Protein AF-A0A8I0CZD2-F1 (afdb_monomer_lite)

Foldseek 3Di:
DPPPVVVCVQVVVVVVVQVVFDVQQVSVVLVVLLVVLLVVQLVVPPDPLSQLVSLLLSLLSVLLSCCCGVPVVHHSQPDALVNVLVSLLCLFPPDPCQEAQDFDDQWDQDPVVRHTYGDPRHHSFYQDPVRQRGAALLRSLQSLQSLQSSVVSCVVVVVHPDRRSPPPDLCSSVVSNVVSVVPPPFDAPLLLVLLLVLLVVVCVVPVVSLLLNLLSLCLQFLLDALVLLFDDPVDFAFQVLWDADVAIWGQTDDPPDGLIDGGDPVSVVSVVSSCVSVVPDPPDPDRVPHGSDADPVGHHGHHSVRSFVSSLVSLVSSLVVCVVVPDDNVVSCSSNPDTSVSSNLNSLSVCCSVPNQPNSCSSCGPDRSVVSCCVRCVRSPPCPDPCVVVPDDDPPPPPDD

Sequence (401 aa):
MKDAESYYLGHPDVRRYLLDFDESLEAPRYAELGREFISEFITANTTVESSALFGASRVIVERLLLWCWEIQKISVCAMGSDEFKSFLRFNSFPPSAWVGTSPRHRFVYNDDDEEYSINNKWRSFCVKPDGSTLPTRFNLEVIRSICSRFFEFLISRKIRTHNPTKGLAPLFLEELSRDSGAIGRGVGAIHLNFAVLSAADLCEQDADFERALFIIAMTRYLLVPMRKLAATKKHVPSMGCFVKEDCWYYEGNDQTTSRRSKLPLEFIPYLERYCISRQIFSSSHNLDREPLLITKHGRSGVSQRQIRNIVKDVLLHAELMMVRSGHSRSDAAILRTATLYSLRDASIRSCLAERGLYETQQRLGNESVWSVIKRTFSFVEPFSGDADNFQGNQFTDHSGL

Secondary structure (DSSP, 8-state):
---HHHHHHH-HHHHHHHHTS-GGG-HHHHHHHHHHHHHHHHHTT-STTHHHHHHHHHHHHHHHHHIIIIII---GGG--HHHHHHHHHHHHS--GGGEESS---SEEEETTTTEEEE-TT--SEE--TTS--PPPHHHHHHHHHHHHHHHHHHHHTTS-S--TTTT--TTHHHHHHHHTT----S--HHHHHHHHHHHHHHHTT-GGGHHHHHHHHHHHHS---HHHHS--SS---BGGGEEESSSEEE--S-SS----EEPPTTTHHHHHHHHHHTT--TTSS-GGGSBSSB-TT--B---HHHHHHHHHHHHHHHHHHHHHTT--HHHHHHHHH--HHHHHHHHHHHHHHHHHHHHHHHHHTTS-HHHHHTTT-TT-----S-GGG------------

Organism: NCBI:txid2745518

Radius of gyration: 24.58 Å; chains: 1; bounding box: 64×75×63 Å

pLDDT: mean 81.32, std 17.89, range [25.23, 97.88]

Structure (mmCIF, N/CA/C/O backbone):
data_AF-A0A8I0CZD2-F1
#
_entry.id   AF-A0A8I0CZD2-F1
#
loop_
_atom_site.group_PDB
_atom_site.id
_atom_site.type_symbol
_atom_site.label_atom_id
_atom_site.label_alt_id
_atom_site.label_comp_id
_atom_site.label_asym_id
_atom_site.label_entity_id
_atom_site.label_seq_id
_atom_site.pdbx_PDB_ins_code
_atom_site.Cartn_x
_atom_site.Cartn_y
_atom_site.Cartn_z
_atom_site.occupancy
_atom_site.B_iso_or_equiv
_atom_site.auth_seq_id
_atom_site.auth_comp_id
_atom_site.auth_asym_id
_atom_site.auth_atom_id
_atom_site.pdbx_PDB_model_num
ATOM 1 N N . MET A 1 1 ? -3.276 21.208 19.593 1.00 45.00 1 MET A N 1
ATOM 2 C CA . MET A 1 1 ? -4.530 20.464 19.829 1.00 45.00 1 MET A CA 1
ATOM 3 C C . MET A 1 1 ? -5.096 20.982 21.136 1.00 45.00 1 MET A C 1
ATOM 5 O O . MET A 1 1 ? -4.341 21.018 22.101 1.00 45.00 1 MET A O 1
ATOM 9 N N . LYS A 1 2 ? -6.341 21.476 21.149 1.00 46.12 2 LYS A N 1
ATOM 10 C CA . LYS A 1 2 ? -7.012 21.814 22.409 1.00 46.12 2 LYS A CA 1
ATOM 11 C C . LYS A 1 2 ? -7.106 20.533 23.261 1.00 46.12 2 LYS A C 1
ATOM 13 O O . LYS A 1 2 ? -7.127 19.439 22.696 1.00 46.12 2 LYS A O 1
ATOM 18 N N . ASP A 1 3 ? -7.077 20.691 24.578 1.00 65.25 3 ASP A N 1
ATOM 19 C CA . ASP A 1 3 ? -7.200 19.625 25.582 1.00 65.25 3 ASP A CA 1
ATOM 20 C C . ASP A 1 3 ? -8.326 18.622 25.238 1.00 65.25 3 ASP A C 1
ATOM 22 O O . ASP A 1 3 ? -9.295 18.997 24.573 1.00 65.25 3 ASP A O 1
ATOM 26 N N . ALA A 1 4 ? -8.221 17.357 25.664 1.00 68.94 4 ALA A N 1
ATOM 27 C CA . ALA A 1 4 ? -9.253 16.337 25.426 1.00 68.94 4 ALA A CA 1
ATOM 28 C C . ALA A 1 4 ? -10.637 16.820 25.893 1.00 68.94 4 ALA A C 1
ATOM 30 O O . ALA A 1 4 ? -11.639 16.598 25.211 1.00 68.94 4 ALA A O 1
ATOM 31 N N . GLU A 1 5 ? -10.663 17.585 26.983 1.00 76.19 5 GLU A N 1
ATOM 32 C CA . GLU A 1 5 ? -11.857 18.248 27.501 1.00 76.19 5 GLU A CA 1
ATOM 33 C C . GLU A 1 5 ? -12.459 19.253 26.513 1.00 76.19 5 GLU A C 1
ATOM 35 O O . GLU A 1 5 ? -13.671 19.282 26.324 1.00 76.19 5 GLU A O 1
ATOM 40 N N . SER A 1 6 ? -11.646 20.009 25.772 1.00 77.94 6 SER A N 1
ATOM 41 C CA . SER A 1 6 ? -12.162 20.919 24.745 1.00 77.94 6 SER A CA 1
ATOM 42 C C . SER A 1 6 ? -12.825 20.193 23.576 1.00 77.94 6 SER A C 1
ATOM 44 O O . SER A 1 6 ? -13.710 20.774 22.949 1.00 77.94 6 SER A O 1
ATOM 46 N N . TYR A 1 7 ? -12.401 18.969 23.248 1.00 80.88 7 TYR A N 1
ATOM 47 C CA . TYR A 1 7 ? -13.070 18.172 22.217 1.00 80.88 7 TYR A CA 1
ATOM 48 C C . TYR A 1 7 ? -14.448 17.709 22.698 1.00 80.88 7 TYR A C 1
ATOM 50 O O . TYR A 1 7 ? -15.426 17.840 21.962 1.00 80.88 7 TYR A O 1
ATOM 58 N N . TYR A 1 8 ? -14.526 17.207 23.933 1.00 85.00 8 TYR A N 1
ATOM 59 C CA . TYR A 1 8 ? -15.776 16.724 24.513 1.00 85.00 8 TYR A CA 1
ATOM 60 C C . TYR A 1 8 ? -16.758 17.843 24.862 1.00 85.00 8 TYR A C 1
ATOM 62 O O . TYR A 1 8 ? -17.957 17.597 24.806 1.00 85.00 8 TYR A O 1
ATOM 70 N N . LEU A 1 9 ? -16.285 19.060 25.147 1.00 84.38 9 LEU A N 1
ATOM 71 C CA . LEU A 1 9 ? -17.152 20.234 25.289 1.00 84.38 9 LEU A CA 1
ATOM 72 C C . LEU A 1 9 ? -17.927 20.527 23.998 1.00 84.38 9 LEU A C 1
ATOM 74 O O . LEU A 1 9 ? -19.109 20.820 24.062 1.00 84.38 9 LEU A O 1
ATOM 78 N N . GLY A 1 10 ? -17.292 20.387 22.830 1.00 83.19 10 GLY A N 1
ATOM 79 C CA . GLY A 1 10 ? -17.981 20.538 21.542 1.00 83.19 10 GLY A CA 1
ATOM 80 C C . GLY A 1 10 ? -18.755 19.295 21.086 1.00 83.19 10 GLY A C 1
ATOM 81 O O . GLY A 1 10 ? -19.528 19.389 20.141 1.00 83.19 10 GLY A O 1
ATOM 82 N N . HIS A 1 11 ? -18.534 18.136 21.719 1.00 86.06 11 HIS A N 1
ATOM 83 C CA . HIS A 1 11 ? -19.139 16.843 21.362 1.00 86.06 11 HIS A CA 1
ATOM 84 C C . HIS A 1 11 ? -19.617 16.078 22.616 1.00 86.06 11 HIS A C 1
ATOM 86 O O . HIS A 1 11 ? -19.130 14.969 22.892 1.00 86.06 11 HIS A O 1
ATOM 92 N N . PRO A 1 12 ? -20.550 16.632 23.408 1.00 86.81 12 PRO A N 1
ATOM 93 C CA . PRO A 1 12 ? -20.925 16.054 24.701 1.00 86.81 12 PRO A CA 1
ATOM 94 C C . PRO A 1 12 ? -21.558 14.665 24.571 1.00 86.81 12 PRO A C 1
ATOM 96 O O . PRO A 1 12 ? -21.335 13.796 25.420 1.00 86.81 12 PRO A O 1
ATOM 99 N N . ASP A 1 13 ? -22.267 14.410 23.470 1.00 89.19 13 ASP A N 1
ATOM 100 C CA . ASP A 1 13 ? -22.850 13.102 23.167 1.00 89.19 13 ASP A CA 1
ATOM 101 C C . ASP A 1 13 ? -21.795 12.004 23.014 1.00 89.19 13 ASP A C 1
ATOM 103 O O . ASP A 1 13 ? -22.035 10.865 23.407 1.00 89.19 13 ASP A O 1
ATOM 107 N N . VAL A 1 14 ? -20.599 12.328 22.511 1.00 89.62 14 VAL A N 1
ATOM 108 C CA . VAL A 1 14 ? -19.505 11.350 22.400 1.00 89.62 14 VAL A CA 1
ATOM 109 C C . VAL A 1 14 ? -19.033 10.929 23.783 1.00 89.62 14 VAL A C 1
ATOM 111 O O . VAL A 1 14 ? -18.816 9.744 24.025 1.00 89.62 14 VAL A O 1
ATOM 114 N N . ARG A 1 15 ? -18.893 11.882 24.710 1.00 89.25 15 ARG A N 1
ATOM 115 C CA . ARG A 1 15 ? -18.480 11.577 26.083 1.00 89.25 15 ARG A CA 1
ATOM 116 C C . ARG A 1 15 ? -19.521 10.711 26.784 1.00 89.25 15 ARG A C 1
ATOM 118 O O . ARG A 1 15 ? -19.156 9.707 27.385 1.00 89.25 15 ARG A O 1
ATOM 125 N N . ARG A 1 16 ? -20.806 11.063 26.660 1.00 91.19 16 ARG A N 1
ATOM 126 C CA . ARG A 1 16 ? -21.921 10.263 27.195 1.00 91.19 16 ARG A CA 1
ATOM 127 C C . ARG A 1 16 ? -21.920 8.851 26.613 1.00 91.19 16 ARG A C 1
ATOM 129 O O . ARG A 1 16 ? -21.985 7.894 27.369 1.00 91.19 16 ARG A O 1
ATOM 136 N N . TYR A 1 17 ? -21.757 8.730 25.296 1.00 92.25 17 TYR A N 1
ATOM 137 C CA . TYR A 1 17 ? -21.693 7.444 24.608 1.00 92.25 17 TYR A CA 1
ATOM 138 C C . TYR A 1 17 ? -20.551 6.555 25.113 1.00 92.25 17 TYR A C 1
ATOM 140 O O . TYR A 1 17 ? -20.745 5.371 25.361 1.00 92.25 17 TYR A O 1
ATOM 148 N N . LEU A 1 18 ? -19.355 7.120 25.302 1.00 93.38 18 LEU A N 1
ATOM 149 C CA . LEU A 1 18 ? -18.202 6.364 25.795 1.00 93.38 18 LEU A CA 1
ATOM 150 C C . LEU A 1 18 ? -18.363 5.913 27.255 1.00 93.38 18 LEU A C 1
ATOM 152 O O . LEU A 1 18 ? -17.822 4.872 27.616 1.00 93.38 18 LEU A O 1
ATOM 156 N N . LEU A 1 19 ? -19.086 6.682 28.074 1.00 93.69 19 LEU A N 1
ATOM 157 C CA . LEU A 1 19 ? -19.374 6.357 29.476 1.00 93.69 19 LEU A CA 1
ATOM 158 C C . LEU A 1 19 ? -20.518 5.344 29.650 1.00 93.69 19 LEU A C 1
ATOM 160 O O . LEU A 1 19 ? -20.643 4.776 30.727 1.00 93.69 19 LEU A O 1
ATOM 164 N N . ASP A 1 20 ? -21.334 5.114 28.617 1.00 95.50 20 ASP A N 1
ATOM 165 C CA . ASP A 1 20 ? -22.426 4.125 28.636 1.00 95.50 20 ASP A CA 1
ATOM 166 C C . ASP A 1 20 ? -21.916 2.674 28.510 1.00 95.50 20 ASP A C 1
ATOM 168 O O . ASP A 1 20 ? -22.626 1.709 28.791 1.00 95.50 20 ASP A O 1
ATOM 172 N N . PHE A 1 21 ? -20.660 2.496 28.094 1.00 95.25 21 PHE A N 1
ATOM 173 C CA . PHE A 1 21 ? -20.014 1.189 28.054 1.00 95.25 21 PHE A CA 1
ATOM 174 C C . PHE A 1 21 ? -19.589 0.714 29.446 1.00 95.25 21 PHE A C 1
ATOM 176 O O . PHE A 1 21 ? -19.212 1.504 30.306 1.00 95.25 21 PHE A O 1
ATOM 183 N N . ASP A 1 22 ? -19.564 -0.609 29.625 1.00 95.31 22 ASP A N 1
ATOM 184 C CA . ASP A 1 22 ? -19.030 -1.246 30.830 1.00 95.31 22 ASP A CA 1
ATOM 185 C C . ASP A 1 22 ? -17.594 -0.771 31.126 1.00 95.31 22 ASP A C 1
ATOM 187 O O . ASP A 1 22 ? -16.742 -0.725 30.229 1.00 95.31 22 ASP A O 1
ATOM 191 N N . GLU A 1 23 ? -17.320 -0.441 32.391 1.00 93.69 23 GLU A N 1
ATOM 192 C CA . GLU A 1 23 ? -16.035 0.111 32.836 1.00 93.69 23 GLU A CA 1
ATOM 193 C C . GLU A 1 23 ? -14.842 -0.793 32.481 1.00 93.69 23 GLU A C 1
ATOM 195 O O . GLU A 1 23 ? -13.758 -0.291 32.173 1.00 93.69 23 GLU A O 1
ATOM 200 N N . SER A 1 24 ? -15.037 -2.118 32.434 1.00 94.31 24 SER A N 1
ATOM 201 C CA . SER A 1 24 ? -13.992 -3.087 32.071 1.00 94.31 24 SER A CA 1
ATOM 202 C C . SER A 1 24 ? -13.492 -2.948 30.627 1.00 94.31 24 SER A C 1
ATOM 204 O O . SER A 1 24 ? -12.402 -3.424 30.296 1.00 94.31 24 SER A O 1
ATOM 206 N N . LEU A 1 25 ? -14.258 -2.282 29.756 1.00 95.25 25 LEU A N 1
ATOM 207 C CA . LEU A 1 25 ? -13.869 -2.008 28.372 1.00 95.25 25 LEU A CA 1
ATOM 208 C C . LEU A 1 25 ? -12.903 -0.822 28.261 1.00 95.25 25 LEU A C 1
ATOM 210 O O . LEU A 1 25 ? -12.228 -0.688 27.235 1.00 95.25 25 LEU A O 1
ATOM 214 N N . GLU A 1 26 ? -12.847 0.030 29.293 1.00 95.50 26 GLU A N 1
ATOM 215 C CA . GLU A 1 26 ? -12.083 1.283 29.350 1.00 95.50 26 GLU A CA 1
ATOM 216 C C . GLU A 1 26 ? -12.269 2.154 28.085 1.00 95.50 26 GLU A C 1
ATOM 218 O O . GLU A 1 26 ? -11.314 2.732 27.552 1.00 95.50 26 GLU A O 1
ATOM 223 N N . ALA A 1 27 ? -13.498 2.227 27.557 1.00 95.19 27 ALA A N 1
ATOM 224 C CA . ALA A 1 27 ? -13.780 2.874 26.273 1.00 95.19 27 ALA A CA 1
ATOM 225 C C . ALA A 1 27 ? -13.301 4.344 26.191 1.00 95.19 27 ALA A C 1
ATOM 227 O O . ALA A 1 27 ? -12.648 4.681 25.196 1.00 95.19 27 ALA A O 1
ATOM 228 N N . PRO A 1 28 ? -13.499 5.208 27.216 1.00 94.25 28 PRO A N 1
ATOM 229 C CA . PRO A 1 28 ? -12.981 6.581 27.192 1.00 94.25 28 PRO A CA 1
ATOM 230 C C . PRO A 1 28 ? -11.456 6.647 27.022 1.00 94.25 28 PRO A C 1
ATOM 232 O O . PRO A 1 28 ? -10.950 7.371 26.162 1.00 94.25 28 PRO A O 1
ATOM 235 N N . ARG A 1 29 ? -10.725 5.809 27.768 1.00 94.38 29 ARG A N 1
ATOM 236 C CA . ARG A 1 29 ? -9.258 5.744 27.738 1.00 94.38 29 ARG A CA 1
ATOM 237 C C . ARG A 1 29 ? -8.741 5.343 26.357 1.00 94.38 29 ARG A C 1
ATOM 239 O O . ARG A 1 29 ? -7.827 5.970 25.824 1.00 94.38 29 ARG A O 1
ATOM 246 N N . TYR A 1 30 ? -9.304 4.296 25.752 1.00 95.12 30 TYR A N 1
ATOM 247 C CA . TYR A 1 30 ? -8.850 3.846 24.430 1.00 95.12 30 TYR A CA 1
ATOM 248 C C . TYR A 1 30 ? -9.311 4.768 23.292 1.00 95.12 30 TYR A C 1
ATOM 250 O O . TYR A 1 30 ? -8.614 4.855 22.278 1.00 95.12 30 TYR A O 1
ATOM 258 N N . ALA A 1 31 ? -10.418 5.503 23.455 1.00 93.44 31 ALA A N 1
ATOM 259 C CA . ALA A 1 31 ? -10.799 6.573 22.533 1.00 93.44 31 ALA A CA 1
ATOM 260 C C . ALA A 1 31 ? -9.760 7.708 22.526 1.00 93.44 31 ALA A C 1
ATOM 262 O O . ALA A 1 31 ? -9.360 8.174 21.457 1.00 93.44 31 ALA A O 1
ATOM 263 N N . GLU A 1 32 ? -9.280 8.116 23.702 1.00 92.00 32 GLU A N 1
ATOM 264 C CA . GLU A 1 32 ? -8.211 9.110 23.862 1.00 92.00 32 GLU A CA 1
ATOM 265 C C . GLU A 1 32 ? -6.896 8.655 23.244 1.00 92.00 32 GLU A C 1
ATOM 267 O O . GLU A 1 32 ? -6.343 9.360 22.401 1.00 92.00 32 GLU A O 1
ATOM 272 N N . LEU A 1 33 ? -6.457 7.435 23.556 1.00 93.62 33 LEU A N 1
ATOM 273 C CA . LEU A 1 33 ? -5.257 6.845 22.957 1.00 93.62 33 LEU A CA 1
ATOM 274 C C . LEU A 1 33 ? -5.362 6.738 21.431 1.00 93.62 33 LEU A C 1
ATOM 276 O O . LEU A 1 33 ? -4.371 6.921 20.726 1.00 93.62 33 LEU A O 1
ATOM 280 N N . GLY A 1 34 ? -6.559 6.469 20.904 1.00 92.25 34 GLY A N 1
ATOM 281 C CA . GLY A 1 34 ? -6.835 6.525 19.472 1.00 92.25 34 GLY A CA 1
ATOM 282 C C . GLY A 1 34 ? -6.588 7.919 18.892 1.00 92.25 34 GLY A C 1
ATOM 283 O O . GLY A 1 34 ? -5.903 8.045 17.876 1.00 92.25 34 GLY A O 1
ATOM 284 N N . ARG A 1 35 ? -7.092 8.975 19.546 1.00 88.00 35 ARG A N 1
ATOM 285 C CA . ARG A 1 35 ? -6.862 10.368 19.124 1.00 88.00 35 ARG A CA 1
ATOM 286 C C . ARG A 1 35 ? -5.393 10.770 19.229 1.00 88.00 35 ARG A C 1
ATOM 288 O O . ARG A 1 35 ? -4.882 11.385 18.295 1.00 88.00 35 ARG A O 1
ATOM 295 N N . GLU A 1 36 ? -4.711 10.395 20.309 1.00 89.50 36 GLU A N 1
ATOM 296 C CA . GLU A 1 36 ? -3.272 10.627 20.485 1.00 89.50 36 GLU A CA 1
ATOM 297 C C . GLU A 1 36 ? -2.461 9.959 19.377 1.00 89.50 36 GLU A C 1
ATOM 299 O O . GLU A 1 36 ? -1.682 10.634 18.707 1.00 89.50 36 GLU A O 1
ATOM 304 N N . PHE A 1 37 ? -2.707 8.669 19.119 1.00 89.50 37 PHE A N 1
ATOM 305 C CA . PHE A 1 37 ? -2.067 7.938 18.028 1.00 89.50 37 PHE A CA 1
ATOM 306 C C . PHE A 1 37 ? -2.246 8.670 16.702 1.00 89.50 37 PHE A C 1
ATOM 308 O O . PHE A 1 37 ? -1.277 8.903 15.987 1.00 89.50 37 PHE A O 1
ATOM 315 N N . ILE A 1 38 ? -3.481 9.050 16.370 1.00 85.50 38 ILE A N 1
ATOM 316 C CA . ILE A 1 38 ? -3.778 9.734 15.114 1.00 85.50 38 ILE A CA 1
ATOM 317 C C . ILE A 1 38 ? -3.054 11.094 15.057 1.00 85.50 38 ILE A C 1
ATOM 319 O O . ILE A 1 38 ? -2.485 11.430 14.020 1.00 85.50 38 ILE A O 1
ATOM 323 N N . SER A 1 39 ? -3.029 11.853 16.154 1.00 80.56 39 SER A N 1
ATOM 324 C CA . SER A 1 39 ? -2.367 13.162 16.249 1.00 80.56 39 SER A CA 1
ATOM 325 C C . SER A 1 39 ? -0.844 13.069 16.096 1.00 80.56 39 SER A C 1
ATOM 327 O O . SER A 1 39 ? -0.253 13.783 15.281 1.00 80.56 39 SER A O 1
ATOM 329 N N . GLU A 1 40 ? -0.194 12.139 16.799 1.00 78.81 40 GLU A N 1
ATOM 330 C CA . GLU A 1 40 ? 1.242 11.868 16.643 1.00 78.81 40 GLU A CA 1
ATOM 331 C C . GLU A 1 40 ? 1.567 11.420 15.221 1.00 78.81 40 GLU A C 1
ATOM 333 O O . GLU A 1 40 ? 2.548 11.857 14.612 1.00 78.81 40 GLU A O 1
ATOM 338 N N . PHE A 1 41 ? 0.699 10.581 14.662 1.00 68.06 41 PHE A N 1
ATOM 339 C CA . PHE A 1 41 ? 0.849 10.071 13.316 1.00 68.06 41 PHE A CA 1
ATOM 340 C C . PHE A 1 41 ? 0.789 11.198 12.271 1.00 68.06 41 PHE A C 1
ATOM 342 O O . PHE A 1 41 ? 1.543 11.154 11.296 1.00 68.06 41 PHE A O 1
ATOM 349 N N . ILE A 1 42 ? -0.060 12.216 12.457 1.00 62.97 42 ILE A N 1
ATOM 350 C CA . ILE A 1 42 ? -0.085 13.419 11.605 1.00 62.97 42 ILE A CA 1
ATOM 351 C C . ILE A 1 42 ? 1.168 14.262 11.811 1.00 62.97 42 ILE A C 1
ATOM 353 O O . ILE A 1 42 ? 1.794 14.668 10.834 1.00 62.97 42 ILE A O 1
ATOM 357 N N . THR A 1 43 ? 1.521 14.535 13.069 1.00 61.44 43 THR A N 1
ATOM 358 C CA . THR A 1 43 ? 2.589 15.480 13.430 1.00 61.44 43 THR A CA 1
ATOM 359 C C . THR A 1 43 ? 3.947 15.012 12.906 1.00 61.44 43 THR A C 1
ATOM 361 O O . THR A 1 43 ? 4.754 15.820 12.456 1.00 61.44 43 THR A O 1
ATOM 364 N N . ALA A 1 44 ? 4.168 13.697 12.854 1.00 58.25 44 ALA A N 1
ATOM 365 C CA . ALA A 1 44 ? 5.349 13.099 12.236 1.00 58.25 44 ALA A CA 1
ATOM 366 C C . ALA A 1 44 ? 5.378 13.173 10.688 1.00 58.25 44 ALA A C 1
ATOM 368 O O . ALA A 1 44 ? 6.393 12.828 10.084 1.00 58.25 44 ALA A O 1
ATOM 369 N N . ASN A 1 45 ? 4.285 13.564 10.018 1.00 54.22 45 ASN A N 1
ATOM 370 C CA . ASN A 1 45 ? 4.106 13.453 8.561 1.00 54.22 45 ASN A CA 1
ATOM 371 C C . ASN A 1 45 ? 3.643 14.759 7.875 1.00 54.22 45 ASN A C 1
ATOM 373 O O . ASN A 1 45 ? 2.934 14.693 6.878 1.00 54.22 45 ASN A O 1
ATOM 377 N N . THR A 1 46 ? 4.055 15.930 8.364 1.00 50.41 46 THR A N 1
ATOM 378 C CA . THR A 1 46 ? 3.640 17.296 7.963 1.00 50.41 46 THR A CA 1
ATOM 379 C C . THR A 1 46 ? 3.738 17.620 6.451 1.00 50.41 46 THR A C 1
ATOM 381 O O . THR A 1 46 ? 4.675 18.266 5.994 1.00 50.41 46 THR A O 1
ATOM 384 N N . THR A 1 47 ? 2.747 17.209 5.653 1.00 52.50 47 THR A N 1
ATOM 385 C CA . THR A 1 47 ? 2.442 17.703 4.287 1.00 52.50 47 THR A CA 1
ATOM 386 C C . THR A 1 47 ? 0.928 17.606 4.029 1.00 52.50 47 THR A C 1
ATOM 388 O O . THR A 1 47 ? 0.217 16.940 4.781 1.00 52.50 47 THR A O 1
ATOM 391 N N . VAL A 1 48 ? 0.397 18.206 2.952 1.00 45.75 48 VAL A N 1
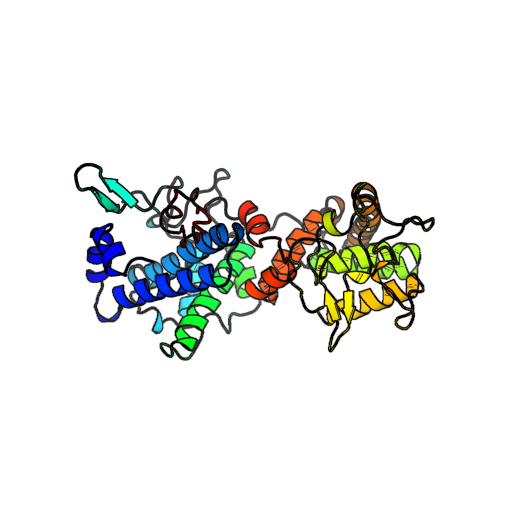ATOM 392 C CA . VAL A 1 48 ? -1.011 18.037 2.489 1.00 45.75 48 VAL A CA 1
ATOM 393 C C . VAL A 1 48 ? -1.406 16.549 2.343 1.00 45.75 48 VAL A C 1
ATOM 395 O O . VAL A 1 48 ? -2.572 16.174 2.449 1.00 45.75 48 VAL A O 1
ATOM 398 N N . GLU A 1 49 ? -0.421 15.667 2.173 1.00 50.56 49 GLU A N 1
ATOM 399 C CA . GLU A 1 49 ? -0.569 14.214 2.044 1.00 50.56 49 GLU A CA 1
ATOM 400 C C . GLU A 1 49 ? -0.840 13.505 3.390 1.00 50.56 49 GLU A C 1
ATOM 402 O O . GLU A 1 49 ? -1.325 12.369 3.390 1.00 50.56 49 GLU A O 1
ATOM 407 N N . SER A 1 50 ? -0.612 14.184 4.526 1.00 56.66 50 SER A N 1
ATOM 408 C CA . SER A 1 50 ? -0.972 13.736 5.886 1.00 56.66 50 SER A CA 1
ATOM 409 C C . SER A 1 50 ? -2.480 13.645 6.112 1.00 56.66 50 SER A C 1
ATOM 411 O O . SER A 1 50 ? -2.939 12.769 6.841 1.00 56.66 50 SER A O 1
ATOM 413 N N . SER A 1 51 ? -3.264 14.484 5.430 1.00 58.06 51 SER A N 1
ATOM 414 C CA . SER A 1 51 ? -4.716 14.603 5.615 1.00 58.06 51 SER A CA 1
ATOM 415 C C . SER A 1 51 ? -5.480 13.350 5.153 1.00 58.06 51 SER A C 1
ATOM 417 O O . SER A 1 51 ? -6.381 12.865 5.839 1.00 58.06 51 SER A O 1
ATOM 419 N N . ALA A 1 52 ? -5.088 12.741 4.029 1.00 59.12 52 ALA A N 1
ATOM 420 C CA . ALA A 1 52 ? -5.745 11.525 3.537 1.00 59.12 52 ALA A CA 1
ATOM 421 C C . ALA A 1 52 ? -5.417 10.292 4.399 1.00 59.12 52 ALA A C 1
ATOM 423 O O . ALA A 1 52 ? -6.291 9.468 4.675 1.00 59.12 52 ALA A O 1
ATOM 424 N N . LEU A 1 53 ? -4.164 10.192 4.854 1.00 66.44 53 LEU A N 1
ATOM 425 C CA . LEU A 1 53 ? -3.715 9.147 5.770 1.00 66.44 53 LEU A CA 1
ATOM 426 C C . LEU A 1 53 ? -4.374 9.281 7.137 1.00 66.44 53 LEU A C 1
ATOM 428 O O . LEU A 1 53 ? -4.842 8.294 7.692 1.00 66.44 53 LEU A O 1
ATOM 432 N N . PHE A 1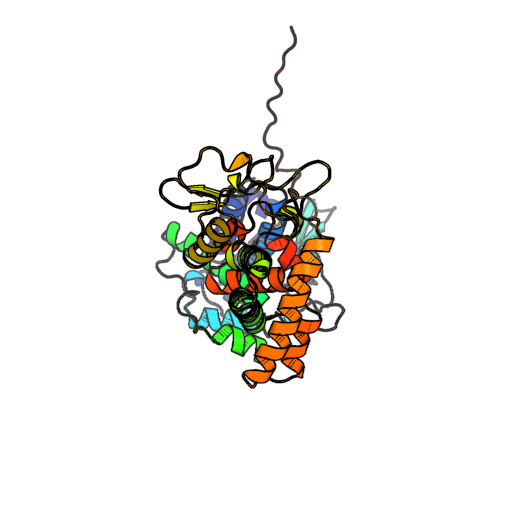 54 ? -4.485 10.509 7.631 1.00 70.94 54 PHE A N 1
ATOM 433 C CA . PHE A 1 54 ? -5.268 10.827 8.811 1.00 70.94 54 PHE A CA 1
ATOM 434 C C . PHE A 1 54 ? -6.706 10.331 8.684 1.00 70.94 54 PHE A C 1
ATOM 436 O O . PHE A 1 54 ? -7.172 9.603 9.555 1.00 70.94 54 PHE A O 1
ATOM 443 N N . GLY A 1 55 ? -7.390 10.667 7.585 1.00 73.44 55 GLY A N 1
ATOM 444 C CA . GLY A 1 55 ? -8.780 10.270 7.373 1.00 73.44 55 GLY A CA 1
ATOM 445 C C . GLY A 1 55 ? -8.967 8.755 7.444 1.00 73.44 55 GLY A C 1
ATOM 446 O O . GLY A 1 55 ? -9.849 8.273 8.153 1.00 73.44 55 GLY A O 1
ATOM 447 N N . ALA A 1 56 ? -8.101 7.994 6.772 1.00 75.00 56 ALA A N 1
ATOM 448 C CA . ALA A 1 56 ? -8.167 6.538 6.792 1.00 75.00 56 ALA A CA 1
ATOM 449 C C . ALA A 1 56 ? -7.781 5.935 8.150 1.00 75.00 56 ALA A C 1
ATOM 451 O O . ALA A 1 56 ? -8.487 5.053 8.638 1.00 75.00 56 ALA A O 1
ATOM 452 N N . SER A 1 57 ? -6.703 6.419 8.776 1.00 81.81 57 SER A N 1
ATOM 453 C CA . SER A 1 57 ? -6.286 5.980 10.111 1.00 81.81 57 SER A CA 1
ATOM 454 C C . SER A 1 57 ? -7.384 6.226 11.137 1.00 81.81 57 SER A C 1
ATOM 456 O O . SER A 1 57 ? -7.715 5.313 11.884 1.00 81.81 57 SER A O 1
ATOM 458 N N . ARG A 1 58 ? -8.014 7.405 11.111 1.00 85.19 58 ARG A N 1
ATOM 459 C CA . ARG A 1 58 ? -9.158 7.742 11.962 1.00 85.19 58 ARG A CA 1
ATOM 460 C C . ARG A 1 58 ? -10.301 6.755 11.778 1.00 85.19 58 ARG A C 1
ATOM 462 O O . ARG A 1 58 ? -10.721 6.135 12.747 1.00 85.19 58 ARG A O 1
ATOM 469 N N . VAL A 1 59 ? -10.763 6.565 10.541 1.00 84.56 59 VAL A N 1
ATOM 470 C CA . VAL A 1 59 ? -11.888 5.664 10.243 1.00 84.56 59 VAL A CA 1
ATOM 471 C C . VAL A 1 59 ? -11.585 4.225 10.666 1.00 84.56 59 VAL A C 1
ATOM 473 O O . VAL A 1 59 ? -12.454 3.557 11.219 1.00 84.56 59 VAL A O 1
ATOM 476 N N . ILE A 1 60 ? -10.369 3.734 10.417 1.00 89.19 60 ILE A N 1
ATOM 477 C CA . ILE A 1 60 ? -9.993 2.344 10.704 1.00 89.19 60 ILE A CA 1
ATOM 478 C C . ILE A 1 60 ? -9.792 2.109 12.200 1.00 89.19 60 ILE A C 1
ATOM 480 O O . ILE A 1 60 ? -10.302 1.115 12.716 1.00 89.19 60 ILE A O 1
ATOM 484 N N . VAL A 1 61 ? -9.075 2.999 12.894 1.00 93.38 61 VAL A N 1
ATOM 485 C CA . VAL A 1 61 ? -8.859 2.889 14.345 1.00 93.38 61 VAL A CA 1
ATOM 486 C C . VAL A 1 61 ? -10.192 2.962 15.063 1.00 93.38 61 VAL A C 1
ATOM 488 O O . VAL A 1 61 ? -10.500 2.100 15.870 1.00 93.38 61 VAL A O 1
ATOM 491 N N . GLU A 1 62 ? -11.040 3.916 14.715 1.00 92.44 62 GLU A N 1
ATOM 492 C CA . GLU A 1 62 ? -12.348 4.015 15.343 1.00 92.44 62 GLU A CA 1
ATOM 493 C C . GLU A 1 62 ? -13.242 2.817 15.055 1.00 92.44 62 GLU A C 1
ATOM 495 O O . GLU A 1 62 ? -13.882 2.304 15.964 1.00 92.44 62 GLU A O 1
ATOM 500 N N . ARG A 1 63 ? -13.251 2.311 13.819 1.00 93.19 63 ARG A N 1
ATOM 501 C CA . ARG A 1 63 ? -13.989 1.086 13.504 1.00 93.19 63 ARG A CA 1
ATOM 502 C C . ARG A 1 63 ? -13.486 -0.100 14.326 1.00 93.19 63 ARG A C 1
ATOM 504 O O . ARG A 1 63 ? -14.299 -0.914 14.746 1.00 93.19 63 ARG A O 1
ATOM 511 N N . LEU A 1 64 ? -12.175 -0.212 14.546 1.00 96.38 64 LEU A N 1
ATOM 512 C CA . LEU A 1 64 ? -11.589 -1.230 15.420 1.00 96.38 64 LEU A CA 1
ATOM 513 C C . LEU A 1 64 ? -12.100 -1.079 16.858 1.00 96.38 64 LEU A C 1
ATOM 515 O O . LEU A 1 64 ? -12.541 -2.065 17.442 1.00 96.38 64 LEU A O 1
ATOM 519 N N . LEU A 1 65 ? -12.063 0.140 17.401 1.00 96.50 65 LEU A N 1
ATOM 520 C CA . LEU A 1 65 ? -12.522 0.444 18.756 1.00 96.50 65 LEU A CA 1
ATOM 521 C C . LEU A 1 65 ? -14.013 0.113 18.930 1.00 96.50 65 LEU A C 1
ATOM 523 O O . LEU A 1 65 ? -14.367 -0.696 19.784 1.00 96.50 65 LEU A O 1
ATOM 527 N N . LEU A 1 66 ? -14.870 0.643 18.054 1.00 94.69 66 LEU A N 1
ATOM 528 C CA . LEU A 1 66 ? -16.311 0.388 18.094 1.00 94.69 66 LEU A CA 1
ATOM 529 C C . LEU A 1 66 ? -16.629 -1.100 17.894 1.00 94.69 66 LEU A C 1
ATOM 531 O O . LEU A 1 66 ? -17.510 -1.631 18.557 1.00 94.69 66 LEU A O 1
ATOM 535 N N . TRP A 1 67 ? -15.893 -1.816 17.037 1.00 96.38 67 TRP A N 1
ATOM 536 C CA . TRP A 1 67 ? -16.067 -3.264 16.888 1.00 96.38 67 TRP A CA 1
ATOM 537 C C . TRP A 1 67 ? -15.761 -4.028 18.186 1.00 96.38 67 TRP A C 1
ATOM 539 O O . TRP A 1 67 ? -16.495 -4.955 18.538 1.00 96.38 67 TRP A O 1
ATOM 549 N N . CYS A 1 68 ? -14.715 -3.629 18.919 1.00 96.94 68 CYS A N 1
ATOM 550 C CA . CYS A 1 68 ? -14.390 -4.225 20.217 1.00 96.94 68 CYS A CA 1
ATOM 551 C C . CYS A 1 68 ? -15.522 -4.006 21.226 1.00 96.94 68 CYS A C 1
ATOM 553 O O . CYS A 1 68 ? -15.945 -4.956 21.881 1.00 96.94 68 CYS A O 1
ATOM 555 N N . TRP A 1 69 ? -16.040 -2.780 21.319 1.00 96.56 69 TRP A N 1
ATOM 556 C CA . TRP A 1 69 ? -16.998 -2.397 22.358 1.00 96.56 69 TRP A CA 1
ATOM 557 C C . TRP A 1 69 ? -18.447 -2.768 22.033 1.00 96.56 69 TRP A C 1
ATOM 559 O O . TRP A 1 69 ? -19.198 -3.208 22.902 1.00 96.56 69 TRP A O 1
ATOM 569 N N . GLU A 1 70 ? -18.882 -2.610 20.786 1.00 94.62 70 GLU A N 1
ATOM 570 C CA . GLU A 1 70 ? -20.271 -2.865 20.399 1.00 94.62 70 GLU A CA 1
ATOM 571 C C . GLU A 1 70 ? -20.531 -4.327 20.063 1.00 94.62 70 GLU A C 1
ATOM 573 O O . GLU A 1 70 ? -21.597 -4.836 20.403 1.00 94.62 70 GLU A O 1
ATOM 578 N N . ILE A 1 71 ? -19.575 -5.000 19.415 1.00 94.50 71 ILE A N 1
ATOM 579 C CA . ILE A 1 71 ? -19.796 -6.340 18.857 1.00 94.50 71 ILE A CA 1
ATOM 580 C C . ILE A 1 71 ? -19.164 -7.413 19.731 1.00 94.50 71 ILE A C 1
ATOM 582 O O . ILE A 1 71 ? -19.852 -8.343 20.137 1.00 94.50 71 ILE A O 1
ATOM 586 N N . GLN A 1 72 ? -17.865 -7.303 20.016 1.00 95.88 72 GLN A N 1
ATOM 587 C CA . GLN A 1 72 ? -17.173 -8.330 20.801 1.00 95.88 72 GLN A CA 1
ATOM 588 C C . GLN A 1 72 ? -17.343 -8.173 22.309 1.00 95.88 72 GLN A C 1
ATOM 590 O O . GLN A 1 72 ? -17.148 -9.146 23.028 1.00 95.88 72 GLN A O 1
ATOM 595 N N . LYS A 1 73 ? -17.697 -6.974 22.787 1.00 96.19 73 LYS A N 1
ATOM 596 C CA . LYS A 1 73 ? -17.773 -6.650 24.219 1.00 96.19 73 LYS A CA 1
ATOM 597 C C . LYS A 1 73 ? -16.452 -6.951 24.943 1.00 96.19 73 LYS A C 1
ATOM 599 O O . LYS A 1 73 ? -16.447 -7.480 26.047 1.00 96.19 73 LYS A O 1
ATOM 604 N N . ILE A 1 74 ? -15.329 -6.610 24.305 1.00 96.44 74 ILE A N 1
ATOM 605 C CA . ILE A 1 74 ? -13.981 -6.770 24.866 1.00 96.44 74 ILE A CA 1
ATOM 606 C C . ILE A 1 74 ? -13.248 -5.434 24.933 1.00 96.44 74 ILE A C 1
ATOM 608 O O . ILE A 1 74 ? -13.428 -4.560 24.080 1.00 96.44 74 ILE A O 1
ATOM 612 N N . SER A 1 75 ? -12.358 -5.301 25.916 1.00 95.19 75 SER A N 1
ATOM 613 C CA . SER A 1 75 ? -11.343 -4.252 25.894 1.00 95.19 75 SER A CA 1
ATOM 614 C C . SER A 1 75 ? -10.412 -4.461 24.698 1.00 95.19 75 SER A C 1
ATOM 616 O O . SER A 1 75 ? -10.014 -5.582 24.368 1.00 95.19 75 SER A O 1
ATOM 618 N N . VAL A 1 76 ? -10.003 -3.365 24.066 1.00 94.25 76 VAL A N 1
ATOM 619 C CA . VAL A 1 76 ? -9.099 -3.370 22.903 1.00 94.25 76 VAL A CA 1
ATOM 620 C C . VAL A 1 76 ? -7.750 -4.013 23.253 1.00 94.25 76 VAL A C 1
ATOM 622 O O . VAL A 1 76 ? -7.101 -4.630 22.405 1.00 94.25 76 VAL A O 1
ATOM 625 N N . CYS A 1 77 ? -7.332 -3.923 24.520 1.00 92.44 77 CYS A N 1
ATOM 626 C CA . CYS A 1 77 ? -6.102 -4.547 25.000 1.00 92.44 77 CYS A CA 1
ATOM 627 C C . CYS A 1 77 ? -6.202 -6.082 25.084 1.00 92.44 77 CYS A C 1
ATOM 629 O O . CYS A 1 77 ? -5.195 -6.767 24.898 1.00 92.44 77 CYS A O 1
ATOM 631 N N . ALA A 1 78 ? -7.409 -6.629 25.270 1.00 92.62 78 ALA A N 1
ATOM 632 C CA . ALA A 1 78 ? -7.653 -8.069 25.357 1.00 92.62 78 ALA A CA 1
ATOM 633 C C . ALA A 1 78 ? -7.678 -8.777 23.988 1.00 92.62 78 ALA A C 1
ATOM 635 O O . ALA A 1 78 ? -7.546 -9.995 23.929 1.00 92.62 78 ALA A O 1
ATOM 636 N N . MET A 1 79 ? -7.804 -8.035 22.881 1.00 94.62 79 MET A N 1
ATOM 637 C CA . MET A 1 79 ? -7.906 -8.593 21.525 1.00 94.62 79 MET A CA 1
ATOM 638 C C . MET A 1 79 ? -6.691 -9.453 21.150 1.00 94.62 79 MET A C 1
ATOM 640 O O . MET A 1 79 ? -5.606 -8.908 20.969 1.00 94.62 79 MET A O 1
ATOM 644 N N . GLY A 1 80 ? -6.839 -10.759 20.950 1.00 93.81 80 GLY A N 1
ATOM 645 C CA . GLY A 1 80 ? -5.806 -11.646 20.415 1.00 93.81 80 GLY A CA 1
ATOM 646 C C . GLY A 1 80 ? -5.789 -11.711 18.883 1.00 93.81 80 GLY A C 1
ATOM 647 O O . GLY A 1 80 ? -6.460 -10.951 18.180 1.00 93.81 80 GLY A O 1
ATOM 648 N N . SER A 1 81 ? -4.985 -12.629 18.340 1.00 93.38 81 SER A N 1
ATOM 649 C CA . SER A 1 81 ? -4.893 -12.846 16.889 1.00 93.38 81 SER A CA 1
ATOM 650 C C . SER A 1 81 ? -6.196 -13.372 16.279 1.00 93.38 81 SER A C 1
ATOM 652 O O . SER A 1 81 ? -6.488 -13.065 15.123 1.00 93.38 81 SER A O 1
ATOM 654 N N . ASP A 1 82 ? -6.991 -14.138 17.026 1.00 93.00 82 ASP A N 1
ATOM 655 C CA . ASP A 1 82 ? -8.252 -14.700 16.531 1.00 93.00 82 ASP A CA 1
ATOM 656 C C . ASP A 1 82 ? -9.385 -13.668 16.529 1.00 93.00 82 ASP A C 1
ATOM 658 O O . ASP A 1 82 ? -10.139 -13.573 15.554 1.00 93.00 82 ASP A O 1
ATOM 662 N N . GLU A 1 83 ? -9.438 -12.791 17.531 1.00 95.50 83 GLU A N 1
ATOM 663 C CA . GLU A 1 83 ? -10.307 -11.616 17.509 1.00 95.50 83 GLU A CA 1
ATOM 664 C C . GLU A 1 83 ? -9.914 -10.695 16.350 1.00 95.50 83 GLU A C 1
ATOM 666 O O . GLU A 1 83 ? -10.780 -10.216 15.620 1.00 95.50 83 GLU A O 1
ATOM 671 N N . PHE A 1 84 ? -8.617 -10.507 16.083 1.00 95.62 84 PHE A N 1
ATOM 672 C CA . PHE A 1 84 ? -8.186 -9.702 14.940 1.00 95.62 84 PHE A CA 1
ATOM 673 C C . PHE A 1 84 ? -8.584 -10.318 13.586 1.00 95.62 84 PHE A C 1
ATOM 675 O O . PHE A 1 84 ? -9.036 -9.604 12.685 1.00 95.62 84 PHE A O 1
ATOM 682 N N . LYS A 1 85 ? -8.499 -11.647 13.426 1.00 93.94 85 LYS A N 1
ATOM 683 C CA . LYS A 1 85 ? -9.059 -12.340 12.247 1.00 93.94 85 LYS A CA 1
ATOM 684 C C . LYS A 1 85 ? -10.566 -12.102 12.133 1.00 93.94 85 LYS A C 1
ATOM 686 O O . LYS A 1 85 ? -11.061 -11.865 11.030 1.00 93.94 85 LYS A O 1
ATOM 691 N N . SER A 1 86 ? -11.287 -12.130 13.251 1.00 94.38 86 SER A N 1
ATOM 692 C CA . SER A 1 86 ? -12.729 -11.862 13.297 1.00 94.38 86 SER A CA 1
ATOM 693 C C . SER A 1 86 ? -13.055 -10.413 12.926 1.00 94.38 86 SER A C 1
ATOM 695 O O . SER A 1 86 ? -13.998 -10.172 12.173 1.00 94.38 86 SER A O 1
ATOM 697 N N . PHE A 1 87 ? -12.221 -9.455 13.329 1.00 95.00 87 PHE A N 1
ATOM 698 C CA . PHE A 1 87 ? -12.316 -8.065 12.888 1.00 95.00 87 PHE A CA 1
ATOM 699 C C . PHE A 1 87 ? -12.106 -7.925 11.372 1.00 95.00 87 PHE A C 1
ATOM 701 O O . PHE A 1 87 ? -12.844 -7.201 10.699 1.00 95.00 87 PHE A O 1
ATOM 708 N N . LEU A 1 88 ? -11.147 -8.645 10.785 1.00 92.31 88 LEU A N 1
ATOM 709 C CA . LEU A 1 88 ? -10.947 -8.652 9.330 1.00 92.31 88 LEU A CA 1
ATOM 710 C C . LEU A 1 88 ? -12.141 -9.272 8.586 1.00 92.31 88 LEU A C 1
ATOM 712 O O . LEU A 1 88 ? -12.558 -8.743 7.550 1.00 92.31 88 LEU A O 1
ATOM 716 N N . ARG A 1 89 ? -12.738 -10.340 9.135 1.00 90.81 89 ARG A N 1
ATOM 717 C CA . ARG A 1 89 ? -13.989 -10.924 8.619 1.00 90.81 89 ARG A CA 1
ATOM 718 C C . ARG A 1 89 ? -15.137 -9.925 8.684 1.00 90.81 89 ARG A C 1
ATOM 720 O O . ARG A 1 89 ? -15.816 -9.748 7.683 1.00 90.81 89 ARG A O 1
ATOM 727 N N . PHE A 1 90 ? -15.291 -9.211 9.796 1.00 91.31 90 PHE A N 1
ATOM 728 C CA . PHE A 1 90 ? -16.277 -8.138 9.938 1.00 91.31 90 PHE A CA 1
ATOM 729 C C . PHE A 1 90 ? -16.089 -7.027 8.899 1.00 91.31 90 PHE A C 1
ATOM 731 O O . PHE A 1 90 ? -17.059 -6.551 8.324 1.00 91.31 90 PHE A O 1
ATOM 738 N N . ASN A 1 91 ? -14.848 -6.636 8.598 1.00 87.31 91 ASN A N 1
ATOM 739 C CA . ASN A 1 91 ? -14.601 -5.653 7.543 1.00 87.31 91 ASN A CA 1
ATOM 740 C C . ASN A 1 91 ? -14.960 -6.186 6.152 1.00 87.31 91 ASN A C 1
ATOM 742 O O . ASN A 1 91 ? -15.372 -5.404 5.299 1.00 87.31 91 ASN A O 1
ATOM 746 N N . SER A 1 92 ? -14.798 -7.492 5.933 1.00 82.56 92 SER A N 1
ATOM 747 C CA . SER A 1 92 ? -15.115 -8.159 4.666 1.00 82.56 92 SER A CA 1
ATOM 748 C C . SER A 1 92 ? -16.607 -8.392 4.481 1.00 82.56 92 SER A C 1
ATOM 750 O O . SER A 1 92 ? -17.101 -8.245 3.373 1.00 82.56 92 SER A O 1
ATOM 752 N N . PHE A 1 93 ? -17.317 -8.690 5.566 1.00 82.81 93 PHE A N 1
ATOM 753 C CA . PHE A 1 93 ? -18.745 -8.977 5.601 1.00 82.81 93 PHE A CA 1
ATOM 754 C C . PHE A 1 93 ? -19.406 -8.144 6.707 1.00 82.81 93 PHE A C 1
ATOM 756 O O . PHE A 1 93 ? -19.789 -8.687 7.748 1.00 82.81 93 PHE A O 1
ATOM 763 N N . PRO A 1 94 ? -19.500 -6.814 6.531 1.00 86.81 94 PRO A N 1
ATOM 764 C CA . PRO A 1 94 ? -20.090 -5.966 7.551 1.00 86.81 94 PRO A CA 1
ATOM 765 C C . PRO A 1 94 ? -21.588 -6.279 7.698 1.00 86.81 94 PRO A C 1
ATOM 767 O O . PRO A 1 94 ? -22.285 -6.411 6.686 1.00 86.81 94 PRO A O 1
ATOM 770 N N . PRO A 1 95 ? -22.118 -6.369 8.931 1.00 87.50 95 PRO A N 1
ATOM 771 C CA . PRO A 1 95 ? -23.552 -6.468 9.171 1.00 87.50 95 PRO A CA 1
ATOM 772 C C . PRO A 1 95 ? -24.300 -5.302 8.520 1.00 87.50 95 PRO A C 1
ATOM 774 O O . PRO A 1 95 ? -23.805 -4.175 8.514 1.00 87.50 95 PRO A O 1
ATOM 777 N N . SER A 1 96 ? -25.525 -5.533 8.042 1.00 85.69 96 SER A N 1
ATOM 778 C CA . SER A 1 96 ? -26.341 -4.498 7.382 1.00 85.69 96 SER A CA 1
ATOM 779 C C . SER A 1 96 ? -26.544 -3.253 8.251 1.00 85.69 96 SER A C 1
ATOM 781 O O . SER A 1 96 ? -26.517 -2.136 7.742 1.00 85.69 96 SER A O 1
ATOM 783 N N . ALA A 1 97 ? -26.648 -3.429 9.572 1.00 88.81 97 ALA A N 1
ATOM 784 C CA . ALA A 1 97 ? -26.753 -2.336 10.535 1.00 88.81 97 ALA A CA 1
ATOM 785 C C . ALA A 1 97 ? -25.544 -1.385 10.527 1.00 88.81 97 ALA A C 1
ATOM 787 O O . ALA A 1 97 ? -25.684 -0.252 10.967 1.00 88.81 97 ALA A O 1
ATOM 788 N N . TRP A 1 98 ? -24.388 -1.811 10.008 1.00 88.31 98 TRP A N 1
ATOM 789 C CA . TRP A 1 98 ? -23.152 -1.030 9.903 1.00 88.31 98 TRP A CA 1
ATOM 790 C C . TRP A 1 98 ? -22.916 -0.441 8.505 1.00 88.31 98 TRP A C 1
ATOM 792 O O . TRP A 1 98 ? -21.923 0.263 8.300 1.00 88.31 98 TRP A O 1
ATOM 802 N N . VAL A 1 99 ? -23.817 -0.701 7.551 1.00 86.06 99 VAL A N 1
ATOM 803 C CA . VAL A 1 99 ? -23.710 -0.266 6.153 1.00 86.06 99 VAL A CA 1
ATOM 804 C C . VAL A 1 99 ? -24.746 0.818 5.858 1.00 86.06 99 VAL A C 1
ATOM 806 O O . VAL A 1 99 ? -25.950 0.592 5.913 1.00 86.06 99 VAL A O 1
ATOM 809 N N . GLY A 1 100 ? -24.270 2.013 5.524 1.00 82.81 100 GLY A N 1
ATOM 810 C CA . GLY A 1 100 ? -25.087 3.131 5.069 1.00 82.81 100 GLY A CA 1
ATOM 811 C C . GLY A 1 100 ? -25.361 3.077 3.566 1.00 82.81 100 GLY A C 1
ATOM 812 O O . GLY A 1 100 ? -24.585 2.530 2.781 1.00 82.81 100 GLY A O 1
ATOM 813 N N . THR A 1 101 ? -26.456 3.702 3.141 1.00 80.06 101 THR A N 1
ATOM 814 C CA . THR A 1 101 ? -26.804 3.837 1.715 1.00 80.06 101 THR A CA 1
ATOM 815 C C . THR A 1 101 ? -25.971 4.899 0.997 1.00 80.06 101 THR A C 1
ATOM 817 O O . THR A 1 101 ? -25.858 4.873 -0.223 1.00 80.06 101 THR A O 1
ATOM 820 N N . SER A 1 102 ? -25.407 5.853 1.739 1.00 77.06 102 SER A N 1
ATOM 821 C CA . SER A 1 102 ? -24.587 6.943 1.215 1.00 77.06 102 SER A CA 1
ATOM 822 C C . SER A 1 102 ? -23.603 7.430 2.284 1.00 77.06 102 SER A C 1
ATOM 824 O O . SER A 1 102 ? -23.934 7.351 3.472 1.00 77.06 102 SER A O 1
ATOM 826 N N . PRO A 1 103 ? -22.446 7.997 1.895 1.00 77.19 103 PRO A N 1
ATOM 827 C CA . PRO A 1 103 ? -21.569 8.700 2.826 1.00 77.19 103 PRO A CA 1
ATOM 828 C C . PRO A 1 103 ? -22.331 9.823 3.538 1.00 77.19 103 PRO A C 1
ATOM 830 O O . PRO A 1 103 ? -23.122 10.536 2.917 1.00 77.19 103 PRO A O 1
ATOM 833 N N . ARG A 1 104 ? -22.120 9.965 4.845 1.00 82.25 104 ARG A N 1
ATOM 834 C CA . ARG A 1 104 ? -22.700 11.024 5.683 1.00 82.25 104 ARG A CA 1
ATOM 835 C C . ARG A 1 104 ? -21.637 11.500 6.663 1.00 82.25 104 ARG A C 1
ATOM 837 O O . ARG A 1 104 ? -20.726 10.733 6.952 1.00 82.25 104 ARG A O 1
ATOM 844 N N . HIS A 1 105 ? -21.791 12.714 7.184 1.00 83.62 105 HIS A N 1
ATOM 845 C CA . HIS A 1 105 ? -20.966 13.215 8.284 1.00 83.62 105 HIS A CA 1
ATOM 846 C C . HIS A 1 105 ? -21.301 12.489 9.583 1.00 83.62 105 HIS A C 1
ATOM 848 O O . HIS A 1 105 ? -22.467 12.169 9.823 1.00 83.62 105 HIS A O 1
ATOM 854 N N . ARG A 1 106 ? -20.293 12.229 10.418 1.00 85.19 106 ARG A N 1
ATOM 855 C CA . ARG A 1 106 ? -20.491 11.588 11.728 1.00 85.19 106 ARG A CA 1
ATOM 856 C C . ARG A 1 106 ? -21.297 12.428 12.702 1.00 85.19 106 ARG A C 1
ATOM 858 O O . ARG A 1 106 ? -22.095 11.877 13.453 1.00 85.19 106 ARG A O 1
ATOM 865 N N . PHE A 1 107 ? -21.061 13.730 12.683 1.00 89.38 107 PHE A N 1
ATOM 866 C CA . PHE A 1 107 ? -21.711 14.676 13.567 1.00 89.38 107 PHE A CA 1
ATOM 867 C C . PHE A 1 107 ? -22.510 15.684 12.752 1.00 89.38 107 PHE A C 1
ATOM 869 O O . PHE A 1 107 ? -22.181 15.953 11.593 1.00 89.38 107 PHE A O 1
ATOM 876 N N . VAL A 1 108 ? -23.573 16.202 13.352 1.00 89.19 108 VAL A N 1
ATOM 877 C CA . VAL A 1 108 ? -24.367 17.309 12.822 1.00 89.19 108 VAL A CA 1
ATOM 878 C C . VAL A 1 108 ? -24.201 18.469 13.791 1.00 89.19 108 VAL A C 1
ATOM 880 O O . VAL A 1 108 ? -24.393 18.286 14.992 1.00 89.19 108 VAL A O 1
ATOM 883 N N . TYR A 1 109 ? -23.782 19.621 13.272 1.00 87.25 109 TYR A N 1
ATOM 884 C CA . TYR A 1 109 ? -23.689 20.840 14.067 1.00 87.25 109 TYR A CA 1
ATOM 885 C C . TYR A 1 109 ? -25.091 21.396 14.306 1.00 87.25 109 TYR A C 1
ATOM 887 O O . TYR A 1 109 ? -25.871 21.500 13.355 1.00 87.25 109 TYR A O 1
ATOM 895 N N . ASN A 1 110 ? -25.395 21.717 15.559 1.00 84.62 110 ASN A N 1
ATOM 896 C CA . ASN A 1 110 ? -26.637 22.357 15.956 1.00 84.62 110 ASN A CA 1
ATOM 897 C C . ASN A 1 110 ? -26.343 23.829 16.259 1.00 84.62 110 ASN A C 1
ATOM 899 O O . ASN A 1 110 ? -25.681 24.129 17.250 1.00 84.62 110 ASN A O 1
ATOM 903 N N . ASP A 1 111 ? -26.850 24.733 15.417 1.00 81.88 111 ASP A N 1
ATOM 904 C CA . ASP A 1 111 ? -26.618 26.177 15.567 1.00 81.88 111 ASP A CA 1
ATOM 905 C C . ASP A 1 111 ? -27.214 26.737 16.875 1.00 81.88 111 ASP A C 1
ATOM 907 O O . ASP A 1 111 ? -26.669 27.681 17.435 1.00 81.88 111 ASP A O 1
ATOM 911 N N . ASP A 1 112 ? -28.308 26.147 17.375 1.00 82.19 112 ASP A N 1
ATOM 912 C CA . ASP A 1 112 ? -29.024 26.634 18.566 1.00 82.19 112 ASP A CA 1
ATOM 913 C C . ASP A 1 112 ? -28.268 26.371 19.882 1.00 82.19 112 ASP A C 1
ATOM 915 O O . ASP A 1 112 ? -28.298 27.203 20.787 1.00 82.19 112 ASP A O 1
ATOM 919 N N . ASP A 1 113 ? -27.587 25.225 19.981 1.00 76.81 113 ASP A N 1
ATOM 920 C CA . ASP A 1 113 ? -26.863 24.792 21.187 1.00 76.81 113 ASP A CA 1
ATOM 921 C C . ASP A 1 113 ? -25.340 25.013 21.068 1.00 76.81 113 ASP A C 1
ATOM 923 O O . ASP A 1 113 ? -24.598 24.724 22.000 1.00 76.81 113 ASP A O 1
ATOM 927 N N . GLU A 1 114 ? -24.861 25.494 19.913 1.00 82.62 114 GLU A N 1
ATOM 928 C CA . GLU A 1 114 ? -23.439 25.593 19.536 1.00 82.62 114 GLU A CA 1
ATOM 929 C C . GLU A 1 114 ? -22.642 24.271 19.687 1.00 82.62 114 GLU A C 1
ATOM 931 O O . GLU A 1 114 ? -21.410 24.268 19.786 1.00 82.62 114 GLU A O 1
ATOM 936 N N . GLU A 1 115 ? -23.328 23.126 19.646 1.00 85.12 115 GLU A N 1
ATOM 937 C CA . GLU A 1 115 ? -22.782 21.790 19.915 1.00 85.12 115 GLU A CA 1
ATOM 938 C C . GLU A 1 115 ? -22.910 20.840 18.709 1.00 85.12 115 GLU A C 1
ATOM 940 O O . GLU A 1 115 ? -23.791 20.965 17.854 1.00 85.12 115 GLU A O 1
ATOM 945 N N . TYR A 1 116 ? -22.037 19.829 18.646 1.00 86.25 116 TYR A N 1
ATOM 946 C CA . TYR A 1 116 ? -22.138 18.733 17.681 1.00 86.25 116 TYR A CA 1
ATOM 947 C C . TYR A 1 116 ? -22.865 17.523 18.278 1.00 86.25 116 TYR A C 1
ATOM 949 O O . TYR A 1 116 ? -22.425 16.940 19.270 1.00 86.25 116 TYR A O 1
ATOM 957 N N . SER A 1 117 ? -23.918 17.072 17.594 1.00 87.19 117 SER A N 1
ATOM 958 C CA . SER A 1 117 ? -24.682 15.868 17.947 1.00 87.19 117 SER A CA 1
ATOM 959 C C . SER A 1 117 ? -24.332 14.672 17.056 1.00 87.19 117 SER A C 1
ATOM 961 O O . SER A 1 117 ? -23.881 14.822 15.913 1.00 87.19 117 SER A O 1
ATOM 963 N N . ILE A 1 118 ? -24.526 13.450 17.565 1.00 88.38 118 ILE A N 1
ATOM 964 C CA . ILE A 1 118 ? -24.269 12.217 16.800 1.00 88.38 118 ILE A CA 1
ATOM 965 C C . ILE A 1 118 ? -25.273 12.080 15.647 1.00 88.38 118 ILE A C 1
ATOM 967 O O . ILE A 1 118 ? -26.490 12.084 15.829 1.00 88.38 118 ILE A O 1
ATOM 971 N N . ASN A 1 119 ? -24.770 11.855 14.432 1.00 89.81 119 ASN A N 1
ATOM 972 C CA . ASN A 1 119 ? -25.618 11.557 13.287 1.00 89.81 119 ASN A CA 1
ATOM 973 C C . ASN A 1 119 ? -26.084 10.096 13.312 1.00 89.81 119 ASN A C 1
ATOM 975 O O . ASN A 1 119 ? -25.391 9.196 12.835 1.00 89.81 119 ASN A O 1
ATOM 979 N N . ASN A 1 120 ? -27.322 9.859 13.740 1.00 87.56 120 ASN A N 1
ATOM 980 C CA . ASN A 1 120 ? -27.930 8.521 13.782 1.00 87.56 120 ASN A CA 1
ATOM 981 C C . ASN A 1 120 ? -28.041 7.820 12.413 1.00 87.56 120 ASN A C 1
ATOM 983 O O . ASN A 1 120 ? -28.274 6.610 12.349 1.00 87.56 120 ASN A O 1
ATOM 987 N N . LYS A 1 121 ? -27.875 8.551 11.300 1.00 85.81 121 LYS A N 1
ATOM 988 C CA . LYS A 1 121 ? -27.844 7.989 9.938 1.00 85.81 121 LYS A CA 1
ATOM 989 C C . LYS A 1 121 ? -26.428 7.642 9.471 1.00 85.81 121 LYS A C 1
ATOM 991 O O . LYS A 1 121 ? -26.284 7.024 8.417 1.00 85.81 121 LYS A O 1
ATOM 996 N N . TRP A 1 122 ? -25.392 8.049 10.204 1.00 88.56 122 TRP A N 1
ATOM 997 C CA . TRP A 1 122 ? -24.006 7.737 9.878 1.00 88.56 122 TRP A CA 1
ATOM 998 C C . TRP A 1 122 ? -23.709 6.256 10.078 1.00 88.56 122 TRP A C 1
ATOM 1000 O O . TRP A 1 122 ? -24.204 5.630 11.014 1.00 88.56 122 TRP A O 1
ATOM 1010 N N . ARG A 1 123 ? -22.892 5.688 9.191 1.00 85.62 123 ARG A N 1
ATOM 1011 C CA . ARG A 1 123 ? -22.446 4.296 9.245 1.00 85.62 123 ARG A CA 1
ATOM 1012 C C . ARG A 1 123 ? -20.996 4.202 8.789 1.00 85.62 123 ARG A C 1
ATOM 1014 O O . ARG A 1 123 ? -20.587 4.915 7.876 1.00 85.62 123 ARG A O 1
ATOM 1021 N N . SER A 1 124 ? -20.231 3.298 9.404 1.00 83.00 124 SER A N 1
ATOM 1022 C CA . SER A 1 124 ? -18.797 3.135 9.116 1.00 83.00 124 SER A CA 1
ATOM 1023 C C . SER A 1 124 ? -18.520 2.543 7.725 1.00 83.00 124 SER A C 1
ATOM 1025 O O . SER A 1 124 ? -17.439 2.756 7.171 1.00 83.00 124 SER A O 1
ATOM 1027 N N . PHE A 1 125 ? -19.477 1.807 7.150 1.00 82.25 125 PHE A N 1
ATOM 1028 C CA . PHE A 1 125 ? -19.428 1.293 5.779 1.00 82.25 125 PHE A CA 1
ATOM 1029 C C . PHE A 1 125 ? -20.502 1.965 4.921 1.00 82.25 125 PHE A C 1
ATOM 1031 O O . PHE A 1 125 ? -21.519 2.414 5.442 1.00 82.25 125 PHE A O 1
ATOM 1038 N N . CYS A 1 126 ? -20.306 2.011 3.604 1.00 74.50 126 CYS A N 1
ATOM 1039 C CA . CYS A 1 126 ? -21.293 2.514 2.647 1.00 74.50 126 CYS A CA 1
ATOM 1040 C C . CYS A 1 126 ? -21.290 1.660 1.374 1.00 74.50 126 CYS A C 1
ATOM 1042 O O . CYS A 1 126 ? -20.237 1.171 0.958 1.00 74.50 126 CYS A O 1
ATOM 1044 N N . VAL A 1 127 ? -22.454 1.508 0.739 1.00 68.19 127 VAL A N 1
ATOM 1045 C CA . VAL A 1 127 ? -22.568 0.848 -0.573 1.00 68.19 127 VAL A CA 1
ATOM 1046 C C . VAL A 1 127 ? -21.900 1.718 -1.643 1.00 68.19 127 VAL A C 1
ATOM 1048 O O . VAL A 1 127 ? -22.116 2.932 -1.680 1.00 68.19 127 VAL A O 1
ATOM 1051 N N . LYS A 1 128 ? -21.062 1.131 -2.508 1.00 63.41 128 LYS A N 1
ATOM 1052 C CA . LYS A 1 128 ? -20.508 1.858 -3.660 1.00 63.41 128 LYS A CA 1
ATOM 1053 C C . LYS A 1 128 ? -21.573 2.047 -4.749 1.00 63.41 128 LYS A C 1
ATOM 1055 O O . LYS A 1 128 ? -22.494 1.240 -4.844 1.00 63.41 128 LYS A O 1
ATOM 1060 N N . PRO A 1 129 ? -21.418 3.047 -5.638 1.00 55.56 129 PRO A N 1
ATOM 1061 C CA . PRO A 1 129 ? -22.319 3.242 -6.778 1.00 55.56 129 PRO A CA 1
ATOM 1062 C C . PRO A 1 129 ? -22.429 2.023 -7.706 1.00 55.56 129 PRO A C 1
ATOM 1064 O O . PRO A 1 129 ? -23.445 1.846 -8.366 1.00 55.56 129 PRO A O 1
ATOM 1067 N N . ASP A 1 130 ? -21.397 1.175 -7.747 1.00 58.19 130 ASP A N 1
ATOM 1068 C CA . ASP A 1 130 ? -21.377 -0.079 -8.512 1.00 58.19 130 ASP A CA 1
ATOM 1069 C C . ASP A 1 130 ? -22.067 -1.256 -7.790 1.00 58.19 130 ASP A C 1
ATOM 1071 O O . ASP A 1 130 ? -21.991 -2.394 -8.250 1.00 58.19 130 ASP A O 1
ATOM 1075 N N . GLY A 1 131 ? -22.722 -0.995 -6.652 1.00 56.72 131 GLY A N 1
ATOM 1076 C CA . GLY A 1 131 ? -23.403 -1.989 -5.824 1.00 56.72 131 GLY A CA 1
ATOM 1077 C C . GLY A 1 131 ? -22.469 -2.842 -4.963 1.00 56.72 131 GLY A C 1
ATOM 1078 O O . GLY A 1 131 ? -22.953 -3.626 -4.149 1.00 56.72 131 GLY A O 1
ATOM 1079 N N . SER A 1 132 ? -21.143 -2.697 -5.086 1.00 57.94 132 SER A N 1
ATOM 1080 C CA . SER A 1 132 ? -20.197 -3.462 -4.275 1.00 57.94 132 SER A CA 1
ATOM 1081 C C . SER A 1 132 ? -19.994 -2.826 -2.894 1.00 57.94 132 SER A C 1
ATOM 1083 O O . SER A 1 132 ? -19.726 -1.634 -2.747 1.00 57.94 132 SER A O 1
ATOM 1085 N N . THR A 1 133 ? -20.115 -3.625 -1.840 1.00 51.56 133 THR A N 1
ATOM 1086 C CA . THR A 1 133 ? -19.855 -3.205 -0.447 1.00 51.56 133 THR A CA 1
ATOM 1087 C C . THR A 1 133 ? -18.498 -3.686 0.062 1.00 51.56 133 THR A C 1
ATOM 1089 O O . THR A 1 133 ? -18.066 -3.297 1.146 1.00 51.56 133 THR A O 1
ATOM 1092 N N . LEU A 1 134 ? -17.816 -4.536 -0.710 1.00 55.69 134 LEU A N 1
ATOM 1093 C CA . LEU A 1 134 ? -16.850 -5.481 -0.162 1.00 55.69 134 LEU A CA 1
ATOM 1094 C C . LEU A 1 134 ? -15.411 -4.973 -0.338 1.00 55.69 134 LEU A C 1
ATOM 1096 O O . LEU A 1 134 ? -15.032 -4.501 -1.421 1.00 55.69 134 LEU A O 1
ATOM 1100 N N . PRO A 1 135 ? -14.584 -5.014 0.721 1.00 60.19 135 PRO A N 1
ATOM 1101 C CA . PRO A 1 135 ? -13.187 -4.640 0.621 1.00 60.19 135 PRO A CA 1
ATOM 1102 C C . PRO A 1 135 ? -12.434 -5.639 -0.256 1.00 60.19 135 PRO A C 1
ATOM 1104 O O . PRO A 1 135 ? -12.545 -6.852 -0.105 1.00 60.19 135 PRO A O 1
ATOM 1107 N N . THR A 1 136 ? -11.611 -5.112 -1.159 1.00 64.25 136 THR A N 1
ATOM 1108 C CA . THR A 1 136 ? -10.629 -5.931 -1.878 1.00 64.25 136 THR A CA 1
ATOM 1109 C C . THR A 1 136 ? -9.526 -6.392 -0.916 1.00 64.25 136 THR A C 1
ATOM 1111 O O . THR A 1 136 ? -9.304 -5.747 0.110 1.00 64.25 136 THR A O 1
ATOM 1114 N N . ARG A 1 137 ? -8.758 -7.438 -1.259 1.00 66.06 137 ARG A N 1
ATOM 1115 C CA . ARG A 1 137 ? -7.533 -7.843 -0.529 1.00 66.06 137 ARG A CA 1
ATOM 1116 C C . ARG A 1 137 ? -6.656 -6.652 -0.139 1.00 66.06 137 ARG A C 1
ATOM 1118 O O . ARG A 1 137 ? -6.171 -6.563 0.981 1.00 66.06 137 ARG A O 1
ATOM 1125 N N . PHE A 1 138 ? -6.495 -5.707 -1.061 1.00 67.19 138 PHE A N 1
ATOM 1126 C CA . PHE A 1 138 ? -5.727 -4.491 -0.832 1.00 67.19 138 PHE A CA 1
ATOM 1127 C C . PHE A 1 138 ? -6.271 -3.648 0.329 1.00 67.19 138 PHE A C 1
ATOM 1129 O O . PHE A 1 138 ? -5.500 -3.136 1.135 1.00 67.19 138 PHE A O 1
ATOM 1136 N N . ASN A 1 139 ? -7.592 -3.547 0.462 1.00 75.69 139 ASN A N 1
ATOM 1137 C CA . ASN A 1 139 ? -8.218 -2.809 1.552 1.00 75.69 139 ASN A CA 1
ATOM 1138 C C . ASN A 1 139 ? -7.947 -3.469 2.908 1.00 75.69 139 ASN A C 1
ATOM 1140 O O . ASN A 1 139 ? -7.700 -2.771 3.891 1.00 75.69 139 ASN A O 1
ATOM 1144 N N . LEU A 1 140 ? -7.951 -4.802 2.956 1.00 82.44 140 LEU A N 1
ATOM 1145 C CA . LEU A 1 140 ? -7.644 -5.549 4.173 1.00 82.44 140 LEU A CA 1
ATOM 1146 C C . LEU A 1 140 ? -6.178 -5.381 4.596 1.00 82.44 140 LEU A C 1
ATOM 1148 O O . LEU A 1 140 ? -5.902 -5.263 5.786 1.00 82.44 140 LEU A O 1
ATOM 1152 N N . GLU A 1 141 ? -5.247 -5.281 3.644 1.00 81.31 141 GLU A N 1
ATOM 1153 C CA . GLU A 1 141 ? -3.832 -4.997 3.932 1.00 81.31 141 GLU A CA 1
ATOM 1154 C C . GLU A 1 141 ? -3.610 -3.586 4.490 1.00 81.31 141 GLU A C 1
ATOM 1156 O O . GLU A 1 141 ? -2.798 -3.389 5.400 1.00 81.31 141 GLU A O 1
ATOM 1161 N N . VAL A 1 142 ? -4.360 -2.598 3.986 1.00 81.31 142 VAL A N 1
ATOM 1162 C CA . VAL A 1 142 ? -4.372 -1.236 4.543 1.00 81.31 142 VAL A CA 1
ATOM 1163 C C . VAL A 1 142 ? -4.885 -1.256 5.986 1.00 81.31 142 VAL A C 1
ATOM 1165 O O . VAL A 1 142 ? -4.226 -0.706 6.870 1.00 81.31 142 VAL A O 1
ATOM 1168 N N . ILE A 1 143 ? -6.020 -1.924 6.231 1.00 87.94 143 ILE A N 1
ATOM 1169 C CA . ILE A 1 143 ? -6.605 -2.076 7.572 1.00 87.94 143 ILE A CA 1
ATOM 1170 C C . ILE A 1 143 ? -5.591 -2.734 8.512 1.00 87.94 143 ILE A C 1
ATOM 1172 O O . ILE A 1 143 ? -5.266 -2.167 9.554 1.00 87.94 143 ILE A O 1
ATOM 1176 N N . ARG A 1 144 ? -5.008 -3.871 8.107 1.00 89.94 144 ARG A N 1
ATOM 1177 C CA . ARG A 1 144 ? -3.970 -4.574 8.872 1.00 89.94 144 ARG A CA 1
ATOM 1178 C C . ARG A 1 144 ? -2.783 -3.675 9.196 1.00 89.94 144 ARG A C 1
ATOM 1180 O O . ARG A 1 144 ? -2.339 -3.659 10.340 1.00 89.94 144 ARG A O 1
ATOM 1187 N N . SER A 1 145 ? -2.285 -2.921 8.219 1.00 87.38 145 SER A N 1
ATOM 1188 C CA . SER A 1 145 ? -1.128 -2.039 8.402 1.00 87.38 145 SER A CA 1
ATOM 1189 C C . SER A 1 145 ? -1.396 -0.919 9.408 1.00 87.38 145 SER A C 1
ATOM 1191 O O . SER A 1 145 ? -0.541 -0.634 10.245 1.00 87.38 145 SER A O 1
ATOM 1193 N N . ILE A 1 146 ? -2.571 -0.286 9.347 1.00 88.25 146 ILE A N 1
ATOM 1194 C CA . ILE A 1 146 ? -2.950 0.783 10.282 1.00 88.25 146 ILE A CA 1
ATOM 1195 C C . ILE A 1 146 ? -3.161 0.214 11.685 1.00 88.25 146 ILE A C 1
ATOM 1197 O O . ILE A 1 146 ? -2.594 0.743 12.640 1.00 88.25 146 ILE A O 1
ATOM 1201 N N . CYS A 1 147 ? -3.889 -0.899 11.813 1.00 93.12 147 CYS A N 1
ATOM 1202 C CA . CYS A 1 147 ? -4.074 -1.567 13.099 1.00 93.12 147 CYS A CA 1
ATOM 1203 C C . CYS A 1 147 ? -2.734 -2.016 13.699 1.00 93.12 147 CYS A C 1
ATOM 1205 O O . CYS A 1 147 ? -2.511 -1.808 14.887 1.00 93.12 147 CYS A O 1
ATOM 1207 N N . SER A 1 148 ? -1.809 -2.559 12.894 1.00 92.44 148 SER A N 1
ATOM 1208 C CA . SER A 1 148 ? -0.474 -2.955 13.369 1.00 92.44 148 SER A CA 1
ATOM 1209 C C . SER A 1 148 ? 0.250 -1.781 14.013 1.00 92.44 148 SER A C 1
ATOM 1211 O O . SER A 1 148 ? 0.828 -1.943 15.081 1.00 92.44 148 SER A O 1
ATOM 1213 N N . ARG A 1 149 ? 0.188 -0.599 13.393 1.00 89.94 149 ARG A N 1
ATOM 1214 C CA . ARG A 1 149 ? 0.837 0.607 13.919 1.00 89.94 149 ARG A CA 1
ATOM 1215 C C . ARG A 1 149 ? 0.150 1.143 15.167 1.00 89.94 149 ARG A C 1
ATOM 1217 O O . ARG A 1 149 ? 0.838 1.586 16.077 1.00 89.94 149 ARG A O 1
ATOM 1224 N N . PHE A 1 150 ? -1.177 1.071 15.232 1.00 93.56 150 PHE A N 1
ATOM 1225 C CA . PHE A 1 150 ? -1.913 1.430 16.441 1.00 93.56 150 PHE A CA 1
ATOM 1226 C C . PHE A 1 150 ? -1.528 0.522 17.620 1.00 93.56 150 PHE A C 1
ATOM 1228 O O . PHE A 1 150 ? -1.213 1.011 18.700 1.00 93.56 150 PHE A O 1
ATOM 1235 N N . PHE A 1 151 ? -1.441 -0.795 17.411 1.00 95.06 151 PHE A N 1
ATOM 1236 C CA . PHE A 1 151 ? -0.981 -1.709 18.460 1.00 95.06 151 PHE A CA 1
ATOM 1237 C C . PHE A 1 151 ? 0.507 -1.536 18.796 1.00 95.06 151 PHE A C 1
ATOM 1239 O O . PHE A 1 151 ? 0.871 -1.647 19.961 1.00 95.06 151 PHE A O 1
ATOM 1246 N N . GLU A 1 152 ? 1.368 -1.216 17.826 1.00 93.19 152 GLU A N 1
ATOM 1247 C CA . GLU A 1 152 ? 2.769 -0.839 18.083 1.00 93.19 152 GLU A CA 1
ATOM 1248 C C . GLU A 1 152 ? 2.874 0.440 18.934 1.00 93.19 152 GLU A C 1
ATOM 1250 O O . GLU A 1 152 ? 3.718 0.504 19.824 1.00 93.19 152 GLU A O 1
ATOM 1255 N N . PHE A 1 153 ? 1.981 1.414 18.732 1.00 93.06 153 PHE A N 1
ATOM 1256 C CA . PHE A 1 153 ? 1.858 2.598 19.588 1.00 93.06 153 PHE A CA 1
ATOM 1257 C C . PHE A 1 153 ? 1.421 2.238 21.018 1.00 93.06 153 PHE A C 1
ATOM 1259 O O . PHE A 1 153 ? 2.024 2.695 21.986 1.00 93.06 153 PHE A O 1
ATOM 1266 N N . LEU A 1 154 ? 0.434 1.354 21.190 1.00 95.19 154 LEU A N 1
ATOM 1267 C CA . LEU A 1 154 ? 0.047 0.891 22.531 1.00 95.19 154 LEU A CA 1
ATOM 1268 C C . LEU A 1 154 ? 1.193 0.144 23.238 1.00 95.19 154 LEU A C 1
ATOM 1270 O O . LEU A 1 154 ? 1.360 0.267 24.454 1.00 95.19 154 LEU A O 1
ATOM 1274 N N . ILE A 1 155 ? 2.008 -0.599 22.484 1.00 95.12 155 ILE A N 1
ATOM 1275 C CA . ILE A 1 155 ? 3.197 -1.280 23.011 1.00 95.12 155 ILE A CA 1
ATOM 1276 C C . ILE A 1 155 ? 4.280 -0.278 23.416 1.00 95.12 155 ILE A C 1
ATOM 1278 O O . ILE A 1 155 ? 4.841 -0.405 24.504 1.00 95.12 155 ILE A O 1
ATOM 1282 N N . SER A 1 156 ? 4.559 0.744 22.599 1.00 93.81 156 SER A N 1
ATOM 1283 C CA . SER A 1 156 ? 5.564 1.764 22.935 1.00 93.81 156 SER A CA 1
ATOM 1284 C C . SER A 1 156 ? 5.187 2.556 24.192 1.00 93.81 156 SER A C 1
ATOM 1286 O O . SER A 1 156 ? 6.059 2.920 24.982 1.00 93.81 156 SER A O 1
ATOM 1288 N N . ARG A 1 157 ? 3.883 2.735 24.436 1.00 94.56 157 ARG A N 1
ATOM 1289 C CA . ARG A 1 157 ? 3.320 3.321 25.662 1.00 94.56 157 ARG A CA 1
ATOM 1290 C C . ARG A 1 157 ? 3.257 2.348 26.852 1.00 94.56 157 ARG A C 1
ATOM 1292 O O . ARG A 1 157 ? 2.770 2.732 27.910 1.00 94.56 157 ARG A O 1
ATOM 1299 N N . LYS A 1 158 ? 3.752 1.110 26.710 1.00 94.31 158 LYS A N 1
ATOM 1300 C CA . LYS A 1 158 ? 3.719 0.035 27.727 1.00 94.31 158 LYS A CA 1
ATOM 1301 C C . LYS A 1 158 ? 2.309 -0.352 28.194 1.00 94.31 158 LYS A C 1
ATOM 1303 O O . LYS A 1 158 ? 2.145 -0.910 29.274 1.00 94.31 158 LYS A O 1
ATOM 1308 N N . ILE A 1 159 ? 1.294 -0.074 27.379 1.00 93.94 159 ILE A N 1
ATOM 1309 C CA . ILE A 1 159 ? -0.107 -0.419 27.665 1.00 93.94 159 ILE A CA 1
ATOM 1310 C C . ILE A 1 159 ? -0.358 -1.894 27.345 1.00 93.94 159 ILE A C 1
ATOM 1312 O O . ILE A 1 159 ? -1.177 -2.549 27.983 1.00 93.94 159 ILE A O 1
ATOM 1316 N N . ARG A 1 160 ? 0.377 -2.429 26.366 1.00 92.94 160 ARG A N 1
ATOM 1317 C CA . ARG A 1 160 ? 0.305 -3.824 25.940 1.00 92.94 160 ARG A CA 1
ATOM 1318 C C . ARG A 1 160 ? 1.689 -4.361 25.576 1.00 92.94 160 ARG A C 1
ATOM 1320 O O . ARG A 1 160 ? 2.610 -3.599 25.319 1.00 92.94 160 ARG A O 1
ATOM 1327 N N . THR A 1 161 ? 1.832 -5.682 25.529 1.00 91.38 161 THR A N 1
ATOM 1328 C CA . THR A 1 161 ? 3.096 -6.376 25.230 1.00 91.38 161 THR A CA 1
ATOM 1329 C C . THR A 1 161 ? 3.155 -7.037 23.849 1.00 91.38 161 THR A C 1
ATOM 1331 O O . THR A 1 161 ? 4.245 -7.272 23.339 1.00 91.38 161 THR A O 1
ATOM 1334 N N . HIS A 1 162 ? 2.012 -7.320 23.217 1.00 91.19 162 HIS A N 1
ATOM 1335 C CA . HIS A 1 162 ? 1.939 -8.079 21.962 1.00 91.19 162 HIS A CA 1
ATOM 1336 C C . HIS A 1 162 ? 1.039 -7.391 20.933 1.00 91.19 162 HIS A C 1
ATOM 1338 O O . HIS A 1 162 ? 0.040 -6.768 21.290 1.00 91.19 162 HIS A O 1
ATOM 1344 N N . ASN A 1 163 ? 1.377 -7.532 19.648 1.00 93.62 163 ASN A N 1
ATOM 1345 C CA . ASN A 1 163 ? 0.601 -6.978 18.540 1.00 93.62 163 ASN A CA 1
ATOM 1346 C C . ASN A 1 163 ? -0.255 -8.089 17.892 1.00 93.62 163 ASN A C 1
ATOM 1348 O O . ASN A 1 163 ? 0.315 -8.977 17.251 1.00 93.62 163 ASN A O 1
ATOM 1352 N N . PRO A 1 164 ? -1.598 -8.036 17.993 1.00 93.75 164 PRO A N 1
ATOM 1353 C CA . PRO A 1 164 ? -2.488 -9.098 17.514 1.00 93.75 164 PRO A CA 1
ATOM 1354 C C . PRO A 1 164 ? -2.535 -9.223 15.986 1.00 93.75 164 PRO A C 1
ATOM 1356 O O . PRO A 1 164 ? -3.021 -10.220 15.459 1.00 93.75 164 PRO A O 1
ATOM 1359 N N . THR A 1 165 ? -2.006 -8.236 15.256 1.00 90.94 165 THR A N 1
ATOM 1360 C CA . THR A 1 165 ? -1.915 -8.285 13.789 1.00 90.94 165 THR A CA 1
ATOM 1361 C C . THR A 1 165 ? -0.767 -9.163 13.285 1.00 90.94 165 THR A C 1
ATOM 1363 O O . THR A 1 165 ? -0.730 -9.516 12.101 1.00 90.94 165 THR A O 1
ATOM 1366 N N . LYS A 1 166 ? 0.187 -9.507 14.162 1.00 85.81 166 LYS A N 1
ATOM 1367 C CA . LYS A 1 166 ? 1.297 -10.412 13.848 1.00 85.81 166 LYS A CA 1
ATOM 1368 C C . LYS A 1 166 ? 0.793 -11.861 13.921 1.00 85.81 166 LYS A C 1
ATOM 1370 O O . LYS A 1 166 ? -0.091 -12.177 14.710 1.00 85.81 166 LYS A O 1
ATOM 1375 N N . GLY A 1 167 ? 1.339 -12.740 13.079 1.00 77.56 167 GLY A N 1
ATOM 1376 C CA . GLY A 1 167 ? 0.953 -14.160 13.046 1.00 77.56 167 GLY A CA 1
ATOM 1377 C C . GLY A 1 167 ? -0.281 -14.490 12.195 1.00 77.56 167 GLY A C 1
ATOM 1378 O O . GLY A 1 167 ? -0.791 -15.606 12.262 1.00 77.56 167 GLY A O 1
ATOM 1379 N N . LEU A 1 168 ? -0.764 -13.556 11.368 1.00 83.31 168 LEU A N 1
ATOM 1380 C CA . LEU A 1 168 ? -1.738 -13.890 10.327 1.00 83.31 168 LEU A CA 1
ATOM 1381 C C . LEU A 1 168 ? -1.113 -14.830 9.293 1.00 83.31 168 LEU A C 1
ATOM 1383 O O . LEU A 1 168 ? -0.010 -14.580 8.806 1.00 83.31 168 LEU A O 1
ATOM 1387 N N . ALA A 1 169 ? -1.842 -15.889 8.936 1.00 81.00 169 ALA A N 1
ATOM 1388 C CA . ALA A 1 169 ? -1.400 -16.811 7.899 1.00 81.00 169 ALA A CA 1
ATOM 1389 C C . ALA A 1 169 ? -1.245 -16.064 6.555 1.00 81.00 169 ALA A C 1
ATOM 1391 O O . ALA A 1 169 ? -2.130 -15.274 6.212 1.00 81.00 169 ALA A O 1
ATOM 1392 N N . PRO A 1 170 ? -0.180 -16.323 5.767 1.00 67.88 170 PRO A N 1
ATOM 1393 C CA . PRO A 1 170 ? 0.102 -15.589 4.527 1.00 67.88 170 PRO A CA 1
ATOM 1394 C C . PRO A 1 170 ? -1.053 -15.564 3.515 1.00 67.88 170 PRO A C 1
ATOM 1396 O O . PRO A 1 170 ? -1.213 -14.589 2.782 1.00 67.88 170 PRO A O 1
ATOM 1399 N N . LEU A 1 171 ? -1.870 -16.621 3.490 1.00 77.88 171 LEU A N 1
ATOM 1400 C CA . LEU A 1 171 ? -2.997 -16.771 2.567 1.00 77.88 171 LEU A CA 1
ATOM 1401 C C . LEU A 1 171 ? -4.334 -16.275 3.131 1.00 77.88 171 LEU A C 1
ATOM 1403 O O . LEU A 1 171 ? -5.272 -16.094 2.363 1.00 77.88 171 LEU A O 1
ATOM 1407 N N . PHE A 1 172 ? -4.433 -15.974 4.431 1.00 84.75 172 PHE A N 1
ATOM 1408 C CA . PHE A 1 172 ? -5.713 -15.644 5.073 1.00 84.75 172 PHE A CA 1
ATOM 1409 C C . PHE A 1 172 ? -6.422 -14.455 4.410 1.00 84.75 172 PHE A C 1
ATOM 1411 O O . PHE A 1 172 ? -7.619 -14.499 4.146 1.00 84.75 172 PHE A O 1
ATOM 1418 N N . LEU A 1 173 ? -5.683 -13.384 4.107 1.00 79.69 173 LEU A N 1
ATOM 1419 C CA . LEU A 1 173 ? -6.247 -12.197 3.455 1.00 79.69 173 LEU A CA 1
ATOM 1420 C C . LEU A 1 173 ? -6.633 -12.449 1.995 1.00 79.69 173 LEU A C 1
ATOM 1422 O O . LEU A 1 173 ? -7.506 -11.768 1.455 1.00 79.69 173 LEU A O 1
ATOM 1426 N N . GLU A 1 174 ? -5.972 -13.407 1.348 1.00 73.75 174 GLU A N 1
ATOM 1427 C CA . GLU A 1 174 ? -6.298 -13.818 -0.011 1.00 73.75 174 GLU A CA 1
ATOM 1428 C C . GLU A 1 174 ? -7.578 -14.650 -0.046 1.00 73.75 174 GLU A C 1
ATOM 1430 O O . GLU A 1 174 ? -8.466 -14.349 -0.840 1.00 73.75 174 GLU A O 1
ATOM 1435 N N . GLU A 1 175 ? -7.688 -15.641 0.838 1.00 79.62 175 GLU A N 1
ATOM 1436 C CA . GLU A 1 175 ? -8.887 -16.461 1.022 1.00 79.62 175 GLU A CA 1
ATOM 1437 C C . GLU A 1 175 ? -10.086 -15.580 1.368 1.00 79.62 175 GLU A C 1
ATOM 1439 O O . GLU A 1 175 ? -11.092 -15.601 0.667 1.00 79.62 175 GLU A O 1
ATOM 1444 N N . LEU A 1 176 ? -9.933 -14.690 2.349 1.00 78.81 176 LEU A N 1
ATOM 1445 C CA . LEU A 1 176 ? -11.013 -13.814 2.787 1.00 78.81 176 LEU A CA 1
ATOM 1446 C C . LEU A 1 176 ? -11.491 -12.852 1.685 1.00 78.81 176 LEU A C 1
ATOM 1448 O O . LEU A 1 176 ? -12.686 -12.592 1.554 1.00 78.81 176 LEU A O 1
ATOM 1452 N N . SER A 1 177 ? -10.567 -12.337 0.868 1.00 72.31 177 SER A N 1
ATOM 1453 C CA . SER A 1 177 ? -10.919 -11.511 -0.293 1.00 72.31 177 SER A CA 1
ATOM 1454 C C . SER A 1 177 ? -11.579 -12.310 -1.416 1.00 72.31 177 SER A C 1
ATOM 1456 O O . SER A 1 177 ? -12.307 -11.731 -2.220 1.00 72.31 177 SER A O 1
ATOM 1458 N N . ARG A 1 178 ? -11.274 -13.604 -1.541 1.00 71.56 178 ARG A N 1
ATOM 1459 C CA . ARG A 1 178 ? -11.897 -14.486 -2.530 1.00 71.56 178 ARG A CA 1
ATOM 1460 C C . ARG A 1 178 ? -13.318 -14.831 -2.104 1.00 71.56 178 ARG A C 1
ATOM 1462 O O . ARG A 1 178 ? -14.228 -14.723 -2.920 1.00 71.56 178 ARG A O 1
ATOM 1469 N N . ASP A 1 179 ? -13.499 -15.158 -0.829 1.00 69.44 179 ASP A N 1
ATOM 1470 C CA . ASP A 1 179 ? -14.793 -15.475 -0.226 1.00 69.44 179 ASP A CA 1
ATOM 1471 C C . ASP A 1 179 ? -15.747 -14.281 -0.282 1.00 69.44 179 ASP A C 1
ATOM 1473 O O . ASP A 1 179 ? -16.945 -14.447 -0.498 1.00 69.44 179 ASP A O 1
ATOM 1477 N N . SER A 1 180 ? -15.225 -13.055 -0.156 1.00 61.59 180 SER A N 1
ATOM 1478 C CA . SER A 1 180 ? -16.021 -11.840 -0.343 1.00 61.59 180 SER A CA 1
ATOM 1479 C C . SER A 1 180 ? -16.392 -11.580 -1.807 1.00 61.59 180 SER A C 1
ATOM 1481 O O . SER A 1 180 ? -17.010 -10.571 -2.117 1.00 61.59 180 SER A O 1
ATOM 1483 N N . GLY A 1 181 ? -16.008 -12.437 -2.756 1.00 55.12 181 GLY A N 1
ATOM 1484 C CA . GLY A 1 181 ? -16.294 -12.223 -4.173 1.00 55.12 181 GLY A CA 1
ATOM 1485 C C . GLY A 1 181 ? -15.636 -10.962 -4.743 1.00 55.12 181 GLY A C 1
ATOM 1486 O O . GLY A 1 181 ? -16.024 -10.497 -5.817 1.00 55.12 181 GLY A O 1
ATOM 1487 N N . ALA A 1 182 ? -14.638 -10.387 -4.056 1.00 57.38 182 ALA A N 1
ATOM 1488 C CA . ALA A 1 182 ? -13.886 -9.251 -4.561 1.00 57.38 182 ALA A CA 1
ATOM 1489 C C . ALA A 1 182 ? -12.990 -9.718 -5.717 1.00 57.38 182 ALA A C 1
ATOM 1491 O O . ALA A 1 182 ? -11.847 -10.136 -5.528 1.00 57.38 182 ALA A O 1
ATOM 1492 N N . ILE A 1 183 ? -13.518 -9.658 -6.942 1.00 51.81 183 ILE A N 1
ATOM 1493 C CA . ILE A 1 183 ? -12.779 -10.039 -8.146 1.00 51.81 183 ILE A CA 1
ATOM 1494 C C . ILE A 1 183 ? -11.619 -9.056 -8.328 1.00 51.81 183 ILE A C 1
ATOM 1496 O O . ILE A 1 183 ? -11.822 -7.878 -8.637 1.00 51.81 183 ILE A O 1
ATOM 1500 N N . GLY A 1 184 ? -10.391 -9.552 -8.170 1.00 54.44 184 GLY A N 1
ATOM 1501 C CA . GLY A 1 184 ? -9.170 -8.832 -8.512 1.00 54.44 184 GLY A CA 1
ATOM 1502 C C . GLY A 1 184 ? -9.071 -8.631 -10.021 1.00 54.44 184 GLY A C 1
ATOM 1503 O O . GLY A 1 184 ? -8.351 -9.351 -10.699 1.00 54.44 184 GLY A O 1
ATOM 1504 N N . ARG A 1 185 ? -9.816 -7.667 -10.570 1.00 58.72 185 ARG A N 1
ATOM 1505 C CA . ARG A 1 185 ? -9.690 -7.294 -11.979 1.00 58.72 185 ARG A CA 1
ATOM 1506 C C . ARG A 1 185 ? -8.390 -6.513 -12.178 1.00 58.72 185 ARG A C 1
ATOM 1508 O O . ARG A 1 185 ? -8.222 -5.433 -11.614 1.00 58.72 185 ARG A O 1
ATOM 1515 N N . GLY A 1 186 ? -7.488 -7.051 -12.999 1.00 75.06 186 GLY A N 1
ATOM 1516 C CA . GLY A 1 186 ? -6.283 -6.363 -13.466 1.00 75.06 186 GLY A CA 1
ATOM 1517 C C . GLY A 1 186 ? -4.973 -7.045 -13.076 1.00 75.06 186 GLY A C 1
ATOM 1518 O O . GLY A 1 186 ? -4.929 -8.215 -12.718 1.00 75.06 186 GLY A O 1
ATOM 1519 N N . VAL A 1 187 ? -3.875 -6.294 -13.179 1.00 83.31 187 VAL A N 1
ATOM 1520 C CA . VAL A 1 187 ? -2.517 -6.814 -12.970 1.00 83.31 187 VAL A CA 1
ATOM 1521 C C . VAL A 1 187 ? -2.320 -7.245 -11.510 1.00 83.31 187 VAL A C 1
ATOM 1523 O O . VAL A 1 187 ? -2.482 -6.453 -10.578 1.00 83.31 187 VAL A O 1
ATOM 1526 N N . GLY A 1 188 ? -1.947 -8.509 -11.329 1.00 85.56 188 GLY A N 1
ATOM 1527 C CA . GLY A 1 188 ? -1.643 -9.140 -10.038 1.00 85.56 188 GLY A CA 1
ATOM 1528 C C . GLY A 1 188 ? -0.144 -9.363 -9.817 1.00 85.56 188 GLY A C 1
ATOM 1529 O O . GLY A 1 188 ? 0.668 -9.061 -10.688 1.00 85.56 188 GLY A O 1
ATOM 1530 N N . ALA A 1 189 ? 0.227 -9.935 -8.667 1.00 85.75 189 ALA A N 1
ATOM 1531 C CA . ALA A 1 189 ? 1.627 -10.233 -8.341 1.00 85.75 189 ALA A CA 1
ATOM 1532 C C . ALA A 1 189 ? 2.272 -11.204 -9.347 1.00 85.75 189 ALA A C 1
ATOM 1534 O O . ALA A 1 189 ? 3.411 -11.003 -9.757 1.00 85.75 189 ALA A O 1
ATOM 1535 N N . ILE A 1 190 ? 1.519 -12.205 -9.810 1.00 90.19 190 ILE A N 1
ATOM 1536 C CA . ILE A 1 190 ? 2.001 -13.157 -10.816 1.00 90.19 190 ILE A CA 1
ATOM 1537 C C . ILE A 1 190 ? 2.339 -12.472 -12.146 1.00 90.19 190 ILE A C 1
ATOM 1539 O O . ILE A 1 190 ? 3.415 -12.677 -12.699 1.00 90.19 190 ILE A O 1
ATOM 1543 N N . HIS A 1 191 ? 1.471 -11.568 -12.599 1.00 93.81 191 HIS A N 1
ATOM 1544 C CA . HIS A 1 191 ? 1.672 -10.768 -13.802 1.00 93.81 191 HIS A CA 1
ATOM 1545 C C . HIS A 1 191 ? 2.929 -9.885 -13.702 1.00 93.81 191 HIS A C 1
ATOM 1547 O O . HIS A 1 191 ? 3.669 -9.750 -14.672 1.00 93.81 191 HIS A O 1
ATOM 1553 N N . LEU A 1 192 ? 3.210 -9.316 -12.521 1.00 92.69 192 LEU A N 1
ATOM 1554 C CA . LEU A 1 192 ? 4.451 -8.569 -12.278 1.00 92.69 192 LEU A CA 1
ATOM 1555 C C . LEU A 1 192 ? 5.690 -9.446 -12.420 1.00 92.69 192 LEU A C 1
ATOM 1557 O O . LEU A 1 192 ? 6.663 -9.022 -13.040 1.00 92.69 192 LEU A O 1
ATOM 1561 N N . ASN A 1 193 ? 5.650 -10.651 -11.852 1.00 94.69 193 ASN A N 1
ATOM 1562 C CA . ASN A 1 193 ? 6.769 -11.582 -11.924 1.00 94.69 193 ASN A CA 1
ATOM 1563 C C . ASN A 1 193 ? 7.045 -11.972 -13.379 1.00 94.69 193 ASN A C 1
ATOM 1565 O O . ASN A 1 193 ? 8.190 -11.888 -13.814 1.00 94.69 193 ASN A O 1
ATOM 1569 N N . PHE A 1 194 ? 6.005 -12.286 -14.159 1.00 97.31 194 PHE A N 1
ATOM 1570 C CA . PHE A 1 194 ? 6.159 -12.548 -15.592 1.00 97.31 194 PHE A CA 1
ATOM 1571 C C . PHE A 1 194 ? 6.693 -11.339 -16.364 1.00 97.31 194 PHE A C 1
ATOM 1573 O O . PHE A 1 194 ? 7.518 -11.527 -17.247 1.00 97.31 194 PHE A O 1
ATOM 1580 N N . ALA A 1 195 ? 6.307 -10.104 -16.025 1.00 97.19 195 ALA A N 1
ATOM 1581 C CA . ALA A 1 195 ? 6.866 -8.916 -16.676 1.00 97.19 195 ALA A CA 1
ATOM 1582 C C . ALA A 1 195 ? 8.382 -8.764 -16.435 1.00 97.19 195 ALA A C 1
ATOM 1584 O O . ALA A 1 195 ? 9.112 -8.407 -17.358 1.00 97.19 195 ALA A O 1
ATOM 1585 N N . VAL A 1 196 ? 8.867 -9.052 -15.220 1.00 96.94 196 VAL A N 1
ATOM 1586 C CA . VAL A 1 196 ? 10.307 -9.018 -14.894 1.00 96.94 196 VAL A CA 1
ATOM 1587 C C . VAL A 1 196 ? 11.051 -10.174 -15.565 1.00 96.94 196 VAL A C 1
ATOM 1589 O O . VAL A 1 196 ? 12.064 -9.939 -16.219 1.00 96.94 196 VAL A O 1
ATOM 1592 N N . LEU A 1 197 ? 10.533 -11.403 -15.453 1.00 96.81 197 LEU A N 1
ATOM 1593 C CA . LEU A 1 197 ? 11.127 -12.594 -16.074 1.00 96.81 197 LEU A CA 1
ATOM 1594 C C . LEU A 1 197 ? 11.210 -12.451 -17.594 1.00 96.81 197 LEU A C 1
ATOM 1596 O O . LEU A 1 197 ? 12.251 -12.705 -18.184 1.00 96.81 197 LEU A O 1
ATOM 1600 N N . SER A 1 198 ? 10.136 -11.969 -18.214 1.00 97.12 198 SER A N 1
ATOM 1601 C CA . SER A 1 198 ? 10.075 -11.690 -19.644 1.00 97.12 198 SER A CA 1
ATOM 1602 C C . SER A 1 198 ? 11.082 -10.632 -20.076 1.00 97.12 198 SER A C 1
ATOM 1604 O O . SER A 1 198 ? 11.653 -10.753 -21.153 1.00 97.12 198 SER A O 1
ATOM 1606 N N . ALA A 1 199 ? 11.285 -9.577 -19.282 1.00 97.06 199 ALA A N 1
ATOM 1607 C CA . ALA A 1 199 ? 12.286 -8.566 -19.599 1.00 97.06 199 ALA A CA 1
ATOM 1608 C C . ALA A 1 199 ? 13.700 -9.157 -19.547 1.00 97.06 199 ALA A C 1
ATOM 1610 O O . ALA A 1 199 ? 14.482 -8.921 -20.458 1.00 97.06 199 ALA A O 1
ATOM 1611 N N . ALA A 1 200 ? 13.997 -9.951 -18.514 1.00 96.56 200 ALA A N 1
ATOM 1612 C CA . ALA A 1 200 ? 15.288 -10.614 -18.363 1.00 96.56 200 ALA A CA 1
ATOM 1613 C C . ALA A 1 200 ? 15.556 -11.626 -19.490 1.00 96.56 200 ALA A C 1
ATOM 1615 O O . ALA A 1 200 ? 16.646 -11.625 -20.043 1.00 96.56 200 ALA A O 1
ATOM 1616 N N . ASP A 1 201 ? 14.557 -12.423 -19.878 1.00 96.94 201 ASP A N 1
ATOM 1617 C CA . ASP A 1 201 ? 14.649 -13.381 -20.991 1.00 96.94 201 ASP A CA 1
ATOM 1618 C C . ASP A 1 201 ? 14.911 -12.697 -22.343 1.00 96.94 201 ASP A C 1
ATOM 1620 O O . ASP A 1 201 ? 15.700 -13.182 -23.151 1.00 96.94 201 ASP A O 1
ATOM 1624 N N . LEU A 1 202 ? 14.293 -11.535 -22.582 1.00 96.88 202 LEU A N 1
ATOM 1625 C CA . LEU A 1 202 ? 14.548 -10.746 -23.790 1.00 96.88 202 LEU A CA 1
ATOM 1626 C C . LEU A 1 202 ? 15.958 -10.143 -23.806 1.00 96.88 202 LEU A C 1
ATOM 1628 O O . LEU A 1 202 ? 16.545 -10.031 -24.879 1.00 96.88 202 LEU A O 1
ATOM 1632 N N . CYS A 1 203 ? 16.522 -9.793 -22.647 1.00 96.00 203 CYS A N 1
ATOM 1633 C CA . CYS A 1 203 ? 17.896 -9.296 -22.557 1.00 96.00 203 CYS A CA 1
ATOM 1634 C C . CYS A 1 203 ? 18.941 -10.345 -22.963 1.00 96.00 203 CYS A C 1
ATOM 1636 O O . CYS A 1 203 ? 19.987 -9.968 -23.484 1.00 96.00 203 CYS A O 1
ATOM 1638 N N . GLU A 1 204 ? 18.664 -11.639 -22.771 1.00 94.38 204 GLU A N 1
ATOM 1639 C CA . GLU A 1 204 ? 19.558 -12.717 -23.230 1.00 94.38 204 GLU A CA 1
ATOM 1640 C C . GLU A 1 204 ? 19.602 -12.827 -24.765 1.00 94.38 204 GLU A C 1
ATOM 1642 O O . GLU A 1 204 ? 20.545 -13.377 -25.330 1.00 94.38 204 GLU A O 1
ATOM 1647 N N . GLN A 1 205 ? 18.585 -12.298 -25.450 1.00 93.81 205 GLN A N 1
ATOM 1648 C CA . GLN A 1 205 ? 18.464 -12.327 -26.910 1.00 93.81 205 GLN A CA 1
ATOM 1649 C C . GLN A 1 205 ? 18.935 -11.016 -27.546 1.00 93.81 205 GLN A C 1
ATOM 1651 O O . GLN A 1 205 ? 19.578 -11.029 -28.595 1.00 93.81 205 GLN A O 1
ATOM 1656 N N . ASP A 1 206 ? 18.605 -9.884 -26.924 1.00 92.69 206 ASP A N 1
ATOM 1657 C CA . ASP A 1 206 ? 18.944 -8.549 -27.400 1.00 92.69 206 ASP A CA 1
ATOM 1658 C C . ASP A 1 206 ? 19.207 -7.606 -26.212 1.00 92.69 206 ASP A C 1
ATOM 1660 O O . ASP A 1 206 ? 18.315 -7.268 -25.426 1.00 92.69 206 ASP A O 1
ATOM 1664 N N . ALA A 1 207 ? 20.452 -7.133 -26.109 1.00 89.69 207 ALA A N 1
ATOM 1665 C CA . ALA A 1 207 ? 20.896 -6.228 -25.053 1.00 89.69 207 ALA A CA 1
ATOM 1666 C C . ALA A 1 207 ? 20.138 -4.882 -25.044 1.00 89.69 207 ALA A C 1
ATOM 1668 O O . ALA A 1 207 ? 20.108 -4.200 -24.018 1.00 89.69 207 ALA A O 1
ATOM 1669 N N . ASP A 1 208 ? 19.452 -4.497 -26.130 1.00 88.69 208 ASP A N 1
ATOM 1670 C CA . ASP A 1 208 ? 18.602 -3.298 -26.150 1.00 88.69 208 ASP A CA 1
ATOM 1671 C C . ASP A 1 208 ? 17.443 -3.361 -25.135 1.00 88.69 208 ASP A C 1
ATOM 1673 O O . ASP A 1 208 ? 16.884 -2.315 -24.759 1.00 88.69 208 ASP A O 1
ATOM 1677 N N . PHE A 1 209 ? 17.073 -4.564 -24.676 1.00 95.31 209 PHE A N 1
ATOM 1678 C CA . PHE A 1 209 ? 16.054 -4.762 -23.646 1.00 95.31 209 PHE A CA 1
ATOM 1679 C C . PHE A 1 209 ? 16.545 -4.473 -22.226 1.00 95.31 209 PHE A C 1
ATOM 1681 O O . PHE A 1 209 ? 15.703 -4.312 -21.342 1.00 95.31 209 PHE A O 1
ATOM 1688 N N . GLU A 1 210 ? 17.849 -4.277 -21.990 1.00 95.62 210 GLU A N 1
ATOM 1689 C CA . GLU A 1 210 ? 18.383 -3.912 -20.662 1.00 95.62 210 GLU A CA 1
ATOM 1690 C C . GLU A 1 210 ? 17.719 -2.645 -20.109 1.00 95.62 210 GLU A C 1
ATOM 1692 O O . GLU A 1 210 ? 17.352 -2.549 -18.936 1.00 95.62 210 GLU A O 1
ATOM 1697 N N . ARG A 1 211 ? 17.433 -1.682 -20.992 1.00 95.69 211 ARG A N 1
ATOM 1698 C CA . ARG A 1 211 ? 16.663 -0.484 -20.639 1.00 95.69 211 ARG A CA 1
ATOM 1699 C C . ARG A 1 211 ? 15.225 -0.814 -20.226 1.00 95.69 211 ARG A C 1
ATOM 1701 O O . ARG A 1 211 ? 14.690 -0.166 -19.328 1.00 95.69 211 ARG A O 1
ATOM 1708 N N . ALA A 1 212 ? 14.575 -1.763 -20.896 1.00 96.69 212 ALA A N 1
ATOM 1709 C CA . ALA A 1 212 ? 13.210 -2.171 -20.572 1.00 96.69 212 ALA A CA 1
ATOM 1710 C C . ALA A 1 212 ? 13.159 -2.877 -19.210 1.00 96.69 212 ALA A C 1
ATOM 1712 O O . ALA A 1 212 ? 12.322 -2.527 -18.373 1.00 96.69 212 ALA A O 1
ATOM 1713 N N . LEU A 1 213 ? 14.101 -3.794 -18.970 1.00 97.88 213 LEU A N 1
ATOM 1714 C CA . LEU A 1 213 ? 14.278 -4.479 -17.695 1.00 97.88 213 LEU A CA 1
ATOM 1715 C C . LEU A 1 213 ? 14.506 -3.483 -16.557 1.00 97.88 213 LEU A C 1
ATOM 1717 O O . LEU A 1 213 ? 13.794 -3.530 -15.554 1.00 97.88 213 LEU A O 1
ATOM 1721 N N . PHE A 1 214 ? 15.412 -2.521 -16.744 1.00 97.69 214 PHE A N 1
ATOM 1722 C CA . PHE A 1 214 ? 15.679 -1.487 -15.748 1.00 97.69 214 PHE A CA 1
ATOM 1723 C C . PHE A 1 214 ? 14.435 -0.642 -15.429 1.00 97.69 214 PHE A C 1
ATOM 1725 O O . PHE A 1 214 ? 14.116 -0.426 -14.261 1.00 97.69 214 PHE A O 1
ATOM 1732 N N . ILE A 1 215 ? 13.663 -0.219 -16.439 1.00 97.62 215 ILE A N 1
ATOM 1733 C CA . ILE A 1 215 ? 12.407 0.535 -16.243 1.00 97.62 215 ILE A CA 1
ATOM 1734 C C . ILE A 1 215 ? 11.377 -0.275 -15.437 1.00 97.62 215 ILE A C 1
ATOM 1736 O O . ILE A 1 215 ? 10.715 0.267 -14.540 1.00 97.62 215 ILE A O 1
ATOM 1740 N N . ILE A 1 216 ? 11.218 -1.563 -15.752 1.00 97.50 216 ILE A N 1
ATOM 1741 C 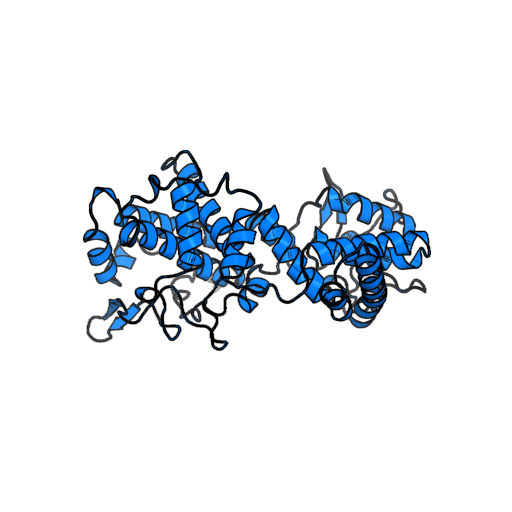CA . ILE A 1 216 ? 10.276 -2.448 -15.057 1.00 97.50 216 ILE A CA 1
ATOM 1742 C C . ILE A 1 216 ? 10.745 -2.689 -13.618 1.00 97.50 216 ILE A C 1
ATOM 1744 O O . ILE A 1 216 ? 9.935 -2.571 -12.699 1.00 97.50 216 ILE A O 1
ATOM 1748 N N . ALA A 1 217 ? 12.041 -2.918 -13.394 1.00 97.31 217 ALA A N 1
ATOM 1749 C CA . ALA A 1 217 ? 12.626 -3.085 -12.065 1.00 97.31 217 ALA A CA 1
ATOM 1750 C C . ALA A 1 217 ? 12.464 -1.820 -11.199 1.00 97.31 217 ALA A C 1
ATOM 1752 O O . ALA A 1 217 ? 11.988 -1.902 -10.065 1.00 97.31 217 ALA A O 1
ATOM 1753 N N . MET A 1 218 ? 12.746 -0.635 -11.752 1.00 96.06 218 MET A N 1
ATOM 1754 C CA . MET A 1 218 ? 12.507 0.661 -11.096 1.00 96.06 218 MET A CA 1
ATOM 1755 C C . MET A 1 218 ? 11.050 0.817 -10.647 1.00 96.06 218 MET A C 1
ATOM 1757 O O . MET A 1 218 ? 10.754 1.320 -9.561 1.00 96.06 218 MET A O 1
ATOM 1761 N N . THR A 1 219 ? 10.118 0.353 -11.477 1.00 94.25 219 THR A N 1
ATOM 1762 C CA . THR A 1 219 ? 8.686 0.401 -11.173 1.00 94.25 219 THR A CA 1
ATOM 1763 C C . THR A 1 219 ? 8.293 -0.630 -10.112 1.00 94.25 219 THR A C 1
ATOM 1765 O O . THR A 1 219 ? 7.517 -0.305 -9.213 1.00 94.25 219 THR A O 1
ATOM 1768 N N . ARG A 1 220 ? 8.831 -1.854 -10.191 1.00 93.12 220 ARG A N 1
ATOM 1769 C CA . ARG A 1 220 ? 8.470 -2.981 -9.318 1.00 93.12 220 ARG A CA 1
ATOM 1770 C C . ARG A 1 220 ? 9.033 -2.870 -7.908 1.00 93.12 220 ARG A C 1
ATOM 1772 O O . ARG A 1 220 ? 8.328 -3.194 -6.950 1.00 93.12 220 ARG A O 1
ATOM 1779 N N . TYR A 1 221 ? 10.294 -2.470 -7.783 1.00 93.50 221 TYR A N 1
ATOM 1780 C CA . TYR A 1 221 ? 11.024 -2.549 -6.517 1.00 93.50 221 TYR A CA 1
ATOM 1781 C C . TYR A 1 221 ? 11.120 -1.200 -5.809 1.00 93.50 221 TYR A C 1
ATOM 1783 O O . TYR A 1 221 ? 10.973 -1.144 -4.586 1.00 93.50 221 TYR A O 1
ATOM 1791 N N . LEU A 1 222 ? 11.308 -0.119 -6.573 1.00 92.06 222 LEU A N 1
ATOM 1792 C CA . LEU A 1 222 ? 11.441 1.237 -6.032 1.00 92.06 222 LEU A CA 1
ATOM 1793 C C . LEU A 1 222 ? 10.151 2.049 -6.112 1.00 92.06 222 LEU A C 1
ATOM 1795 O O . LEU A 1 222 ? 10.090 3.146 -5.573 1.00 92.06 222 LEU A O 1
ATOM 1799 N N . LEU A 1 223 ? 9.111 1.525 -6.770 1.00 91.62 223 LEU A N 1
ATOM 1800 C CA . LEU A 1 223 ? 7.847 2.230 -6.952 1.00 91.62 223 LEU A CA 1
ATOM 1801 C C . LEU A 1 223 ? 8.085 3.624 -7.553 1.00 91.62 223 LEU A C 1
ATOM 1803 O O . LEU A 1 223 ? 7.471 4.602 -7.128 1.00 91.62 223 LEU A O 1
ATOM 1807 N N . VAL A 1 224 ? 8.901 3.744 -8.606 1.00 90.56 224 VAL A N 1
ATOM 1808 C CA . VAL A 1 224 ? 9.150 5.025 -9.309 1.00 90.56 224 VAL A CA 1
ATOM 1809 C C . VAL A 1 224 ? 8.184 5.207 -10.484 1.00 90.56 224 VAL A C 1
ATOM 1811 O O . VAL A 1 224 ? 7.991 4.275 -11.266 1.00 90.56 224 VAL A O 1
ATOM 1814 N N . PRO A 1 225 ? 7.458 6.339 -10.592 1.00 88.44 225 PRO A N 1
ATOM 1815 C CA . PRO A 1 225 ? 6.423 6.479 -11.609 1.00 88.44 225 PRO A CA 1
ATOM 1816 C C . PRO A 1 225 ? 7.077 6.784 -12.950 1.00 88.44 225 PRO A C 1
ATOM 1818 O O . PRO A 1 225 ? 8.089 7.479 -13.018 1.00 88.44 225 PRO A O 1
ATOM 1821 N N . MET A 1 226 ? 6.419 6.394 -14.043 1.00 91.19 226 MET A N 1
ATOM 1822 C CA . MET A 1 226 ? 6.885 6.708 -15.398 1.00 91.19 226 MET A CA 1
ATOM 1823 C C . MET A 1 226 ? 7.236 8.194 -15.586 1.00 91.19 226 MET A C 1
ATOM 1825 O O . MET A 1 226 ? 8.184 8.519 -16.292 1.00 91.19 226 MET A O 1
ATOM 1829 N N . ARG A 1 227 ? 6.493 9.105 -14.938 1.00 90.19 227 ARG A N 1
ATOM 1830 C CA . ARG A 1 227 ? 6.741 10.551 -15.033 1.00 90.19 227 ARG A CA 1
ATOM 1831 C C . ARG A 1 227 ? 8.088 10.998 -14.453 1.00 90.19 227 ARG A C 1
ATOM 1833 O O . ARG A 1 227 ? 8.618 11.973 -14.960 1.00 90.19 227 ARG A O 1
ATOM 1840 N N . LYS A 1 228 ? 8.628 10.292 -13.450 1.00 89.81 228 LYS A N 1
ATOM 1841 C CA . LYS A 1 228 ? 9.947 10.572 -12.850 1.00 89.81 228 LYS A CA 1
ATOM 1842 C C . LYS A 1 228 ? 11.098 9.885 -13.593 1.00 89.81 228 LYS A C 1
ATOM 1844 O O . LYS A 1 228 ? 12.251 10.250 -13.409 1.00 89.81 228 LYS A O 1
ATOM 1849 N N . LEU A 1 229 ? 10.785 8.896 -14.431 1.00 93.19 229 LEU A N 1
ATOM 1850 C CA . LEU A 1 229 ? 11.752 8.246 -15.321 1.00 93.19 229 LEU A CA 1
ATOM 1851 C C . LEU A 1 229 ? 11.904 8.997 -16.651 1.00 93.19 229 LEU A C 1
ATOM 1853 O O . LEU A 1 229 ? 12.933 8.899 -17.313 1.00 93.19 229 LEU A O 1
ATOM 1857 N N . ALA A 1 230 ? 10.860 9.712 -17.072 1.00 94.50 230 ALA A N 1
ATOM 1858 C CA . ALA A 1 230 ? 10.808 10.345 -18.377 1.00 94.50 230 ALA A CA 1
ATOM 1859 C C . ALA A 1 230 ? 11.518 11.701 -18.416 1.00 94.50 230 ALA A C 1
ATOM 1861 O O . ALA A 1 230 ? 11.352 12.536 -17.532 1.00 94.50 230 ALA A O 1
ATOM 1862 N N . ALA A 1 231 ? 12.212 11.962 -19.520 1.00 94.06 231 ALA A N 1
ATOM 1863 C CA . ALA A 1 231 ? 12.725 13.286 -19.829 1.00 94.06 231 ALA A CA 1
ATOM 1864 C C . ALA A 1 231 ? 11.602 14.243 -20.249 1.00 94.06 231 ALA A C 1
ATOM 1866 O O . ALA A 1 231 ? 10.645 13.871 -20.939 1.00 94.06 231 ALA A O 1
ATOM 1867 N N . THR A 1 232 ? 11.755 15.502 -19.852 1.00 91.38 232 THR A N 1
ATOM 1868 C CA . THR A 1 232 ? 10.896 16.627 -20.226 1.00 91.38 232 THR A CA 1
ATOM 1869 C C . THR A 1 232 ? 11.734 17.718 -20.891 1.00 91.38 232 THR A C 1
ATOM 1871 O O . THR A 1 232 ? 12.959 17.652 -20.900 1.00 91.38 232 THR A O 1
ATOM 1874 N N . LYS A 1 233 ? 11.090 18.769 -21.417 1.00 87.88 233 LYS A N 1
ATOM 1875 C CA . LYS A 1 233 ? 11.812 19.925 -21.979 1.00 87.88 233 LYS A CA 1
ATOM 1876 C C . LYS A 1 233 ? 12.690 20.653 -20.951 1.00 87.88 233 LYS A C 1
ATOM 1878 O O . LYS A 1 233 ? 13.641 21.310 -21.345 1.00 87.88 233 LYS A O 1
ATOM 1883 N N . LYS A 1 234 ? 12.332 20.584 -19.664 1.00 87.69 234 LYS A N 1
ATOM 1884 C CA . LYS A 1 234 ? 12.991 21.333 -18.582 1.00 87.69 234 LYS A CA 1
ATOM 1885 C C . LYS A 1 234 ? 14.015 20.502 -17.812 1.00 87.69 234 LYS A C 1
ATOM 1887 O O . LYS A 1 234 ? 14.900 21.069 -17.189 1.00 87.69 234 LYS A O 1
ATOM 1892 N N . HIS A 1 235 ? 13.864 19.180 -17.813 1.00 89.38 235 HIS A N 1
ATOM 1893 C CA . HIS A 1 235 ? 14.640 18.298 -16.953 1.00 89.38 235 HIS A CA 1
ATOM 1894 C C . HIS A 1 235 ? 14.814 16.915 -17.585 1.00 89.38 235 HIS A C 1
ATOM 1896 O O . HIS A 1 235 ? 13.847 16.323 -18.080 1.00 89.38 235 HIS A O 1
ATOM 1902 N N . VAL A 1 236 ? 16.044 16.404 -17.526 1.00 92.56 236 VAL A N 1
ATOM 1903 C CA . VAL A 1 236 ? 16.418 15.044 -17.914 1.00 92.56 236 VAL A CA 1
ATOM 1904 C C . VAL A 1 236 ? 16.840 14.306 -16.641 1.00 92.56 236 VAL A C 1
ATOM 1906 O O . VAL A 1 236 ? 17.822 14.722 -16.029 1.00 92.56 236 VAL A O 1
ATOM 1909 N N . PRO A 1 237 ? 16.124 13.238 -16.243 1.00 93.44 237 PRO A N 1
ATOM 1910 C CA . PRO A 1 237 ? 16.501 12.426 -15.092 1.00 93.44 237 PRO A CA 1
ATOM 1911 C C . PRO A 1 237 ? 17.915 11.865 -15.238 1.00 93.44 237 PRO A C 1
ATOM 1913 O O . PRO A 1 237 ? 18.305 11.446 -16.333 1.00 93.44 237 PRO A O 1
ATOM 1916 N N . SER A 1 238 ? 18.650 11.825 -14.134 1.00 92.38 238 SER A N 1
ATOM 1917 C CA . SER A 1 238 ? 20.058 11.442 -14.084 1.00 92.38 238 SER A CA 1
ATOM 1918 C C . SER A 1 238 ? 20.271 10.173 -13.254 1.00 92.38 238 SER A C 1
ATOM 1920 O O . SER A 1 238 ? 19.438 9.833 -12.414 1.00 92.38 238 SER A O 1
ATOM 1922 N N . MET A 1 239 ? 21.377 9.466 -13.494 1.00 92.81 239 MET A N 1
ATOM 1923 C CA . MET A 1 239 ? 21.870 8.376 -12.648 1.00 92.81 239 MET A CA 1
ATOM 1924 C C . MET A 1 239 ? 22.363 8.887 -11.288 1.00 92.81 239 MET A C 1
ATOM 1926 O O . MET A 1 239 ? 22.438 8.094 -10.353 1.00 92.81 239 MET A O 1
ATOM 1930 N N . GLY A 1 240 ? 22.612 10.196 -11.146 1.00 89.25 240 GLY A N 1
ATOM 1931 C CA . GLY A 1 240 ? 22.917 10.851 -9.867 1.00 89.25 240 GLY A CA 1
ATOM 1932 C C . GLY A 1 240 ? 21.825 10.698 -8.802 1.00 89.25 240 GLY A C 1
ATOM 1933 O O . GLY A 1 240 ? 22.081 10.883 -7.620 1.00 89.25 240 GLY A O 1
ATOM 1934 N N . CYS A 1 241 ? 20.615 10.259 -9.177 1.00 89.94 241 CYS A N 1
ATOM 1935 C CA . CYS A 1 241 ? 19.583 9.893 -8.204 1.00 89.94 241 CYS A CA 1
ATOM 1936 C C . CYS A 1 241 ? 19.911 8.637 -7.377 1.00 89.94 241 CYS A C 1
ATOM 1938 O O . CYS A 1 241 ? 19.160 8.318 -6.451 1.00 89.94 241 CYS A O 1
ATOM 1940 N N . PHE A 1 242 ? 20.962 7.891 -7.742 1.00 91.38 242 PHE A N 1
ATOM 1941 C CA . PHE A 1 242 ? 21.490 6.772 -6.968 1.00 91.38 242 PHE A CA 1
ATOM 1942 C C . PHE A 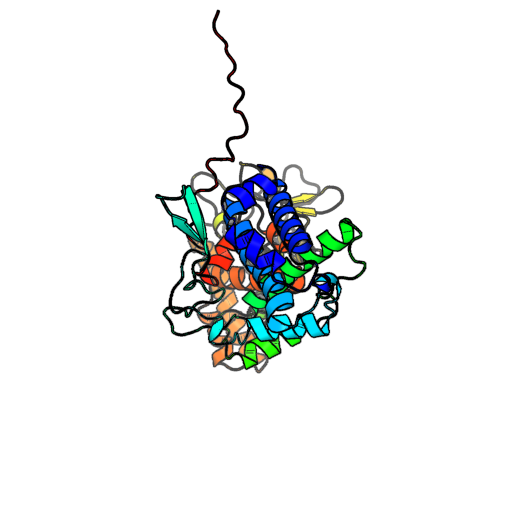1 242 ? 22.768 7.183 -6.255 1.00 91.38 242 PHE A C 1
ATOM 1944 O O . PHE A 1 242 ? 23.794 7.424 -6.888 1.00 91.38 242 PHE A O 1
ATOM 1951 N N . VAL A 1 243 ? 22.717 7.190 -4.928 1.00 88.88 243 VAL A N 1
ATOM 1952 C CA . VAL A 1 243 ? 23.848 7.591 -4.093 1.00 88.88 243 VAL A CA 1
ATOM 1953 C C . VAL A 1 243 ? 24.319 6.386 -3.294 1.00 88.88 243 VAL A C 1
ATOM 1955 O O . VAL A 1 243 ? 23.518 5.709 -2.645 1.00 88.88 243 VAL A O 1
ATOM 1958 N N . LYS A 1 244 ? 25.618 6.087 -3.376 1.00 87.75 244 LYS A N 1
ATOM 1959 C CA . LYS A 1 244 ? 26.258 5.026 -2.595 1.00 87.75 244 LYS A CA 1
ATOM 1960 C C . LYS A 1 244 ? 27.052 5.651 -1.456 1.00 87.75 244 LYS A C 1
ATOM 1962 O O . LYS A 1 244 ? 28.036 6.339 -1.702 1.00 87.75 244 LYS A O 1
ATOM 1967 N N . GLU A 1 245 ? 26.634 5.364 -0.233 1.00 87.31 245 GLU A N 1
ATOM 1968 C CA . GLU A 1 245 ? 27.378 5.682 0.988 1.00 87.31 245 GLU A CA 1
ATOM 1969 C C . GLU A 1 245 ? 27.732 4.365 1.691 1.00 87.31 245 GLU A C 1
ATOM 1971 O O . GLU A 1 245 ? 28.492 3.564 1.145 1.00 87.31 245 GLU A O 1
ATOM 1976 N N . ASP A 1 246 ? 27.133 4.092 2.853 1.00 88.12 246 ASP A N 1
ATOM 1977 C CA . ASP A 1 246 ? 27.190 2.792 3.528 1.00 88.12 246 ASP A CA 1
ATOM 1978 C C . ASP A 1 246 ? 26.420 1.716 2.744 1.00 88.12 246 ASP A C 1
ATOM 1980 O O . ASP A 1 246 ? 26.824 0.557 2.651 1.00 88.12 246 ASP A O 1
ATOM 1984 N N . CYS A 1 247 ? 25.311 2.121 2.132 1.00 89.06 247 CYS A N 1
ATOM 1985 C CA . CYS A 1 247 ? 24.519 1.329 1.214 1.00 89.06 247 CYS A CA 1
ATOM 1986 C C . CYS A 1 247 ? 24.007 2.199 0.059 1.00 89.06 247 CYS A C 1
ATOM 1988 O O . CYS A 1 247 ? 24.293 3.395 -0.026 1.00 89.06 247 CYS A O 1
ATOM 1990 N N . TRP A 1 248 ? 23.302 1.575 -0.884 1.00 90.94 248 TRP A N 1
ATOM 1991 C CA . TRP A 1 248 ? 22.695 2.292 -1.996 1.00 90.94 248 TRP A CA 1
ATOM 1992 C C . TRP A 1 248 ? 21.380 2.951 -1.576 1.00 90.94 248 TRP A C 1
ATOM 1994 O O . TRP A 1 248 ? 20.505 2.301 -0.995 1.00 90.94 248 TRP A O 1
ATOM 2004 N N . TYR A 1 249 ? 21.207 4.211 -1.964 1.00 89.94 249 TYR A N 1
ATOM 2005 C CA . TYR A 1 249 ? 19.986 4.981 -1.771 1.00 89.94 249 TYR A CA 1
ATOM 2006 C C . TYR A 1 249 ? 19.448 5.543 -3.086 1.00 89.94 249 TYR A C 1
ATOM 2008 O O . TYR A 1 249 ? 20.201 5.827 -4.014 1.00 89.94 249 TYR A O 1
ATOM 2016 N N . TYR A 1 250 ? 18.128 5.706 -3.144 1.00 90.50 250 TYR A N 1
ATOM 2017 C CA . TYR A 1 250 ? 17.412 6.400 -4.202 1.00 90.50 250 TYR A CA 1
ATOM 2018 C C . TYR A 1 250 ? 16.871 7.716 -3.651 1.00 90.50 250 TYR A C 1
ATOM 2020 O O . TYR A 1 250 ? 16.045 7.723 -2.732 1.00 90.50 250 TYR A O 1
ATOM 2028 N N . GLU A 1 251 ? 17.329 8.819 -4.232 1.00 86.62 251 GLU A N 1
ATOM 2029 C CA . GLU A 1 251 ? 16.931 10.185 -3.870 1.00 86.62 251 GLU A CA 1
ATOM 2030 C C . GLU A 1 251 ? 15.977 10.794 -4.904 1.00 86.62 251 GLU A C 1
ATOM 2032 O O . GLU A 1 251 ? 15.448 11.881 -4.722 1.00 86.62 251 GLU A O 1
ATOM 2037 N N . GLY A 1 252 ? 15.683 10.090 -5.996 1.00 81.56 252 GLY A N 1
ATOM 2038 C CA . GLY A 1 252 ? 14.869 10.656 -7.066 1.00 81.56 252 GLY A CA 1
ATOM 2039 C C . GLY A 1 252 ? 15.548 11.825 -7.782 1.00 81.56 252 GLY A C 1
ATOM 2040 O O . GLY A 1 252 ? 16.701 12.152 -7.542 1.00 81.56 252 GLY A O 1
ATOM 2041 N N . ASN A 1 253 ? 14.827 12.411 -8.734 1.00 74.50 253 ASN A N 1
ATOM 2042 C CA . ASN A 1 253 ? 15.340 13.466 -9.614 1.00 74.50 253 ASN A CA 1
ATOM 2043 C C . ASN A 1 253 ? 14.579 14.800 -9.443 1.00 74.50 253 ASN A C 1
ATOM 2045 O O . ASN A 1 253 ? 14.695 15.697 -10.275 1.00 74.50 253 ASN A O 1
ATOM 2049 N N . ASP A 1 254 ? 13.774 14.932 -8.382 1.00 66.94 254 ASP A N 1
ATOM 2050 C CA . ASP A 1 254 ? 13.018 16.156 -8.102 1.00 66.94 254 ASP A CA 1
ATOM 2051 C C . ASP A 1 254 ? 13.869 17.116 -7.250 1.00 66.94 254 ASP A C 1
ATOM 2053 O O . ASP A 1 254 ? 14.498 16.706 -6.283 1.00 66.94 254 ASP A O 1
ATOM 2057 N N . GLN A 1 255 ? 13.876 18.409 -7.589 1.00 55.09 255 GLN A N 1
ATOM 2058 C CA . GLN A 1 255 ? 14.695 19.427 -6.902 1.00 55.09 255 GLN A CA 1
ATOM 2059 C C . GLN A 1 255 ? 14.124 19.865 -5.540 1.00 55.09 255 GLN A C 1
ATOM 2061 O O . GLN A 1 255 ? 14.794 20.546 -4.769 1.00 55.09 255 GLN A O 1
ATOM 2066 N N . THR A 1 256 ? 12.877 19.503 -5.238 1.00 51.25 256 THR A N 1
ATOM 2067 C CA . THR A 1 256 ? 12.162 19.917 -4.027 1.00 51.25 256 THR A CA 1
ATOM 2068 C C . THR A 1 256 ? 12.060 18.739 -3.063 1.00 51.25 256 THR A C 1
ATOM 2070 O O . THR A 1 256 ? 11.264 17.826 -3.293 1.00 51.25 256 THR A O 1
ATOM 2073 N N . THR A 1 257 ? 12.898 18.772 -2.021 1.00 53.09 257 THR A N 1
ATOM 2074 C CA . THR A 1 257 ? 12.874 17.890 -0.837 1.00 53.09 257 THR A CA 1
ATOM 2075 C C . THR A 1 257 ? 12.642 16.413 -1.155 1.00 53.09 257 THR A C 1
ATOM 2077 O O . THR A 1 257 ? 11.590 15.826 -0.896 1.00 53.09 257 THR A O 1
ATOM 2080 N N . SER A 1 258 ? 13.668 15.787 -1.716 1.00 55.50 258 SER A N 1
ATOM 2081 C CA . SER A 1 258 ? 13.697 14.348 -1.925 1.00 55.50 258 SER A CA 1
ATOM 2082 C C . SER A 1 258 ? 13.810 13.590 -0.606 1.00 55.50 258 SER A C 1
ATOM 2084 O O . SER A 1 258 ? 14.853 13.598 0.045 1.00 55.50 258 SER A O 1
ATOM 2086 N N . ARG A 1 259 ? 12.748 12.880 -0.212 1.00 67.75 259 ARG A N 1
ATOM 2087 C CA . ARG A 1 259 ? 12.873 11.826 0.802 1.00 67.75 259 ARG A CA 1
ATOM 2088 C C . ARG A 1 259 ? 13.724 10.693 0.228 1.00 67.75 259 ARG A C 1
ATOM 2090 O O . ARG A 1 259 ? 13.310 10.020 -0.715 1.00 67.75 259 ARG A O 1
ATOM 2097 N N . ARG A 1 260 ? 14.914 10.502 0.798 1.00 80.19 260 ARG A N 1
ATOM 2098 C CA . ARG A 1 260 ? 15.834 9.409 0.469 1.00 80.19 260 ARG A CA 1
ATOM 2099 C C . ARG A 1 260 ? 15.248 8.070 0.914 1.00 80.19 260 ARG A C 1
ATOM 2101 O O . ARG A 1 260 ? 14.765 7.948 2.038 1.00 80.19 260 ARG A O 1
ATOM 2108 N N . SER A 1 261 ? 15.345 7.049 0.066 1.00 84.81 261 SER A N 1
ATOM 2109 C CA . SER A 1 261 ? 14.949 5.676 0.406 1.00 84.81 261 SER A CA 1
ATOM 2110 C C . SER A 1 261 ? 16.091 4.696 0.143 1.00 84.81 261 SER A C 1
ATOM 2112 O O . SER A 1 261 ? 16.792 4.803 -0.859 1.00 84.81 261 SER A O 1
ATOM 2114 N N . LYS A 1 262 ? 16.304 3.740 1.051 1.00 89.62 262 LYS A N 1
ATOM 2115 C CA . LYS A 1 262 ? 17.312 2.685 0.878 1.00 89.62 262 LYS A CA 1
ATOM 2116 C C . LYS A 1 262 ? 16.883 1.717 -0.229 1.00 89.62 262 LYS A C 1
ATOM 2118 O O . LYS A 1 262 ? 15.719 1.311 -0.268 1.00 89.62 262 LYS A O 1
ATOM 2123 N N . LEU A 1 263 ? 17.812 1.325 -1.103 1.00 91.56 263 LEU A N 1
ATOM 2124 C CA . LEU A 1 263 ? 17.535 0.344 -2.154 1.00 91.56 263 LEU A CA 1
ATOM 2125 C C . LEU A 1 263 ? 17.277 -1.043 -1.538 1.00 91.56 263 LEU A C 1
ATOM 2127 O O . LEU A 1 263 ? 18.072 -1.503 -0.712 1.00 91.56 263 LEU A O 1
ATOM 2131 N N . PRO A 1 264 ? 16.207 -1.744 -1.955 1.00 92.00 264 PRO A N 1
ATOM 2132 C CA . PRO A 1 264 ? 16.025 -3.155 -1.641 1.00 92.00 264 PRO A CA 1
ATOM 2133 C C . PRO A 1 264 ? 17.167 -3.977 -2.244 1.00 92.00 264 PRO A C 1
ATOM 2135 O O . PRO A 1 264 ? 17.587 -3.711 -3.373 1.00 92.00 264 PRO A O 1
ATOM 2138 N N . LEU A 1 265 ? 17.638 -4.996 -1.524 1.00 92.31 265 LEU A N 1
ATOM 2139 C CA . LEU A 1 265 ? 18.714 -5.872 -2.002 1.00 92.31 265 LEU A CA 1
ATOM 2140 C C . LEU A 1 265 ? 18.335 -6.563 -3.318 1.00 92.31 265 LEU A C 1
ATOM 2142 O O . LEU A 1 265 ? 19.179 -6.758 -4.183 1.00 92.31 265 LEU A O 1
ATOM 2146 N N . GLU A 1 266 ? 17.046 -6.848 -3.502 1.00 93.25 266 GLU A N 1
ATOM 2147 C CA . GLU A 1 266 ? 16.482 -7.452 -4.706 1.00 93.25 266 GLU A CA 1
ATOM 2148 C C . GLU A 1 266 ? 16.601 -6.544 -5.940 1.00 93.25 266 GLU A C 1
ATOM 2150 O O . GLU A 1 266 ? 16.551 -7.034 -7.064 1.00 93.25 266 GLU A O 1
ATOM 2155 N N . PHE A 1 267 ? 16.749 -5.227 -5.753 1.00 95.44 267 PHE A N 1
ATOM 2156 C CA . PHE A 1 267 ? 16.896 -4.274 -6.854 1.00 95.44 267 PHE A CA 1
ATOM 2157 C C . PHE A 1 267 ? 18.354 -4.105 -7.310 1.00 95.44 267 PHE A C 1
ATOM 2159 O O . PHE A 1 267 ? 18.591 -3.801 -8.479 1.00 95.44 267 PHE A O 1
ATOM 2166 N N . ILE A 1 268 ? 19.326 -4.310 -6.413 1.00 94.62 268 ILE A N 1
ATOM 2167 C CA . ILE A 1 268 ? 20.751 -4.036 -6.672 1.00 94.62 268 ILE A CA 1
ATOM 2168 C C . ILE A 1 268 ? 21.271 -4.746 -7.937 1.00 94.62 268 ILE A C 1
ATOM 2170 O O . ILE A 1 268 ? 21.872 -4.056 -8.763 1.00 94.62 268 ILE A O 1
ATOM 2174 N N . PRO A 1 269 ? 20.975 -6.041 -8.186 1.00 95.62 269 PRO A N 1
ATOM 2175 C CA . PRO A 1 269 ? 21.438 -6.714 -9.400 1.00 95.62 269 PRO A CA 1
ATOM 2176 C C . PRO A 1 269 ? 20.959 -6.047 -10.696 1.00 95.62 269 PRO A C 1
ATOM 2178 O O . PRO A 1 269 ? 21.686 -6.028 -11.683 1.00 95.62 269 PRO A O 1
ATOM 2181 N N . TYR A 1 270 ? 19.758 -5.455 -10.708 1.00 96.81 270 TYR A N 1
ATOM 2182 C CA . TYR A 1 270 ? 19.231 -4.758 -11.886 1.00 96.81 270 TYR A CA 1
ATOM 2183 C C . TYR A 1 270 ? 19.915 -3.409 -12.116 1.00 96.81 270 TYR A C 1
ATOM 2185 O O . TYR A 1 270 ? 20.112 -3.015 -13.265 1.00 96.81 270 TYR A O 1
ATOM 2193 N N . LEU A 1 271 ? 20.286 -2.703 -11.042 1.00 95.25 271 LEU A N 1
ATOM 2194 C CA . LEU A 1 271 ? 21.070 -1.471 -11.142 1.00 95.25 271 LEU A CA 1
ATOM 2195 C C . LEU A 1 271 ? 22.461 -1.764 -11.708 1.00 95.25 271 LEU A C 1
ATOM 2197 O O . LEU A 1 271 ? 22.883 -1.112 -12.658 1.00 95.25 271 LEU A O 1
ATOM 2201 N N . GLU A 1 272 ? 23.148 -2.766 -11.159 1.00 93.19 272 GLU A N 1
ATOM 2202 C CA . GLU A 1 272 ? 24.484 -3.167 -11.608 1.00 93.19 272 GLU A CA 1
ATOM 2203 C C . GLU A 1 272 ? 24.466 -3.635 -13.066 1.00 93.19 272 GLU A C 1
ATOM 2205 O O . GLU A 1 272 ? 25.247 -3.138 -13.879 1.00 93.19 272 GLU A O 1
ATOM 2210 N N . ARG A 1 273 ? 23.514 -4.508 -13.422 1.00 94.00 273 ARG A N 1
ATOM 2211 C CA . ARG A 1 273 ? 23.304 -4.984 -14.796 1.00 94.00 273 ARG A CA 1
ATOM 2212 C C . ARG A 1 273 ? 23.091 -3.822 -15.771 1.00 94.00 273 ARG A C 1
ATOM 2214 O O . ARG A 1 273 ? 23.744 -3.762 -16.814 1.00 94.00 273 ARG A O 1
ATOM 2221 N N . TYR A 1 274 ? 22.254 -2.849 -15.408 1.00 95.25 274 TYR A N 1
ATOM 2222 C CA . TYR A 1 274 ? 22.005 -1.683 -16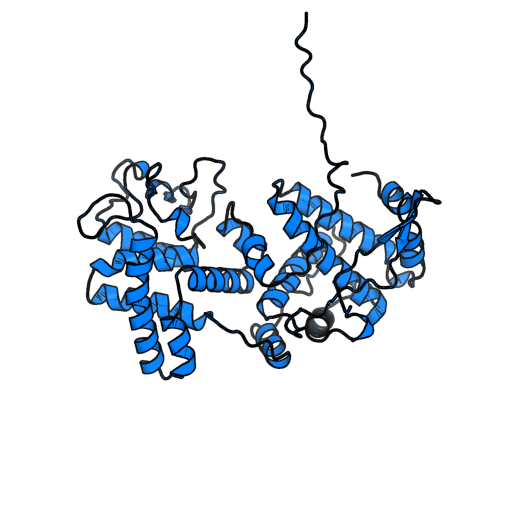.254 1.00 95.25 274 TYR A CA 1
ATOM 2223 C C . TYR A 1 274 ? 23.235 -0.771 -16.380 1.00 95.25 274 TYR A C 1
ATOM 2225 O O . TYR A 1 274 ? 23.560 -0.349 -17.491 1.00 95.25 274 TYR A O 1
ATOM 2233 N N . CYS A 1 275 ? 23.970 -0.515 -15.293 1.00 92.38 275 CYS A N 1
ATOM 2234 C CA . CYS A 1 275 ? 25.224 0.245 -15.340 1.00 92.38 275 CYS A CA 1
ATOM 2235 C C . CYS A 1 275 ? 26.263 -0.420 -16.253 1.00 92.38 275 CYS A C 1
ATOM 2237 O O . CYS A 1 275 ? 26.863 0.267 -17.078 1.00 92.38 275 CYS A O 1
ATOM 2239 N N . ILE A 1 276 ? 26.422 -1.747 -16.174 1.00 92.31 276 ILE A N 1
ATOM 2240 C CA . ILE A 1 276 ? 27.319 -2.519 -17.048 1.00 92.31 276 ILE A CA 1
ATOM 2241 C C . ILE A 1 276 ? 26.892 -2.384 -18.514 1.00 92.31 276 ILE A C 1
ATOM 2243 O O . ILE A 1 276 ? 27.722 -2.054 -19.359 1.00 92.31 276 ILE A O 1
ATOM 2247 N N . SER A 1 277 ? 25.596 -2.541 -18.816 1.00 92.75 277 SER A N 1
ATOM 2248 C CA . SER A 1 277 ? 25.068 -2.386 -20.185 1.00 92.75 277 SER A CA 1
ATOM 2249 C C . SER A 1 277 ? 25.321 -0.991 -20.775 1.00 92.75 277 SER A C 1
ATOM 2251 O O . SER A 1 277 ? 25.436 -0.819 -21.987 1.00 92.75 277 SER A O 1
ATOM 2253 N N . ARG A 1 278 ? 25.428 0.017 -19.901 1.00 91.06 278 ARG A N 1
ATOM 2254 C CA . ARG A 1 278 ? 25.675 1.422 -20.233 1.00 91.06 278 ARG A CA 1
ATOM 2255 C C . ARG A 1 278 ? 27.149 1.818 -20.137 1.00 91.06 278 ARG A C 1
ATOM 2257 O O . ARG A 1 278 ? 27.450 2.975 -20.410 1.00 91.06 278 ARG A O 1
ATOM 2264 N N . GLN A 1 279 ? 28.032 0.889 -19.757 1.00 89.94 279 GLN A N 1
ATOM 2265 C CA . GLN A 1 279 ? 29.456 1.131 -19.494 1.00 89.94 279 GLN A CA 1
ATOM 2266 C C . GLN A 1 279 ? 29.692 2.273 -18.488 1.00 89.94 279 GLN A C 1
ATOM 2268 O O . GLN A 1 279 ? 30.650 3.034 -18.596 1.00 89.94 279 GLN A O 1
ATOM 2273 N N . ILE A 1 280 ? 28.802 2.402 -17.499 1.00 86.31 280 ILE A N 1
ATOM 2274 C CA . ILE A 1 280 ? 28.926 3.378 -16.414 1.00 86.31 280 ILE A CA 1
ATOM 2275 C C . ILE A 1 280 ? 29.835 2.763 -15.350 1.00 86.31 280 ILE A C 1
ATOM 2277 O O . ILE A 1 280 ? 29.442 1.828 -14.649 1.00 86.31 280 ILE A O 1
ATOM 2281 N N . PHE A 1 281 ? 31.060 3.272 -15.231 1.00 69.00 281 PHE A N 1
ATOM 2282 C CA . PHE A 1 281 ? 32.030 2.774 -14.260 1.00 69.00 281 PHE A CA 1
ATOM 2283 C C . PHE A 1 281 ? 31.787 3.403 -12.885 1.00 69.00 281 PHE A C 1
ATOM 2285 O O . PHE A 1 281 ? 31.750 4.621 -12.733 1.00 69.00 281 PHE A O 1
ATOM 2292 N N . SER A 1 282 ? 31.687 2.573 -11.846 1.00 59.00 282 SER A N 1
ATOM 2293 C CA . SER A 1 282 ? 31.467 3.022 -10.461 1.00 59.00 282 SER A CA 1
ATOM 2294 C C . SER A 1 282 ? 32.585 3.915 -9.903 1.00 59.00 282 SER A C 1
ATOM 2296 O O . SER A 1 282 ? 32.386 4.573 -8.887 1.00 59.00 282 SER A O 1
ATOM 2298 N N . SER A 1 283 ? 33.761 3.921 -10.538 1.00 55.66 283 SER A N 1
ATOM 2299 C CA . SER A 1 283 ? 34.920 4.748 -10.186 1.00 55.66 283 SER A CA 1
ATOM 2300 C C . SER A 1 283 ? 35.009 6.062 -10.972 1.00 55.66 283 SER A C 1
ATOM 2302 O O . SER A 1 283 ? 35.806 6.922 -10.603 1.00 55.66 283 SER A O 1
ATOM 2304 N N . SER A 1 284 ? 34.230 6.243 -12.049 1.00 52.84 284 SER A N 1
ATOM 2305 C CA . SER A 1 284 ? 34.303 7.448 -12.878 1.00 52.84 284 SER A CA 1
ATOM 2306 C C . SER A 1 284 ? 33.409 8.549 -12.316 1.00 52.84 284 SER A C 1
ATOM 2308 O O . SER A 1 284 ? 32.195 8.399 -12.198 1.00 52.84 284 SER A O 1
ATOM 2310 N N . HIS A 1 285 ? 34.046 9.658 -11.958 1.00 52.84 285 HIS A N 1
ATOM 2311 C CA . HIS A 1 285 ? 33.445 10.838 -11.363 1.00 52.84 285 HIS A CA 1
ATOM 2312 C C . HIS A 1 285 ? 32.201 11.357 -12.112 1.00 52.84 285 HIS A C 1
ATOM 2314 O O . HIS A 1 285 ? 32.258 11.678 -13.296 1.00 52.84 285 HIS A O 1
ATOM 2320 N N . ASN A 1 286 ? 31.142 11.573 -11.323 1.00 67.12 286 ASN A N 1
ATOM 2321 C CA . ASN A 1 286 ? 29.950 12.382 -11.593 1.00 67.12 286 ASN A CA 1
ATOM 2322 C C . ASN A 1 286 ? 28.781 11.697 -12.342 1.00 67.12 286 ASN A C 1
ATOM 2324 O O . ASN A 1 286 ? 28.439 12.058 -13.470 1.00 67.12 286 ASN A O 1
ATOM 2328 N N . LEU A 1 287 ? 28.100 10.774 -11.641 1.00 80.88 287 LEU A N 1
ATOM 2329 C CA . LEU A 1 287 ? 26.807 10.201 -12.050 1.00 80.88 287 LEU A CA 1
ATOM 2330 C C . LEU A 1 287 ? 25.735 11.267 -12.334 1.00 80.88 287 LEU A C 1
ATOM 2332 O O . LEU A 1 287 ? 24.807 10.980 -13.085 1.00 80.88 287 LEU A O 1
ATOM 2336 N N . ASP A 1 288 ? 25.862 12.490 -11.803 1.00 82.19 288 ASP A N 1
ATOM 2337 C CA . ASP A 1 288 ? 24.875 13.559 -12.012 1.00 82.19 288 ASP A CA 1
ATOM 2338 C C . ASP A 1 288 ? 24.775 13.977 -13.481 1.00 82.19 288 ASP A C 1
ATOM 2340 O O . ASP A 1 288 ? 23.722 14.445 -13.921 1.00 82.19 288 ASP A O 1
ATOM 2344 N N . ARG A 1 289 ? 25.837 13.772 -14.269 1.00 85.44 289 ARG A N 1
ATOM 2345 C CA . ARG A 1 289 ? 25.846 14.067 -15.709 1.00 85.44 289 ARG A CA 1
ATOM 2346 C C . ARG A 1 289 ? 25.340 12.913 -16.573 1.00 85.44 289 ARG A C 1
ATOM 2348 O O . ARG A 1 289 ? 25.022 13.138 -17.741 1.00 85.44 289 ARG A O 1
ATOM 2355 N N . GLU A 1 290 ? 25.235 11.709 -16.017 1.00 91.25 290 GLU A N 1
ATOM 2356 C CA . GLU A 1 290 ? 24.804 10.524 -16.753 1.00 91.25 290 GLU A CA 1
ATOM 2357 C C . GLU A 1 290 ? 23.274 10.452 -16.827 1.00 91.25 290 GLU A C 1
ATOM 2359 O O . GLU A 1 290 ? 22.613 10.345 -15.797 1.00 91.25 290 GLU A O 1
ATOM 2364 N N . PRO A 1 291 ? 22.650 10.474 -18.017 1.00 93.50 291 PRO A N 1
ATOM 2365 C CA . PRO A 1 291 ? 21.198 10.388 -18.118 1.00 93.50 291 PRO A CA 1
ATOM 2366 C C . PRO A 1 291 ? 20.692 9.011 -17.670 1.00 93.50 291 PRO A C 1
ATOM 2368 O O . PRO A 1 291 ? 21.140 7.972 -18.175 1.00 93.50 291 PRO A O 1
ATOM 2371 N N . LEU A 1 292 ? 19.671 9.015 -16.804 1.00 94.94 292 LEU A N 1
ATOM 2372 C CA . LEU A 1 292 ? 19.025 7.819 -16.250 1.00 94.94 292 LEU A CA 1
ATOM 2373 C C . LEU A 1 292 ? 18.613 6.846 -17.359 1.00 94.94 292 LEU A C 1
ATOM 2375 O O . LEU A 1 292 ? 18.873 5.647 -17.297 1.00 94.94 292 LEU A O 1
ATOM 2379 N N . LEU A 1 293 ? 17.995 7.371 -18.419 1.00 95.56 293 LEU A N 1
ATOM 2380 C CA . LEU A 1 293 ? 17.608 6.615 -19.606 1.00 95.56 293 LEU A CA 1
ATOM 2381 C C . LEU A 1 293 ? 18.167 7.292 -20.857 1.00 95.56 293 LEU A C 1
ATOM 2383 O O . LEU A 1 293 ? 18.070 8.510 -20.993 1.00 95.56 293 LEU A O 1
ATOM 2387 N N . ILE A 1 294 ? 18.672 6.498 -21.802 1.00 93.81 294 ILE A N 1
ATOM 2388 C CA . ILE A 1 294 ? 19.022 6.952 -23.157 1.00 93.81 294 ILE A CA 1
ATOM 2389 C C . ILE A 1 294 ? 18.120 6.306 -24.196 1.00 93.81 294 ILE A C 1
ATOM 2391 O O . ILE A 1 294 ? 17.575 5.220 -23.990 1.00 93.81 294 ILE A O 1
ATOM 2395 N N . THR A 1 295 ? 17.984 6.956 -25.345 1.00 92.50 295 THR A N 1
ATOM 2396 C CA . THR A 1 295 ? 17.404 6.342 -26.549 1.00 92.50 295 THR A CA 1
ATOM 2397 C C . THR A 1 295 ? 18.334 5.268 -27.133 1.00 92.50 295 THR A C 1
ATOM 2399 O O . THR A 1 295 ? 19.508 5.213 -26.780 1.00 92.50 295 THR A O 1
ATOM 2402 N N . LYS A 1 296 ? 17.838 4.425 -28.057 1.00 86.88 296 LYS A N 1
ATOM 2403 C CA . LYS A 1 296 ? 18.670 3.420 -28.759 1.00 86.88 296 LYS A CA 1
ATOM 2404 C C . LYS A 1 296 ? 19.875 4.041 -29.487 1.00 86.88 296 LYS A C 1
ATOM 2406 O O . LYS A 1 296 ? 20.903 3.405 -29.625 1.00 86.88 296 LYS A O 1
ATOM 2411 N N . HIS A 1 297 ? 19.768 5.304 -29.901 1.00 86.69 297 HIS A N 1
ATOM 2412 C CA . HIS A 1 297 ? 20.843 6.037 -30.578 1.00 86.69 297 HIS A CA 1
ATOM 2413 C C . HIS A 1 297 ? 21.689 6.899 -29.624 1.00 86.69 297 HIS A C 1
ATOM 2415 O O . HIS A 1 297 ? 22.296 7.872 -30.058 1.00 86.69 297 HIS A O 1
ATOM 2421 N N . GLY A 1 298 ? 21.663 6.633 -28.315 1.00 86.69 298 GLY A N 1
ATOM 2422 C CA . GLY A 1 298 ? 22.522 7.321 -27.343 1.00 86.69 298 GLY A CA 1
ATOM 2423 C C . GLY A 1 298 ? 22.065 8.716 -26.905 1.00 86.69 298 GLY A C 1
ATOM 2424 O O . GLY A 1 298 ? 22.682 9.303 -26.025 1.00 86.69 298 GLY A O 1
ATOM 2425 N N . ARG A 1 299 ? 20.967 9.263 -27.450 1.00 91.25 299 ARG A N 1
ATOM 2426 C CA . ARG A 1 299 ? 20.445 10.567 -26.986 1.00 91.25 299 ARG A CA 1
ATOM 2427 C C . ARG A 1 299 ? 19.977 10.493 -25.534 1.00 91.25 299 ARG A C 1
ATOM 2429 O O . ARG A 1 299 ? 19.248 9.560 -25.185 1.00 91.25 299 ARG A O 1
ATOM 2436 N N . SER A 1 300 ? 20.332 11.509 -24.752 1.00 91.94 300 SER A N 1
ATOM 2437 C CA . SER A 1 300 ? 19.951 11.666 -23.349 1.00 91.94 300 SER A CA 1
ATOM 2438 C C . SER A 1 300 ? 18.445 11.809 -23.175 1.00 91.94 300 SER A C 1
ATOM 2440 O O . SER A 1 300 ? 17.807 12.658 -23.800 1.00 91.94 300 SER A O 1
ATOM 2442 N N . GLY A 1 301 ? 17.889 11.011 -22.271 1.00 92.94 301 GLY A N 1
ATOM 2443 C CA . GLY A 1 301 ? 16.486 11.069 -21.907 1.00 92.94 301 GLY A CA 1
ATOM 2444 C C . GLY A 1 301 ? 15.565 10.295 -22.848 1.00 92.94 301 GLY A C 1
ATOM 2445 O O . GLY A 1 301 ? 15.803 10.134 -24.045 1.00 92.94 301 GLY A O 1
ATOM 2446 N N . VAL A 1 302 ? 14.453 9.828 -22.285 1.00 94.94 302 VAL A N 1
ATOM 2447 C CA . VAL A 1 302 ? 13.397 9.120 -23.012 1.00 94.94 302 VAL A CA 1
ATOM 2448 C C . VAL A 1 302 ? 12.049 9.694 -22.589 1.00 94.94 302 VAL A C 1
ATOM 2450 O O . VAL A 1 302 ? 11.784 9.859 -21.402 1.00 94.94 302 VAL A O 1
ATOM 2453 N N . SER A 1 303 ? 11.183 10.026 -23.543 1.00 95.44 303 SER A N 1
ATOM 2454 C CA . SER A 1 303 ? 9.845 10.557 -23.247 1.00 95.44 303 SER A CA 1
ATOM 2455 C C . SER A 1 303 ? 8.915 9.479 -22.679 1.00 95.44 303 SER A C 1
ATOM 2457 O O . SER A 1 303 ? 9.078 8.290 -22.951 1.00 95.44 303 SER A O 1
ATOM 2459 N N . GLN A 1 304 ? 7.845 9.882 -21.982 1.00 95.00 304 GLN A N 1
ATOM 2460 C CA . GLN A 1 304 ? 6.836 8.933 -21.485 1.00 95.00 304 GLN A CA 1
ATOM 2461 C C . GLN A 1 304 ? 6.232 8.061 -22.599 1.00 95.00 304 GLN A C 1
ATOM 2463 O O . GLN A 1 304 ? 5.931 6.893 -22.377 1.00 95.00 304 GLN A O 1
ATOM 2468 N N . ARG A 1 305 ? 6.052 8.611 -23.811 1.00 94.62 305 ARG A N 1
ATOM 2469 C CA . ARG A 1 305 ? 5.550 7.850 -24.966 1.00 94.62 305 ARG A CA 1
ATOM 2470 C C . ARG A 1 305 ? 6.519 6.737 -25.355 1.00 94.62 305 ARG A C 1
ATOM 2472 O O . ARG A 1 305 ? 6.087 5.615 -25.589 1.00 94.62 305 ARG A O 1
ATOM 2479 N N . GLN A 1 306 ? 7.811 7.044 -25.406 1.00 95.00 306 GLN A N 1
ATOM 2480 C CA . GLN A 1 306 ? 8.838 6.056 -25.721 1.00 95.00 306 GLN A CA 1
ATOM 2481 C C . GLN A 1 306 ? 8.956 5.002 -24.615 1.00 95.00 306 GLN A C 1
ATOM 2483 O O . GLN A 1 306 ? 9.022 3.824 -24.941 1.00 95.00 306 GLN A O 1
ATOM 2488 N N . ILE A 1 307 ? 8.887 5.390 -23.333 1.00 96.19 307 ILE A N 1
ATOM 2489 C CA . ILE A 1 307 ? 8.858 4.432 -22.213 1.00 96.19 307 ILE A CA 1
ATOM 2490 C C . ILE A 1 307 ? 7.683 3.457 -22.356 1.00 96.19 307 ILE A C 1
ATOM 2492 O O . ILE A 1 307 ? 7.875 2.251 -22.226 1.00 96.19 307 ILE A O 1
ATOM 2496 N N . ARG A 1 308 ? 6.478 3.950 -22.682 1.00 94.62 308 ARG A N 1
ATOM 2497 C CA . ARG A 1 308 ? 5.317 3.075 -22.9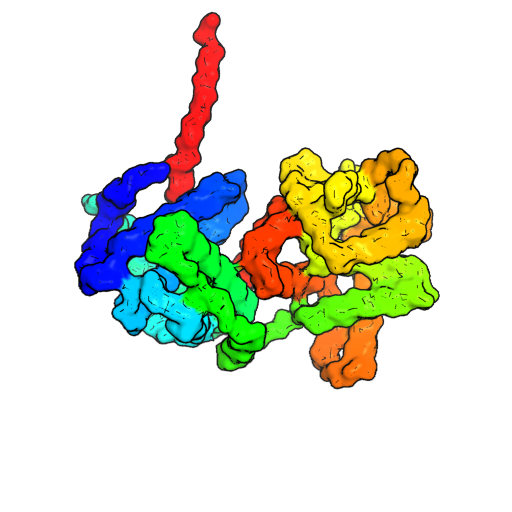24 1.00 94.62 308 ARG A CA 1
ATOM 2498 C C . ARG A 1 308 ? 5.573 2.064 -24.036 1.00 94.62 308 ARG A C 1
ATOM 2500 O O . ARG A 1 308 ? 5.216 0.907 -23.870 1.00 94.62 308 ARG A O 1
ATOM 2507 N N . ASN A 1 309 ? 6.188 2.492 -25.137 1.00 93.75 309 ASN A N 1
ATOM 2508 C CA . ASN A 1 309 ? 6.493 1.597 -26.252 1.00 93.75 309 ASN A CA 1
ATOM 2509 C C . ASN A 1 309 ? 7.533 0.539 -25.859 1.00 93.75 309 ASN A C 1
ATOM 2511 O O . ASN A 1 309 ? 7.305 -0.632 -26.114 1.00 93.75 309 ASN A O 1
ATOM 2515 N N . ILE A 1 310 ? 8.609 0.938 -25.169 1.00 93.62 310 ILE A N 1
ATOM 2516 C CA . ILE A 1 310 ? 9.660 0.022 -24.690 1.00 93.62 310 ILE A CA 1
ATOM 2517 C C . ILE A 1 310 ? 9.068 -1.087 -23.808 1.00 93.62 310 ILE A C 1
ATOM 2519 O O . ILE A 1 310 ? 9.412 -2.253 -23.955 1.00 93.62 310 ILE A O 1
ATOM 2523 N N . VAL A 1 311 ? 8.166 -0.730 -22.890 1.00 95.75 311 VAL A N 1
ATOM 2524 C CA . VAL A 1 311 ? 7.546 -1.695 -21.966 1.00 95.75 311 VAL A CA 1
ATOM 2525 C C . VAL A 1 311 ? 6.495 -2.565 -22.661 1.00 95.75 311 VAL A C 1
ATOM 2527 O O . VAL A 1 311 ? 6.288 -3.707 -22.259 1.00 95.75 311 VAL A O 1
ATOM 2530 N N . LYS A 1 312 ? 5.824 -2.052 -23.700 1.00 94.69 312 LYS A N 1
ATOM 2531 C CA . LYS A 1 312 ? 4.761 -2.774 -24.412 1.00 94.69 312 LYS A CA 1
ATOM 2532 C C . LYS A 1 312 ? 5.262 -4.090 -25.010 1.00 94.69 312 LYS A C 1
ATOM 2534 O O . LYS A 1 312 ? 4.574 -5.097 -24.878 1.00 94.69 312 LYS A O 1
ATOM 2539 N N . ASP A 1 313 ? 6.440 -4.080 -25.626 1.00 92.31 313 ASP A N 1
ATOM 2540 C CA . ASP A 1 313 ? 7.000 -5.267 -26.280 1.00 92.31 313 ASP A CA 1
ATOM 2541 C C . ASP A 1 313 ? 7.311 -6.365 -25.253 1.00 92.31 313 ASP A C 1
ATOM 2543 O O . ASP A 1 313 ? 6.965 -7.529 -25.455 1.00 92.31 313 ASP A O 1
ATOM 2547 N N . VAL A 1 314 ? 7.838 -5.974 -24.088 1.00 96.75 314 VAL A N 1
ATOM 2548 C CA . VAL A 1 314 ? 8.047 -6.892 -22.962 1.00 96.75 314 VAL A CA 1
ATOM 2549 C C . VAL A 1 314 ? 6.728 -7.482 -22.467 1.00 96.75 314 VAL A C 1
ATOM 2551 O O . VAL A 1 314 ? 6.653 -8.672 -22.197 1.00 96.75 314 VAL A O 1
ATOM 2554 N N . LEU A 1 315 ? 5.667 -6.681 -22.349 1.00 96.75 315 LEU A N 1
ATOM 2555 C CA . LEU A 1 315 ? 4.375 -7.169 -21.854 1.00 96.75 315 LEU A CA 1
ATOM 2556 C C . LEU A 1 315 ? 3.696 -8.164 -22.803 1.00 96.75 315 LEU A C 1
ATOM 2558 O O . LEU A 1 315 ? 3.039 -9.094 -22.336 1.00 96.75 315 LEU A O 1
ATOM 2562 N N . LEU A 1 316 ? 3.875 -7.996 -24.115 1.00 96.00 316 LEU A N 1
ATOM 2563 C CA . LEU A 1 316 ? 3.414 -8.967 -25.110 1.00 96.00 316 LEU A CA 1
ATOM 2564 C C . LEU A 1 316 ? 4.183 -10.289 -24.998 1.00 96.00 316 LEU A C 1
ATOM 2566 O O . LEU A 1 316 ? 3.578 -11.358 -25.046 1.00 96.00 316 LEU A O 1
ATOM 2570 N N . HIS A 1 317 ? 5.503 -10.232 -24.795 1.00 96.94 317 HIS A N 1
ATOM 2571 C CA . HIS A 1 317 ? 6.297 -11.439 -24.547 1.00 96.94 317 HIS A CA 1
ATOM 2572 C C . HIS A 1 317 ? 5.915 -12.109 -23.222 1.00 96.94 317 HIS A C 1
ATOM 2574 O O . HIS A 1 317 ? 5.768 -13.329 -23.171 1.00 96.94 317 HIS A O 1
ATOM 2580 N N . ALA A 1 318 ? 5.639 -11.324 -22.179 1.00 97.38 318 ALA A N 1
ATOM 2581 C CA . ALA A 1 318 ? 5.214 -11.824 -20.875 1.00 97.38 318 ALA A CA 1
ATOM 2582 C C . ALA A 1 318 ? 3.880 -12.584 -20.946 1.00 97.38 318 ALA A C 1
ATOM 2584 O O . ALA A 1 318 ? 3.744 -13.624 -20.306 1.00 97.38 318 ALA A O 1
ATOM 2585 N N . GLU A 1 319 ? 2.915 -12.113 -21.745 1.00 96.81 319 GLU A N 1
ATOM 2586 C CA . GLU A 1 319 ? 1.670 -12.846 -22.027 1.00 96.81 319 GLU A CA 1
ATOM 2587 C C . GLU A 1 319 ? 1.970 -14.223 -22.637 1.00 96.81 319 GLU A C 1
ATOM 2589 O O . GLU A 1 319 ? 1.481 -15.245 -22.150 1.00 96.81 319 GLU A O 1
ATOM 2594 N N . LEU A 1 320 ? 2.803 -14.267 -23.682 1.00 96.75 320 LEU A N 1
ATOM 2595 C CA . LEU A 1 320 ? 3.161 -15.514 -24.361 1.00 96.75 320 LEU A CA 1
ATOM 2596 C C . LEU A 1 320 ? 3.908 -16.473 -23.431 1.00 96.75 320 LEU A C 1
ATOM 2598 O O . LEU A 1 320 ? 3.604 -17.667 -23.409 1.00 96.75 320 LEU A O 1
ATOM 2602 N N . MET A 1 321 ? 4.861 -15.956 -22.656 1.00 96.75 321 MET A N 1
ATOM 2603 C CA . MET A 1 321 ? 5.606 -16.714 -21.655 1.00 96.75 321 MET A CA 1
ATOM 2604 C C . MET A 1 321 ? 4.658 -17.307 -20.608 1.00 96.75 321 MET A C 1
ATOM 2606 O O . MET A 1 321 ? 4.717 -18.503 -20.344 1.00 96.75 321 MET A O 1
ATOM 2610 N N . MET A 1 322 ? 3.723 -16.511 -20.087 1.00 96.69 322 MET A N 1
ATOM 2611 C CA . MET A 1 322 ? 2.744 -16.952 -19.094 1.00 96.69 322 MET A CA 1
ATOM 2612 C C . MET A 1 322 ? 1.834 -18.071 -19.627 1.00 96.69 322 MET A C 1
ATOM 2614 O O . MET A 1 322 ? 1.607 -19.061 -18.930 1.00 96.69 322 MET A O 1
ATOM 2618 N N . VAL A 1 323 ? 1.375 -17.980 -20.883 1.00 96.88 323 VAL A N 1
ATOM 2619 C CA . VAL A 1 323 ? 0.611 -19.063 -21.535 1.00 96.88 323 VAL A CA 1
ATOM 2620 C C . VAL A 1 323 ? 1.462 -20.324 -21.707 1.00 96.88 323 VAL A C 1
ATOM 2622 O O . VAL A 1 323 ? 0.981 -21.425 -21.442 1.00 96.88 323 VAL A O 1
ATOM 2625 N N . ARG A 1 324 ? 2.728 -20.190 -22.124 1.00 96.50 324 ARG A N 1
ATOM 2626 C CA . ARG A 1 324 ? 3.655 -21.329 -22.274 1.00 96.50 324 ARG A CA 1
ATOM 2627 C C . ARG A 1 324 ? 3.949 -22.021 -20.944 1.00 96.50 324 ARG A C 1
ATOM 2629 O O . ARG A 1 324 ? 4.129 -23.233 -20.930 1.00 96.50 324 ARG A O 1
ATOM 2636 N N . SER A 1 325 ? 3.938 -21.278 -19.842 1.00 95.31 325 SER A N 1
ATOM 2637 C CA . SER A 1 325 ? 4.066 -21.811 -18.482 1.00 95.31 325 SER A CA 1
ATOM 2638 C C . SER A 1 325 ? 2.787 -22.483 -17.951 1.00 95.31 325 SER A C 1
ATOM 2640 O O . SER A 1 325 ? 2.771 -22.915 -16.803 1.00 95.31 325 SER A O 1
ATOM 2642 N N . GLY A 1 326 ? 1.723 -22.595 -18.757 1.00 94.06 326 GLY A N 1
ATOM 2643 C CA . GLY A 1 326 ? 0.505 -23.343 -18.420 1.00 94.06 326 GLY A CA 1
ATOM 2644 C C . GLY A 1 326 ? -0.617 -22.519 -17.780 1.00 94.06 326 GLY A C 1
ATOM 2645 O O . GLY A 1 326 ? -1.639 -23.085 -17.392 1.00 94.06 326 GLY A O 1
ATOM 2646 N N . HIS A 1 327 ? -0.474 -21.194 -17.679 1.00 93.00 327 HIS A N 1
ATOM 2647 C CA . HIS A 1 327 ? -1.540 -20.331 -17.164 1.00 93.00 327 HIS A CA 1
ATOM 2648 C C . HIS A 1 327 ? -2.666 -20.130 -18.187 1.00 93.00 327 HIS A C 1
ATOM 2650 O O . HIS A 1 327 ? -2.466 -20.211 -19.403 1.00 93.00 327 HIS A O 1
ATOM 2656 N N . SER A 1 328 ? -3.871 -19.823 -17.693 1.00 92.56 328 SER A N 1
ATOM 2657 C CA . SER A 1 328 ? -5.025 -19.549 -18.555 1.00 92.56 328 SER A CA 1
ATOM 2658 C C . SER A 1 328 ? -4.748 -18.379 -19.500 1.00 92.56 328 SER A C 1
ATOM 2660 O O . SER A 1 328 ? -4.297 -17.313 -19.076 1.00 92.56 328 SER A O 1
ATOM 2662 N N . ARG A 1 329 ? -5.140 -18.533 -20.771 1.00 90.31 329 ARG A N 1
ATOM 2663 C CA . ARG A 1 329 ? -5.097 -17.448 -21.765 1.00 90.31 329 ARG A CA 1
ATOM 2664 C C . ARG A 1 329 ? -5.887 -16.219 -21.322 1.00 90.31 329 ARG A C 1
ATOM 2666 O O . ARG A 1 329 ? -5.493 -15.107 -21.645 1.00 90.31 329 ARG A O 1
ATOM 2673 N N . SER A 1 330 ? -6.988 -16.407 -20.590 1.00 87.25 330 SER A N 1
ATOM 2674 C CA . SER A 1 330 ? -7.799 -15.289 -20.097 1.00 87.25 330 SER A CA 1
ATOM 2675 C C . SER A 1 330 ? -7.064 -14.451 -19.051 1.00 87.25 330 SER A C 1
ATOM 2677 O O . SER A 1 330 ? -7.241 -13.238 -19.019 1.00 87.25 330 SER A O 1
ATOM 2679 N N . ASP A 1 331 ? -6.247 -15.095 -18.214 1.00 86.38 331 ASP A N 1
ATOM 2680 C CA . ASP A 1 331 ? -5.443 -14.436 -17.183 1.00 86.38 331 ASP A CA 1
ATOM 2681 C C . ASP A 1 331 ? -4.234 -13.750 -17.830 1.00 86.38 331 ASP A C 1
ATOM 2683 O O . ASP A 1 331 ? -4.055 -12.543 -17.706 1.00 86.38 331 ASP A O 1
ATOM 2687 N N . ALA A 1 332 ? -3.500 -14.473 -18.683 1.00 91.25 332 ALA A N 1
ATOM 2688 C CA . ALA A 1 332 ? -2.369 -13.920 -19.427 1.00 91.25 332 ALA A CA 1
ATOM 2689 C C . ALA A 1 332 ? -2.748 -12.694 -20.286 1.00 91.25 332 ALA A C 1
ATOM 2691 O O . ALA A 1 332 ? -1.980 -11.733 -20.360 1.00 91.25 332 ALA A O 1
ATOM 2692 N N . ALA A 1 333 ? -3.956 -12.665 -20.866 1.00 91.19 333 ALA A N 1
ATOM 2693 C CA . ALA A 1 333 ? -4.451 -11.536 -21.660 1.00 91.19 333 ALA A CA 1
ATOM 2694 C C . ALA A 1 333 ? -4.537 -10.208 -20.876 1.00 91.19 333 ALA A C 1
ATOM 2696 O O . ALA A 1 333 ? -4.596 -9.134 -21.487 1.00 91.19 333 ALA A O 1
ATOM 2697 N N . ILE A 1 334 ? -4.505 -10.244 -19.537 1.00 90.69 334 ILE A N 1
ATOM 2698 C CA . ILE A 1 334 ? -4.387 -9.048 -18.692 1.00 90.69 334 ILE A CA 1
ATOM 2699 C C . ILE A 1 334 ? -3.094 -8.290 -19.024 1.00 90.69 334 ILE A C 1
ATOM 2701 O O . ILE A 1 334 ? -3.127 -7.062 -19.135 1.00 90.69 334 ILE A O 1
ATOM 2705 N N . LEU A 1 335 ? -1.977 -8.995 -19.255 1.00 93.06 335 LEU A N 1
ATOM 2706 C CA . LEU A 1 335 ? -0.680 -8.391 -19.598 1.00 93.06 335 LEU A CA 1
ATOM 2707 C C . LEU A 1 335 ? -0.722 -7.647 -20.934 1.00 93.06 335 LEU A C 1
ATOM 2709 O O . LEU A 1 335 ? -0.133 -6.574 -21.052 1.00 93.06 335 LEU A O 1
ATOM 2713 N N . ARG A 1 336 ? -1.504 -8.137 -21.900 1.00 90.44 336 ARG A N 1
ATOM 2714 C CA . ARG A 1 336 ? -1.667 -7.508 -23.220 1.00 90.44 336 ARG A CA 1
ATOM 2715 C C . ARG A 1 336 ? -2.209 -6.081 -23.153 1.00 90.44 336 ARG A C 1
ATOM 2717 O O . ARG A 1 336 ? -1.869 -5.235 -23.977 1.00 90.44 336 ARG A O 1
ATOM 2724 N N . THR A 1 337 ? -3.093 -5.829 -22.190 1.00 87.12 337 THR A N 1
ATOM 2725 C CA . THR A 1 337 ? -3.722 -4.514 -21.963 1.00 87.12 337 THR A CA 1
ATOM 2726 C C . THR A 1 337 ? -3.058 -3.730 -20.832 1.00 87.12 337 THR A C 1
ATOM 2728 O O . THR A 1 337 ? -3.412 -2.574 -20.584 1.00 87.12 337 THR A O 1
ATOM 2731 N N . ALA A 1 338 ? -2.088 -4.338 -20.146 1.00 90.38 338 ALA A N 1
ATOM 2732 C CA . ALA A 1 338 ? -1.391 -3.717 -19.041 1.00 90.38 338 ALA A CA 1
ATOM 2733 C C . ALA A 1 338 ? -0.521 -2.550 -19.516 1.00 90.38 338 ALA A C 1
ATOM 2735 O O . ALA A 1 338 ? -0.008 -2.494 -20.633 1.00 90.38 338 ALA A O 1
ATOM 2736 N N . THR A 1 339 ? -0.334 -1.595 -18.615 1.00 89.94 339 THR A N 1
ATOM 2737 C CA . THR A 1 339 ? 0.578 -0.469 -18.806 1.00 89.94 339 THR A CA 1
ATOM 2738 C C . THR A 1 339 ? 1.571 -0.417 -17.656 1.00 89.94 339 THR A C 1
ATOM 2740 O O . THR A 1 339 ? 1.359 -1.036 -16.612 1.00 89.94 339 THR A O 1
ATOM 2743 N N . LEU A 1 340 ? 2.619 0.398 -17.786 1.00 90.12 340 LEU A N 1
ATOM 2744 C CA . LEU A 1 340 ? 3.538 0.645 -16.673 1.00 90.12 340 LEU A CA 1
ATOM 2745 C C . LEU A 1 340 ? 2.820 1.230 -15.438 1.00 90.12 340 LEU A C 1
ATOM 2747 O O . LEU A 1 340 ? 3.231 0.965 -14.313 1.00 90.12 340 LEU A O 1
ATOM 2751 N N . TYR A 1 341 ? 1.710 1.959 -15.621 1.00 86.31 341 TYR A N 1
ATOM 2752 C CA . TYR A 1 341 ? 0.852 2.381 -14.506 1.00 86.31 341 TYR A CA 1
ATOM 2753 C C . TYR A 1 341 ? 0.154 1.195 -13.837 1.00 86.31 341 TYR A C 1
ATOM 2755 O O . TYR A 1 341 ? 0.122 1.123 -12.616 1.00 86.31 341 TYR A O 1
ATOM 2763 N N . SER A 1 342 ? -0.359 0.242 -14.616 1.00 86.44 342 SER A N 1
ATOM 2764 C CA . SER A 1 342 ? -0.987 -0.975 -14.089 1.00 86.44 342 SER A CA 1
ATOM 2765 C C . SER A 1 342 ? 0.016 -1.836 -13.310 1.00 86.44 342 SER A C 1
ATOM 2767 O O . SER A 1 342 ? -0.313 -2.332 -12.233 1.00 86.44 342 SER A O 1
ATOM 2769 N N . LEU A 1 343 ? 1.250 -1.964 -13.822 1.00 90.94 343 LEU A N 1
ATOM 2770 C CA . LEU A 1 343 ? 2.356 -2.629 -13.125 1.00 90.94 343 LEU A CA 1
ATOM 2771 C C . LEU A 1 343 ? 2.730 -1.882 -11.837 1.00 90.94 343 LEU A C 1
ATOM 2773 O O . LEU A 1 343 ? 2.892 -2.499 -10.788 1.00 90.94 343 LEU A O 1
ATOM 2777 N N . ARG A 1 344 ? 2.827 -0.549 -11.880 1.00 90.19 344 ARG A N 1
ATOM 2778 C CA . ARG A 1 344 ? 3.084 0.273 -10.690 1.00 90.19 344 ARG A CA 1
ATOM 2779 C C . ARG A 1 344 ? 2.014 0.056 -9.627 1.00 90.19 344 ARG A C 1
ATOM 2781 O O . ARG A 1 344 ? 2.356 -0.219 -8.484 1.00 90.19 344 ARG A O 1
ATOM 2788 N N . ASP A 1 345 ? 0.742 0.147 -10.000 1.00 82.06 345 ASP A N 1
ATOM 2789 C CA . ASP A 1 345 ? -0.371 -0.027 -9.070 1.00 82.06 345 ASP A CA 1
ATOM 2790 C C . ASP A 1 345 ? -0.309 -1.420 -8.427 1.00 82.06 345 ASP A C 1
ATOM 2792 O O . ASP A 1 345 ? -0.432 -1.543 -7.211 1.00 82.06 345 ASP A O 1
ATOM 2796 N N . ALA A 1 346 ? -0.041 -2.467 -9.213 1.00 84.62 346 ALA A N 1
ATOM 2797 C CA . ALA A 1 346 ? 0.165 -3.813 -8.683 1.00 84.62 346 ALA A CA 1
ATOM 2798 C C . ALA A 1 346 ? 1.386 -3.900 -7.753 1.00 84.62 346 ALA A C 1
ATOM 2800 O O . ALA A 1 346 ? 1.305 -4.537 -6.708 1.00 84.62 346 ALA A O 1
ATOM 2801 N N . SER A 1 347 ? 2.484 -3.220 -8.084 1.00 89.69 347 SER A N 1
ATOM 2802 C CA . SER A 1 347 ? 3.715 -3.213 -7.282 1.00 89.69 347 SER A CA 1
ATOM 2803 C C . SER A 1 347 ? 3.515 -2.516 -5.939 1.00 89.69 347 SER A C 1
ATOM 2805 O O . SER A 1 347 ? 4.020 -2.987 -4.925 1.00 89.69 347 SER A O 1
ATOM 2807 N N . ILE A 1 348 ? 2.720 -1.443 -5.904 1.00 85.50 348 ILE A N 1
ATOM 2808 C CA . ILE A 1 348 ? 2.327 -0.761 -4.665 1.00 85.50 348 ILE A CA 1
ATOM 2809 C C . ILE A 1 348 ? 1.459 -1.685 -3.808 1.00 85.50 348 ILE A C 1
ATOM 2811 O O . ILE A 1 348 ? 1.693 -1.787 -2.606 1.00 85.50 348 ILE A O 1
ATOM 2815 N N . ARG A 1 349 ? 0.497 -2.403 -4.413 1.00 81.38 349 ARG A N 1
ATOM 2816 C CA . ARG A 1 349 ? -0.312 -3.406 -3.695 1.00 81.38 349 ARG A CA 1
ATOM 2817 C C . ARG A 1 349 ? 0.552 -4.525 -3.110 1.00 81.38 349 ARG A C 1
ATOM 2819 O O . ARG A 1 349 ? 0.360 -4.875 -1.950 1.00 81.38 349 ARG A O 1
ATOM 2826 N N . SER A 1 350 ? 1.500 -5.056 -3.884 1.00 84.19 350 SER A N 1
ATOM 2827 C CA . SER A 1 350 ? 2.439 -6.086 -3.424 1.00 84.19 350 SER A CA 1
ATOM 2828 C C . SER A 1 350 ? 3.339 -5.576 -2.301 1.00 84.19 350 SER A C 1
ATOM 2830 O O . SER A 1 350 ? 3.427 -6.218 -1.264 1.00 84.19 350 SER A O 1
ATOM 2832 N N . CYS A 1 351 ? 3.936 -4.390 -2.455 1.00 85.62 351 CYS A N 1
ATOM 2833 C CA . CYS A 1 351 ? 4.778 -3.784 -1.423 1.00 85.62 351 CYS A CA 1
ATOM 2834 C C . CYS A 1 351 ? 3.996 -3.546 -0.125 1.00 85.62 351 CYS A C 1
ATOM 2836 O O . CYS A 1 351 ? 4.505 -3.827 0.957 1.00 85.62 351 CYS A O 1
ATOM 2838 N N . LEU A 1 352 ? 2.741 -3.098 -0.222 1.00 80.81 352 LEU A N 1
ATOM 2839 C CA . LEU A 1 352 ? 1.885 -2.921 0.946 1.00 80.81 352 LEU A CA 1
ATOM 2840 C C . LEU A 1 352 ? 1.622 -4.250 1.665 1.00 80.81 352 LEU A C 1
ATOM 2842 O O . LEU A 1 352 ? 1.696 -4.295 2.889 1.00 80.81 352 LEU A O 1
ATOM 2846 N N . ALA A 1 353 ? 1.334 -5.321 0.924 1.00 77.88 353 ALA A N 1
ATOM 2847 C CA . ALA A 1 353 ? 1.102 -6.639 1.509 1.00 77.88 353 ALA A CA 1
ATOM 2848 C C . ALA A 1 353 ? 2.373 -7.210 2.167 1.00 77.88 353 ALA A C 1
ATOM 2850 O O . ALA A 1 353 ? 2.334 -7.694 3.298 1.00 77.88 353 ALA A O 1
ATOM 2851 N N . GLU A 1 354 ? 3.508 -7.102 1.475 1.00 81.94 354 GLU A N 1
ATOM 2852 C CA . GLU A 1 354 ? 4.799 -7.647 1.903 1.00 81.94 354 GLU A CA 1
ATOM 2853 C C . GLU A 1 354 ? 5.413 -6.857 3.072 1.00 81.94 354 GLU A C 1
ATOM 2855 O O . GLU A 1 354 ? 5.989 -7.448 3.981 1.00 81.94 354 GLU A O 1
ATOM 2860 N N . ARG A 1 355 ? 5.308 -5.520 3.050 1.00 81.94 355 ARG A N 1
ATOM 2861 C CA . ARG A 1 355 ? 6.116 -4.617 3.898 1.00 81.94 355 ARG A CA 1
ATOM 2862 C C . ARG A 1 355 ? 5.310 -3.591 4.689 1.00 81.94 355 ARG A C 1
ATOM 2864 O O . ARG A 1 355 ? 5.853 -2.850 5.506 1.00 81.94 355 ARG A O 1
ATOM 2871 N N . GLY A 1 356 ? 4.000 -3.543 4.473 1.00 77.75 356 GLY A N 1
ATOM 2872 C CA . GLY A 1 356 ? 3.107 -2.624 5.160 1.00 77.75 356 GLY A CA 1
ATOM 2873 C C . GLY A 1 356 ? 3.201 -1.181 4.665 1.00 77.75 356 GLY A C 1
ATOM 2874 O O . GLY A 1 356 ? 3.970 -0.805 3.774 1.00 77.75 356 GLY A O 1
ATOM 2875 N N . LEU A 1 357 ? 2.342 -0.348 5.248 1.00 77.62 357 LEU A N 1
ATOM 2876 C CA . LEU A 1 357 ? 2.089 1.014 4.779 1.00 77.62 357 LEU A CA 1
ATOM 2877 C C . LEU A 1 357 ? 3.296 1.950 4.920 1.00 77.62 357 LEU A C 1
ATOM 2879 O O . LEU A 1 357 ? 3.532 2.772 4.040 1.00 77.62 357 LEU A O 1
ATOM 2883 N N . TYR A 1 358 ? 4.047 1.841 6.020 1.00 77.06 358 TYR A N 1
ATOM 2884 C CA . TYR A 1 358 ? 5.166 2.744 6.303 1.00 77.06 358 TYR A CA 1
ATOM 2885 C C . TYR A 1 358 ? 6.289 2.600 5.274 1.00 77.06 358 TYR A C 1
ATOM 2887 O O . TYR A 1 358 ? 6.665 3.581 4.638 1.00 77.06 358 TYR A O 1
ATOM 2895 N N . GLU A 1 359 ? 6.781 1.377 5.061 1.00 80.00 359 GLU A N 1
ATOM 2896 C CA . GLU A 1 359 ? 7.865 1.134 4.107 1.00 80.00 359 GLU A CA 1
ATOM 2897 C C . GLU A 1 359 ? 7.421 1.436 2.670 1.00 80.00 359 GLU A C 1
ATOM 2899 O O . GLU A 1 359 ? 8.173 2.020 1.891 1.00 80.00 359 GLU A O 1
ATOM 2904 N N . THR A 1 360 ? 6.160 1.141 2.339 1.00 84.38 360 THR A N 1
ATOM 2905 C CA . THR A 1 360 ? 5.581 1.514 1.041 1.00 84.38 360 THR A CA 1
ATOM 2906 C C . THR A 1 360 ? 5.559 3.036 0.847 1.00 84.38 360 THR A C 1
ATOM 2908 O O . THR A 1 360 ? 5.938 3.516 -0.220 1.00 84.38 360 THR A O 1
ATOM 2911 N N . GLN A 1 361 ? 5.178 3.816 1.867 1.00 79.56 361 GLN A N 1
ATOM 2912 C CA . GLN A 1 361 ? 5.193 5.284 1.804 1.00 79.56 361 GLN A CA 1
ATOM 2913 C C . GLN A 1 361 ? 6.615 5.843 1.680 1.00 79.56 361 GLN A C 1
ATOM 2915 O O . GLN A 1 361 ? 6.819 6.791 0.926 1.00 79.56 361 GLN A O 1
ATOM 2920 N N . GLN A 1 362 ? 7.597 5.249 2.365 1.00 78.62 362 GLN A N 1
ATOM 2921 C CA . GLN A 1 362 ? 8.998 5.663 2.233 1.00 78.62 362 GLN A CA 1
ATOM 2922 C C . GLN A 1 362 ? 9.499 5.518 0.789 1.00 78.62 362 GLN A C 1
ATOM 2924 O O . GLN A 1 362 ? 10.161 6.413 0.275 1.00 78.62 362 GLN A O 1
ATOM 2929 N N . ARG A 1 363 ? 9.123 4.434 0.098 1.00 82.38 363 ARG A N 1
ATOM 2930 C CA . ARG A 1 363 ? 9.508 4.197 -1.306 1.00 82.38 363 ARG A CA 1
ATOM 2931 C C . ARG A 1 363 ? 8.792 5.105 -2.301 1.00 82.38 363 ARG A C 1
ATOM 2933 O O . ARG A 1 363 ? 9.374 5.502 -3.302 1.00 82.38 363 ARG A O 1
ATOM 2940 N N . LEU A 1 364 ? 7.533 5.451 -2.037 1.00 79.56 364 LEU A N 1
ATOM 2941 C CA . LEU A 1 364 ? 6.811 6.410 -2.878 1.00 79.56 364 LEU A CA 1
ATOM 2942 C C . LEU A 1 364 ? 7.354 7.844 -2.745 1.00 79.56 364 LEU A C 1
ATOM 2944 O O . LEU A 1 364 ? 7.104 8.676 -3.624 1.00 79.56 364 LEU A O 1
ATOM 2948 N N . GLY A 1 365 ? 8.109 8.133 -1.681 1.00 75.19 365 GLY A N 1
ATOM 2949 C CA . GLY A 1 365 ? 8.673 9.449 -1.407 1.00 75.19 365 GLY A CA 1
ATOM 2950 C C . GLY A 1 365 ? 7.564 10.489 -1.261 1.00 75.19 365 GLY A C 1
ATOM 2951 O O . GLY A 1 365 ? 6.709 10.370 -0.385 1.00 75.19 365 GLY A O 1
ATOM 2952 N N . ASN A 1 366 ? 7.567 11.475 -2.158 1.00 69.88 366 ASN A N 1
ATOM 2953 C CA . ASN A 1 366 ? 6.576 12.557 -2.202 1.00 69.88 366 ASN A CA 1
ATOM 2954 C C . ASN A 1 366 ? 5.252 12.124 -2.861 1.00 69.88 366 ASN A C 1
ATOM 2956 O O . ASN A 1 366 ? 4.324 12.910 -2.967 1.00 69.88 366 ASN A O 1
ATOM 2960 N N . GLU A 1 367 ? 5.139 10.896 -3.379 1.00 70.44 367 GLU A N 1
ATOM 2961 C CA . GLU A 1 367 ? 3.828 10.366 -3.749 1.00 70.44 367 GLU A CA 1
ATOM 2962 C C . GLU A 1 367 ? 3.152 9.745 -2.530 1.00 70.44 367 GLU A C 1
ATOM 2964 O O . GLU A 1 367 ? 3.716 8.917 -1.821 1.00 70.44 367 GLU A O 1
ATOM 2969 N N . SER A 1 368 ? 1.898 10.109 -2.292 1.00 65.44 368 SER A N 1
ATOM 2970 C CA . SER A 1 368 ? 1.120 9.476 -1.233 1.00 65.44 368 SER A CA 1
ATOM 2971 C C . SER A 1 368 ? 0.675 8.078 -1.660 1.00 65.44 368 SER A C 1
ATOM 2973 O O . SER A 1 368 ? 0.060 7.938 -2.727 1.00 65.44 368 SER A O 1
ATOM 2975 N N . VAL A 1 369 ? 0.850 7.066 -0.796 1.00 62.88 369 VAL A N 1
ATOM 2976 C CA . VAL A 1 369 ? 0.171 5.760 -0.959 1.00 62.88 369 VAL A CA 1
ATOM 2977 C C . VAL A 1 369 ? -1.338 5.995 -1.118 1.00 62.88 369 VAL A C 1
ATOM 2979 O O . VAL A 1 369 ? -2.001 5.299 -1.883 1.00 62.88 369 VAL A O 1
ATOM 2982 N N . TRP A 1 370 ? -1.891 7.048 -0.503 1.00 60.53 370 TRP A N 1
ATOM 2983 C CA . TRP A 1 370 ? -3.311 7.374 -0.609 1.00 60.53 370 TRP A CA 1
ATOM 2984 C C . TRP A 1 370 ? -3.751 7.883 -1.959 1.00 60.53 370 TRP A C 1
ATOM 2986 O O . TRP A 1 370 ? -4.887 7.626 -2.316 1.00 60.53 370 TRP A O 1
ATOM 2996 N N . SER A 1 371 ? -2.896 8.525 -2.753 1.00 57.16 371 SER A N 1
ATOM 2997 C CA . SER A 1 371 ? -3.258 8.859 -4.140 1.00 57.16 371 SER A CA 1
ATOM 2998 C C . SER A 1 371 ? -3.555 7.597 -4.970 1.00 57.16 371 SER A C 1
ATOM 3000 O O . SER A 1 371 ? -4.382 7.621 -5.883 1.00 57.16 371 SER A O 1
ATOM 3002 N N . VAL A 1 372 ? -2.945 6.473 -4.583 1.00 56.91 372 VAL A N 1
ATOM 3003 C CA . VAL A 1 372 ? -3.129 5.143 -5.175 1.00 56.91 372 VAL A CA 1
ATOM 3004 C C . VAL A 1 372 ? -4.310 4.425 -4.506 1.00 56.91 372 VAL A C 1
ATOM 3006 O O . VAL A 1 372 ? -5.131 3.815 -5.191 1.00 56.91 372 VAL A O 1
ATOM 3009 N N . ILE A 1 373 ? -4.469 4.570 -3.184 1.00 54.97 373 ILE A N 1
ATOM 3010 C CA . ILE A 1 373 ? -5.584 3.990 -2.419 1.00 54.97 373 ILE A CA 1
ATOM 3011 C C . ILE A 1 373 ? -6.931 4.695 -2.694 1.00 54.97 373 ILE A C 1
ATOM 3013 O O . ILE A 1 373 ? -7.961 4.022 -2.691 1.00 54.97 373 ILE A O 1
ATOM 3017 N N . LYS A 1 374 ? -6.966 6.004 -3.004 1.00 52.03 374 LYS A N 1
ATOM 3018 C CA . LYS A 1 374 ? -8.194 6.804 -3.248 1.00 52.03 374 LYS A CA 1
ATOM 3019 C C . LYS A 1 374 ? -9.044 6.253 -4.392 1.00 52.03 374 LYS A C 1
ATOM 3021 O O . LYS A 1 374 ? -10.260 6.377 -4.359 1.00 52.03 374 LYS A O 1
ATOM 3026 N N . ARG A 1 375 ? -8.416 5.594 -5.376 1.00 47.91 375 ARG A N 1
ATOM 3027 C CA . ARG A 1 375 ? -9.120 4.873 -6.456 1.00 47.91 375 ARG A CA 1
ATOM 3028 C C . ARG A 1 375 ? -9.922 3.665 -5.950 1.00 47.91 375 ARG A C 1
ATOM 3030 O O . ARG A 1 375 ? -10.785 3.173 -6.663 1.00 47.91 375 ARG A O 1
ATOM 3037 N N . THR A 1 376 ? -9.629 3.187 -4.741 1.00 42.25 376 THR A N 1
ATOM 3038 C CA . THR A 1 376 ? -10.171 1.948 -4.156 1.00 42.25 376 THR A CA 1
ATOM 3039 C C . THR A 1 376 ? -11.041 2.211 -2.917 1.00 42.25 376 THR A C 1
ATOM 3041 O O . THR A 1 376 ? -12.007 1.479 -2.682 1.00 42.25 376 THR A O 1
ATOM 3044 N N . PHE A 1 377 ? -10.740 3.271 -2.156 1.00 44.34 377 PHE A N 1
ATOM 3045 C CA . PHE A 1 377 ? -11.526 3.769 -1.022 1.00 44.34 377 PHE A CA 1
ATOM 3046 C C . PHE A 1 377 ? -12.114 5.145 -1.352 1.00 44.34 377 PHE A C 1
ATOM 3048 O O . PHE A 1 377 ? -11.600 6.180 -0.931 1.00 44.34 377 PHE A O 1
ATOM 3055 N N . SER A 1 378 ? -13.221 5.166 -2.085 1.00 38.03 378 SER A N 1
ATOM 3056 C CA . SER A 1 378 ? -13.981 6.375 -2.440 1.00 38.03 378 SER A CA 1
ATOM 3057 C C . SER A 1 378 ? -14.686 7.051 -1.247 1.00 38.03 378 SER A C 1
ATOM 3059 O O . SER A 1 378 ? -15.623 7.814 -1.445 1.00 38.03 378 SER A O 1
ATOM 3061 N N . PHE A 1 379 ? -14.291 6.744 -0.009 1.00 47.78 379 PHE A N 1
ATOM 3062 C CA . PHE A 1 379 ? -15.083 6.992 1.202 1.00 47.78 379 PHE A CA 1
ATOM 3063 C C . PHE A 1 379 ? -14.389 7.870 2.241 1.00 47.78 379 PHE A C 1
ATOM 3065 O O . PHE A 1 379 ? -14.851 7.959 3.375 1.00 47.78 379 PHE A O 1
ATOM 3072 N N . VAL A 1 380 ? -13.278 8.515 1.887 1.00 41.03 380 VAL A N 1
ATOM 3073 C CA . VAL A 1 380 ? -12.762 9.587 2.741 1.00 41.03 380 VAL A CA 1
ATOM 3074 C C . VAL A 1 380 ? -13.729 10.752 2.565 1.00 41.03 380 VAL A C 1
ATOM 3076 O O . VAL A 1 380 ? -13.816 11.288 1.458 1.00 41.03 380 VAL A O 1
ATOM 3079 N N . GLU A 1 381 ? -14.493 11.074 3.617 1.00 40.69 381 GLU A N 1
ATOM 3080 C CA . GLU A 1 381 ? -15.276 12.313 3.709 1.00 40.69 381 GLU A CA 1
ATOM 3081 C C . GLU A 1 381 ? -14.458 13.458 3.086 1.00 40.69 381 GLU A C 1
ATOM 3083 O O . GLU A 1 381 ? -13.241 13.522 3.318 1.00 40.69 381 GLU A O 1
ATOM 3088 N N . PRO A 1 382 ? -15.058 14.353 2.278 1.00 33.53 382 PRO A N 1
ATOM 3089 C CA . PRO A 1 382 ? -14.385 15.604 1.984 1.00 33.53 382 PRO A CA 1
ATOM 3090 C C . PRO A 1 382 ? -14.014 16.215 3.332 1.00 33.53 382 PRO A C 1
ATOM 3092 O O . PRO A 1 382 ? -14.859 16.327 4.215 1.00 33.53 382 PRO A O 1
ATOM 3095 N N . PHE A 1 383 ? -12.724 16.492 3.501 1.00 34.75 383 PHE A N 1
ATOM 3096 C CA . PHE A 1 383 ? -12.168 17.108 4.694 1.00 34.75 383 PHE A CA 1
ATOM 3097 C C . PHE A 1 383 ? -12.905 18.440 4.892 1.00 34.75 383 PHE A C 1
ATOM 3099 O O . PHE A 1 383 ? -12.586 19.423 4.228 1.00 34.75 383 PHE A O 1
ATOM 3106 N N . SER A 1 384 ? -13.956 18.458 5.710 1.00 31.33 384 SER A N 1
ATOM 3107 C CA . SER A 1 384 ? -14.604 19.690 6.139 1.00 31.33 384 SER A CA 1
ATOM 3108 C C . SER A 1 384 ? -13.732 20.245 7.255 1.00 31.33 384 SER A C 1
ATOM 3110 O O . SER A 1 384 ? -13.523 19.574 8.261 1.00 31.33 384 SER A O 1
ATOM 3112 N N . GLY A 1 385 ? -13.121 21.394 6.976 1.00 31.48 385 GLY A N 1
ATOM 3113 C CA . GLY A 1 385 ? -12.103 22.070 7.770 1.00 31.48 385 GLY A CA 1
ATOM 3114 C C . GLY A 1 385 ? -12.262 21.981 9.286 1.00 31.48 385 GLY A C 1
ATOM 3115 O O . GLY A 1 385 ? -13.035 22.719 9.865 1.00 31.48 385 GLY A O 1
ATOM 3116 N N . ASP A 1 386 ? -11.400 21.182 9.909 1.00 33.06 386 ASP A N 1
ATOM 3117 C CA . ASP A 1 386 ? -10.854 21.458 11.248 1.00 33.06 386 ASP A CA 1
ATOM 3118 C C . ASP A 1 386 ? -9.367 21.864 11.149 1.00 33.06 386 ASP A C 1
ATOM 3120 O O . ASP A 1 386 ? -8.608 21.833 12.118 1.00 33.06 386 ASP A O 1
ATOM 3124 N N . ALA A 1 387 ? -8.919 22.245 9.945 1.00 32.81 387 ALA A N 1
ATOM 3125 C CA . ALA A 1 387 ? -7.587 22.802 9.714 1.00 32.81 387 ALA A CA 1
ATOM 3126 C C . ALA A 1 387 ? -7.465 24.262 10.195 1.00 32.81 387 ALA A C 1
ATOM 3128 O O . ALA A 1 387 ? -6.347 24.743 10.369 1.00 32.81 387 ALA A O 1
ATOM 3129 N N . ASP A 1 388 ? -8.579 24.942 10.483 1.00 28.12 388 ASP A N 1
ATOM 3130 C CA . ASP A 1 388 ? -8.564 26.343 10.930 1.00 28.12 388 ASP A CA 1
ATOM 3131 C C . ASP A 1 388 ? -8.059 26.520 12.371 1.00 28.12 388 ASP A C 1
ATOM 3133 O O . ASP A 1 388 ? -7.688 27.621 12.763 1.00 28.12 388 ASP A O 1
ATOM 3137 N N . ASN A 1 389 ? -7.902 25.434 13.138 1.00 31.94 389 ASN A N 1
ATOM 3138 C CA . ASN A 1 389 ? -7.202 25.457 14.431 1.00 31.94 389 ASN A CA 1
ATOM 3139 C C . ASN A 1 389 ? -5.724 25.020 14.341 1.00 31.94 389 ASN A C 1
ATOM 3141 O O . ASN A 1 389 ? -5.080 24.801 15.370 1.00 31.94 389 ASN A O 1
ATOM 3145 N N . PHE A 1 390 ? -5.177 24.877 13.128 1.00 32.75 390 PHE A N 1
ATOM 3146 C CA . PHE A 1 390 ? -3.794 24.457 12.868 1.00 32.75 390 PHE A CA 1
ATOM 3147 C C . PHE A 1 390 ? -2.925 25.544 12.214 1.00 32.75 390 PHE A C 1
ATOM 3149 O O . PHE A 1 390 ? -1.867 25.239 11.657 1.00 32.75 390 PHE A O 1
ATOM 3156 N N . GLN A 1 391 ? -3.295 26.823 12.340 1.00 25.77 391 GLN A N 1
ATOM 3157 C CA . GLN A 1 391 ? -2.313 27.898 12.194 1.00 25.77 391 GLN A CA 1
ATOM 3158 C C . GLN A 1 391 ? -1.403 27.912 13.427 1.00 25.77 391 GLN A C 1
ATOM 3160 O O . GLN A 1 391 ? -1.671 28.560 14.434 1.00 25.77 391 GLN A O 1
ATOM 3165 N N . GLY A 1 392 ? -0.307 27.155 13.348 1.00 25.97 392 GLY A N 1
ATOM 3166 C CA . GLY A 1 392 ? 0.866 27.439 14.160 1.00 25.97 392 GLY A CA 1
ATOM 3167 C C . GLY A 1 392 ? 1.331 28.858 13.848 1.00 25.97 392 GLY A C 1
ATOM 3168 O O . GLY A 1 392 ? 1.508 29.188 12.676 1.00 25.97 392 GLY A O 1
ATOM 3169 N N . ASN A 1 393 ? 1.471 29.670 14.897 1.00 25.23 393 ASN A N 1
ATOM 3170 C CA . ASN A 1 393 ? 2.040 31.016 14.894 1.00 25.23 393 ASN A CA 1
ATOM 3171 C C . ASN A 1 393 ? 3.046 31.217 13.753 1.00 25.23 393 ASN A C 1
ATOM 3173 O O . ASN A 1 393 ? 4.182 30.743 13.822 1.00 25.23 393 ASN A O 1
ATOM 3177 N N . GLN A 1 394 ? 2.642 31.968 12.727 1.00 25.89 394 GLN A N 1
ATOM 3178 C CA . GLN A 1 394 ? 3.616 32.696 11.937 1.00 25.89 394 GLN A CA 1
ATOM 3179 C C . GLN A 1 394 ? 4.182 33.773 12.856 1.00 25.89 394 GLN A C 1
ATOM 3181 O O . GLN A 1 394 ? 3.454 34.639 13.336 1.00 25.89 394 GLN A O 1
ATOM 3186 N N . PHE A 1 395 ? 5.480 33.675 13.135 1.00 27.06 395 PHE A N 1
ATOM 3187 C CA . PHE A 1 395 ? 6.266 34.797 13.614 1.00 27.06 395 PHE A CA 1
ATOM 3188 C C . PHE A 1 395 ? 6.040 35.966 12.652 1.00 27.06 395 PHE A C 1
ATOM 3190 O O . PHE A 1 395 ? 6.527 35.959 11.523 1.00 27.06 395 PHE A O 1
ATOM 3197 N N . THR A 1 396 ? 5.268 36.956 13.085 1.00 26.75 396 THR A N 1
ATOM 3198 C CA . THR A 1 396 ? 5.303 38.284 12.490 1.00 26.75 396 THR A CA 1
ATOM 3199 C C . THR A 1 396 ? 6.574 38.955 12.991 1.00 26.75 396 THR A C 1
ATOM 3201 O O . THR A 1 396 ? 6.612 39.479 14.105 1.00 26.75 396 THR A O 1
ATOM 3204 N N . ASP A 1 397 ? 7.621 38.906 12.169 1.00 26.80 397 ASP A N 1
ATOM 3205 C CA . ASP A 1 397 ? 8.724 39.859 12.230 1.00 26.80 397 ASP A CA 1
ATOM 3206 C C . ASP A 1 397 ? 8.141 41.263 12.040 1.00 26.80 397 ASP A C 1
ATOM 3208 O O . ASP A 1 397 ? 7.829 41.698 10.929 1.00 26.80 397 ASP A O 1
ATOM 3212 N N . HIS A 1 398 ? 7.983 41.989 13.143 1.00 28.06 398 HIS A N 1
ATOM 3213 C CA . HIS A 1 398 ? 7.845 43.436 13.104 1.00 28.06 398 HIS A CA 1
ATOM 3214 C C . HIS A 1 398 ? 9.226 44.042 12.848 1.00 28.06 398 HIS A C 1
ATOM 3216 O O . HIS A 1 398 ? 9.938 44.432 13.767 1.00 28.06 398 HIS A O 1
ATOM 3222 N N . SER A 1 399 ? 9.598 44.125 11.571 1.00 30.20 399 SER A N 1
ATOM 3223 C CA . SER A 1 399 ? 10.578 45.105 11.102 1.00 30.20 399 SER A CA 1
ATOM 3224 C C . SER A 1 399 ? 9.824 46.394 10.788 1.00 30.20 399 SER A C 1
ATOM 3226 O O . SER A 1 399 ? 9.098 46.463 9.797 1.00 30.20 399 SER A O 1
ATOM 3228 N N . GLY A 1 400 ? 9.951 47.396 11.653 1.00 29.62 400 GLY A N 1
ATOM 3229 C CA . GLY A 1 400 ? 9.298 48.685 11.466 1.00 29.62 400 GLY A CA 1
ATOM 3230 C C . GLY A 1 400 ? 9.561 49.659 12.604 1.00 29.62 400 GLY A C 1
ATOM 3231 O O . GLY A 1 400 ? 8.621 50.007 13.313 1.00 29.62 400 GLY A O 1
ATOM 3232 N N . LEU A 1 401 ? 10.827 50.051 12.778 1.00 30.72 401 LEU A N 1
ATOM 3233 C CA . LEU A 1 401 ? 11.292 51.440 12.912 1.00 30.72 401 LEU A CA 1
ATOM 3234 C C . LEU A 1 401 ? 12.823 51.482 12.915 1.00 30.72 401 LEU A C 1
ATOM 3236 O O . LEU A 1 401 ? 13.428 50.678 13.657 1.00 30.72 401 LEU A O 1
#